Protein AF-A0AAW0LAC6-F1 (afdb_monomer_lite)

Organism: Quercus suber (NCBI:txid58331)

Sequence (519 aa):
MWDSETNERITSELACQIPAIVVSVHYRLAPENRLPAQYHDGVDAILWVREQALNPNGEQWIKDYGDISRCYLYGHGSGGNISFFAALEATRMELEPLKIVGNIMNQPLFGGIVRTHSELQNFTDPLHPLCVQDLVWELSLPIGENRDHWYCNPIVEGPHTSAISKLGKCLVIGFGGDFLIDRQQEFIALLMRHEVQIEALFHDYGFHAIDLADPKWANAIVEPKKANPIACNGDLVVSKDHTLNDEKKTRVRIYMPTIKSPPNRATRFPIIISYPFSNWYCSLWESEINYILTSKLVCQVPAIVVSVDYRVAPENRLPAQYHDGVDAILWVREQTLNPNGEQWIKDYGDISRCYLYGHGSGGNIAFFAALEATGMELEPLKIVGNIMNQPLFGGIVRTTSELQNSTDPLLPLCAQDLVWEFCLPKGENRDHWYCNPIMEGPHTSAISKLGRCLVIGFCGDFMFDRQQEFIKLLMRHGVQIEALFHDFGFHSIDLVDMGWANAIMESIEDFIAGDEKKP

Radius of gyration: 26.53 Å; chains: 1; bounding box: 70×53×84 Å

Secondary structure (DSSP, 8-state):
---HHHHHHHHHHHHHHSSS-------PPTTTS-TTHHHHHHHHHHHHHHHHHH-TTS-HHHHHH--TTSEEEEEETHHHHHHHHHHHHHTTS--TT--EEEEEEES-----SS--HHHHHTTT-SSS-HHHHHHHHHHHSPTT--TTSTTT-TTS-STTHHHHTT--EEEEEEETT-TTHHHHHHHHHHHHHTT--EEEEEESS--TTTTTS-HHHHHHHHS------SPPTT-SEEEEEEEEETTTTEEEEEEEESTT--SSTT-PEEEEEEE----SSS--TTSHHHHHHHHHHHHHTT-EEEEEEPPPTTTS-TTHHHHHHHHHHHHHHHHHHSTTS-HHHHHHEEEEEEEEEEETHHHHHHHHHHHHHTTS--TT--EEEEEEES-----SSPPHHHHHTTT-SSS-HHHHHHHHHHHSPTT--TTSTTT-TTS-STTHHHHTT--EEEEEEETTSTTHHHHHHHHHHHHHTT--EEEEEESS--TTHHHH-HHHHHHHHHHHHHHHHGGGG--

Foldseek 3Di:
DDDPVLVVVVQVVCVVVPVADRDDFDFDDWLVDAPPRLLVSLLVVLVLLLCLCPDPPHDDCCPPPNDQCEDEQEAAACSLLSQVSSQLVVLVDDSPPGDHQEYERENYNADAPDADPLLVVCQQPQPAHNLNSQVSCCGHHDPPDHSLPCSRQVLDDDPSLVSLLSGHEYEYEEEQNESCPVVSVSVVVSSVVSVYNYDYHYYNHFYRCLVSDDVVVRQQQPDFADFAQDDDPPDQKGKDKDDLDVVQRKIKIKIAGPPCPDPDLPAAFEEEEEAEDDLLAHFCQRGNLRVVLVSLLCNLRVHTYIYIRFDGWLVAAPPRRLVSSLSSLVLLLCLCVDPPRDDSCNRRYDQQRYEYEYAACRLLSQLSNQLVCLVDDSPPGDHAEYEHELYAAFDPDADPLLVVCQVPPPAHPVNSQVSCCTHHDPPDHRLPCSRQVVRDDPSLVSLLSGHEYEYEEESNESCRVSSVVVVVSSVVSVYHYDYHYYPHDYRPRLSPDVVVSSVSSVVVNCVSVVVVPDD

Structure (mmCIF, N/CA/C/O backbone):
data_AF-A0AAW0LAC6-F1
#
_entry.id   AF-A0AAW0LAC6-F1
#
loop_
_atom_site.group_PDB
_atom_site.id
_atom_site.type_symbol
_atom_site.label_atom_id
_atom_site.label_alt_id
_atom_site.label_comp_id
_atom_site.label_asym_id
_atom_site.label_entity_id
_atom_site.label_seq_id
_atom_site.pdbx_PDB_ins_code
_atom_site.Cartn_x
_atom_site.Cartn_y
_atom_site.Cartn_z
_atom_site.occupancy
_atom_site.B_iso_or_equiv
_atom_site.auth_seq_id
_atom_site.auth_comp_id
_atom_site.auth_asym_id
_atom_site.auth_atom_id
_atom_site.pdbx_PDB_model_num
ATOM 1 N N . MET A 1 1 ? 0.690 -1.491 -10.557 1.00 37.75 1 MET A N 1
ATOM 2 C CA . MET A 1 1 ? 0.379 -0.146 -10.036 1.00 37.75 1 MET A CA 1
ATOM 3 C C . MET A 1 1 ? -0.075 0.810 -11.131 1.00 37.75 1 MET A C 1
ATOM 5 O O . MET A 1 1 ? -1.011 1.545 -10.878 1.00 37.75 1 MET A O 1
ATOM 9 N N . TRP A 1 2 ? 0.512 0.789 -12.334 1.00 52.53 2 TRP A N 1
ATOM 10 C CA . TRP A 1 2 ? 0.059 1.637 -13.446 1.00 52.53 2 TRP A CA 1
ATOM 11 C C . TRP A 1 2 ? -0.674 0.795 -14.490 1.00 52.53 2 TRP A C 1
ATOM 13 O O . TRP A 1 2 ? -0.138 -0.211 -14.959 1.00 52.53 2 TRP A O 1
ATOM 23 N N . ASP A 1 3 ? -1.916 1.163 -14.780 1.00 48.69 3 ASP A N 1
ATOM 24 C CA . ASP A 1 3 ? -2.765 0.505 -15.769 1.00 48.69 3 ASP A CA 1
ATOM 25 C C . ASP A 1 3 ? -2.368 0.881 -17.209 1.00 48.69 3 ASP A C 1
ATOM 27 O O . ASP A 1 3 ? -1.488 1.712 -17.461 1.00 48.69 3 ASP A O 1
ATOM 31 N N . SER A 1 4 ? -3.005 0.235 -18.189 1.00 57.53 4 SER A N 1
ATOM 32 C CA . SER A 1 4 ? -2.806 0.557 -19.606 1.00 57.53 4 SER A CA 1
ATOM 33 C C . SER A 1 4 ? -3.167 2.008 -19.936 1.00 57.53 4 SER A C 1
ATOM 35 O O . SER A 1 4 ? -2.573 2.579 -20.843 1.00 57.53 4 SER A O 1
ATOM 37 N N . GLU A 1 5 ? -4.103 2.612 -19.200 1.00 59.75 5 GLU A N 1
ATOM 38 C CA . GLU A 1 5 ? -4.587 3.975 -19.440 1.00 59.75 5 GLU A CA 1
ATOM 39 C C . GLU A 1 5 ? -3.537 5.034 -19.072 1.00 59.75 5 GLU A C 1
ATOM 41 O O . GLU A 1 5 ? -3.317 5.984 -19.824 1.00 59.75 5 GLU A O 1
ATOM 46 N N . THR A 1 6 ? -2.803 4.831 -17.977 1.00 64.69 6 THR A N 1
ATOM 47 C CA . THR A 1 6 ? -1.702 5.716 -17.566 1.00 64.69 6 THR A CA 1
ATOM 48 C C . THR A 1 6 ? -0.577 5.724 -18.604 1.00 64.69 6 THR A C 1
ATOM 50 O O . THR A 1 6 ? -0.103 6.789 -19.006 1.00 64.69 6 THR A O 1
ATOM 53 N N . ASN A 1 7 ? -0.176 4.543 -19.087 1.00 69.00 7 ASN A N 1
ATOM 54 C CA . ASN A 1 7 ? 0.859 4.425 -20.118 1.00 69.00 7 ASN A CA 1
ATOM 55 C C . ASN A 1 7 ? 0.399 5.010 -21.465 1.00 69.00 7 ASN A C 1
ATOM 57 O O . ASN A 1 7 ? 1.179 5.686 -22.141 1.00 69.00 7 ASN A O 1
ATOM 61 N N . GLU A 1 8 ? -0.866 4.803 -21.838 1.00 75.31 8 GLU A N 1
ATOM 62 C CA . GLU A 1 8 ? -1.466 5.392 -23.042 1.00 75.31 8 GLU A CA 1
ATOM 63 C C . GLU A 1 8 ? -1.470 6.924 -22.975 1.00 75.31 8 GLU A C 1
ATOM 65 O O . GLU A 1 8 ? -1.097 7.589 -23.943 1.00 75.31 8 GLU A O 1
ATOM 70 N N . ARG A 1 9 ? -1.814 7.507 -21.818 1.00 76.44 9 ARG A N 1
ATOM 71 C CA . ARG A 1 9 ? -1.784 8.962 -21.616 1.00 76.44 9 ARG A CA 1
ATOM 72 C C . ARG A 1 9 ? -0.389 9.531 -21.861 1.00 76.44 9 ARG A C 1
ATOM 74 O O . ARG A 1 9 ? -0.248 10.474 -22.631 1.00 76.44 9 ARG A O 1
ATOM 81 N N . ILE A 1 10 ? 0.642 8.951 -21.250 1.00 74.56 10 ILE A N 1
ATOM 82 C CA . ILE A 1 10 ? 2.019 9.466 -21.343 1.00 74.56 10 ILE A CA 1
ATOM 83 C C . ILE A 1 10 ? 2.565 9.333 -22.758 1.00 74.56 10 ILE A C 1
ATOM 85 O O . ILE A 1 10 ? 3.168 10.264 -23.285 1.00 74.56 10 ILE A O 1
ATOM 89 N N . THR A 1 11 ? 2.349 8.181 -23.391 1.00 80.69 11 THR A N 1
ATOM 90 C CA . THR A 1 11 ? 2.792 7.960 -24.772 1.00 80.69 11 THR A CA 1
ATOM 91 C C . THR A 1 11 ? 2.062 8.884 -25.747 1.00 80.69 11 THR A C 1
ATOM 93 O O . THR A 1 11 ? 2.701 9.447 -26.638 1.00 80.69 11 THR A O 1
ATOM 96 N N . SER A 1 12 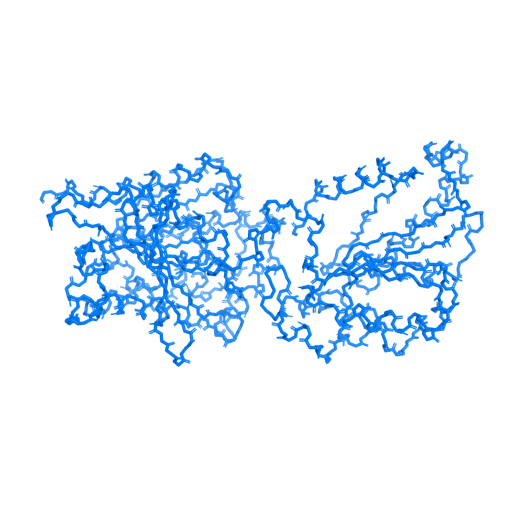? 0.770 9.139 -25.520 1.00 81.06 12 SER A N 1
ATOM 97 C CA . SER A 1 12 ? -0.015 10.123 -26.273 1.00 81.06 12 SER A CA 1
ATOM 98 C C . SER A 1 12 ? 0.491 11.551 -26.064 1.00 81.06 12 SER A C 1
ATOM 100 O O . SER A 1 12 ? 0.667 12.290 -27.033 1.00 81.06 12 SER A O 1
ATOM 102 N N . GLU A 1 13 ? 0.769 11.951 -24.823 1.00 78.88 13 GLU A N 1
ATOM 103 C CA . GLU A 1 13 ? 1.319 13.270 -24.500 1.00 78.88 13 GLU A CA 1
ATOM 104 C C . GLU A 1 13 ? 2.702 13.468 -25.124 1.00 78.88 13 GLU A C 1
ATOM 106 O O . GLU A 1 13 ? 2.958 14.517 -25.718 1.00 78.88 13 GLU A O 1
ATOM 111 N N . LEU A 1 14 ? 3.560 12.447 -25.069 1.00 82.12 14 LEU A N 1
ATOM 112 C CA . LEU A 1 14 ? 4.877 12.456 -25.698 1.00 82.12 14 LEU A CA 1
ATOM 113 C C . LEU A 1 14 ? 4.761 12.644 -27.215 1.00 82.12 14 LEU A C 1
ATOM 115 O O . LEU A 1 14 ? 5.443 13.504 -27.768 1.00 82.12 14 LEU A O 1
ATOM 119 N N . ALA A 1 15 ? 3.863 11.903 -27.871 1.00 84.06 15 ALA A N 1
ATOM 120 C CA . ALA A 1 15 ? 3.605 12.026 -29.307 1.00 84.06 15 ALA A CA 1
ATOM 121 C C . ALA A 1 15 ? 2.989 13.385 -29.695 1.00 84.06 15 ALA A C 1
ATOM 123 O O . ALA A 1 15 ? 3.211 13.877 -30.800 1.00 84.06 15 ALA A O 1
ATOM 124 N N . CYS A 1 16 ? 2.221 14.014 -28.799 1.00 81.94 16 CYS A N 1
ATOM 125 C CA . CYS A 1 16 ? 1.642 15.340 -29.033 1.00 81.94 16 CYS A CA 1
ATOM 126 C C . CYS A 1 16 ? 2.663 16.470 -28.860 1.00 81.94 16 CYS A C 1
ATOM 128 O O . CYS A 1 16 ? 2.632 17.453 -29.603 1.00 81.94 16 CYS A O 1
ATOM 130 N N . GLN A 1 17 ? 3.528 16.369 -27.851 1.00 83.00 17 GLN A N 1
ATOM 131 C CA . GLN A 1 17 ? 4.462 17.435 -27.479 1.00 83.00 17 GLN A CA 1
ATOM 132 C C . GLN A 1 17 ? 5.777 17.361 -28.253 1.00 83.00 17 GLN A C 1
ATOM 134 O O . GLN A 1 17 ? 6.409 18.390 -28.504 1.00 83.00 17 GLN A O 1
ATOM 139 N N . ILE A 1 18 ? 6.189 16.156 -28.641 1.00 84.06 18 ILE A N 1
ATOM 140 C CA . ILE A 1 18 ? 7.402 15.912 -29.409 1.00 84.06 18 ILE A CA 1
ATOM 141 C C . ILE A 1 18 ? 6.981 15.416 -30.793 1.00 84.06 18 ILE A C 1
ATOM 143 O O . ILE A 1 18 ? 6.229 14.451 -30.876 1.00 84.06 18 ILE A O 1
ATOM 147 N N . PRO A 1 19 ? 7.469 16.023 -31.892 1.00 84.38 19 PRO A N 1
ATOM 148 C CA . PRO A 1 19 ? 7.178 15.562 -33.247 1.00 84.38 19 PRO A CA 1
ATOM 149 C C . PRO A 1 19 ? 7.924 14.249 -33.539 1.00 84.38 19 PRO A C 1
ATOM 151 O O . PRO A 1 19 ? 8.917 14.230 -34.268 1.00 84.38 19 PRO A O 1
ATOM 154 N N . ALA A 1 20 ? 7.475 13.160 -32.921 1.00 88.12 20 ALA A N 1
ATOM 155 C CA . ALA A 1 20 ? 8.065 11.834 -32.987 1.00 88.12 20 ALA A CA 1
ATOM 156 C C . ALA A 1 20 ? 6.973 10.763 -33.073 1.00 88.12 20 ALA A C 1
ATOM 158 O O . ALA A 1 20 ? 5.899 10.893 -32.488 1.00 88.12 20 ALA A O 1
ATOM 159 N N . ILE A 1 21 ? 7.281 9.672 -33.775 1.00 91.62 21 ILE A N 1
ATOM 160 C CA . ILE A 1 21 ? 6.495 8.441 -33.686 1.00 91.62 21 ILE A CA 1
ATOM 161 C C . ILE A 1 21 ? 6.885 7.747 -32.385 1.00 91.62 21 ILE A C 1
ATOM 163 O O . ILE A 1 21 ? 8.063 7.455 -32.170 1.00 91.62 21 ILE A O 1
ATOM 167 N N . VAL A 1 22 ? 5.900 7.470 -31.536 1.00 92.06 22 VAL A N 1
ATOM 168 C CA . VAL A 1 22 ? 6.103 6.751 -30.277 1.00 92.06 22 VAL A CA 1
ATOM 169 C C . VAL A 1 22 ? 5.712 5.291 -30.474 1.00 92.06 22 VAL A C 1
ATOM 171 O O . VAL A 1 22 ? 4.568 4.984 -30.795 1.00 92.06 22 VAL A O 1
ATOM 174 N N . VAL A 1 23 ? 6.673 4.388 -30.277 1.00 92.38 23 VAL A N 1
ATOM 175 C CA . VAL A 1 23 ? 6.440 2.939 -30.261 1.00 92.38 23 VAL A CA 1
ATOM 176 C C . VAL A 1 23 ? 6.397 2.497 -28.803 1.00 92.38 23 VAL A C 1
ATOM 178 O O . VAL A 1 23 ? 7.434 2.411 -28.148 1.00 92.38 23 VAL A O 1
ATOM 181 N N . SER A 1 24 ? 5.192 2.261 -28.283 1.00 91.00 24 SER A N 1
ATOM 182 C CA . SER A 1 24 ? 5.003 1.738 -26.927 1.00 91.00 24 SER A CA 1
ATOM 183 C C . SER A 1 24 ? 5.280 0.235 -26.906 1.00 91.00 24 SER A C 1
ATOM 185 O O . SER A 1 24 ? 4.709 -0.517 -27.697 1.00 91.00 24 SER A O 1
ATOM 187 N N . VAL A 1 25 ? 6.179 -0.205 -26.025 1.00 91.00 25 VAL A N 1
ATOM 188 C CA . VAL A 1 25 ? 6.669 -1.588 -25.990 1.00 91.00 25 VAL A CA 1
ATOM 189 C C . VAL A 1 25 ? 6.059 -2.324 -24.806 1.00 91.00 25 VAL A C 1
ATOM 191 O O . VAL A 1 25 ? 6.312 -1.985 -23.651 1.00 91.00 25 VAL A O 1
ATOM 194 N N . HIS A 1 26 ? 5.299 -3.377 -25.095 1.00 89.94 26 HIS A N 1
ATOM 195 C CA . HIS A 1 26 ? 4.930 -4.368 -24.092 1.00 89.94 26 HIS A CA 1
ATOM 196 C C . HIS A 1 26 ? 6.082 -5.363 -23.902 1.00 89.94 26 HIS A C 1
ATOM 198 O O . HIS A 1 26 ? 6.647 -5.852 -24.879 1.00 89.94 26 HIS A O 1
ATOM 204 N N . TYR A 1 27 ? 6.404 -5.692 -22.654 1.00 91.75 27 TYR A N 1
ATOM 205 C CA . TYR A 1 27 ? 7.487 -6.608 -22.296 1.00 91.75 27 TYR A CA 1
ATOM 206 C C . TYR A 1 27 ? 7.024 -7.618 -21.244 1.00 91.75 27 TYR A C 1
ATOM 208 O O . TYR A 1 27 ? 6.035 -7.417 -20.537 1.00 91.75 27 TYR A O 1
ATOM 216 N N . ARG A 1 28 ? 7.734 -8.740 -21.148 1.00 93.31 28 ARG A N 1
ATOM 217 C CA . ARG A 1 28 ? 7.440 -9.817 -20.203 1.00 93.31 28 ARG A CA 1
ATOM 218 C C . ARG A 1 28 ? 7.679 -9.359 -18.767 1.00 93.31 28 ARG A C 1
ATOM 220 O O . ARG A 1 28 ? 8.677 -8.714 -18.471 1.00 93.31 28 ARG A O 1
ATOM 227 N N . LEU A 1 29 ? 6.800 -9.736 -17.845 1.00 89.06 29 LEU A N 1
ATOM 228 C CA . LEU A 1 29 ? 6.916 -9.348 -16.438 1.00 89.06 29 LEU A CA 1
ATOM 229 C C . LEU A 1 29 ? 7.608 -10.431 -15.599 1.00 89.06 29 LEU A C 1
ATOM 231 O O . LEU A 1 29 ? 7.559 -11.624 -15.915 1.00 89.06 29 LEU A O 1
ATOM 235 N N . ALA A 1 30 ? 8.292 -9.976 -14.551 1.00 87.44 30 ALA A N 1
ATOM 236 C CA . ALA A 1 30 ? 8.775 -10.814 -13.464 1.00 87.44 30 ALA A CA 1
ATOM 237 C C . ALA A 1 30 ? 7.635 -11.041 -12.448 1.00 87.44 30 ALA A C 1
ATOM 239 O O . ALA A 1 30 ? 6.809 -10.141 -12.275 1.00 87.44 30 ALA A O 1
ATOM 240 N N . PRO A 1 31 ? 7.612 -12.183 -11.733 1.00 88.75 31 PRO A N 1
ATOM 241 C CA . PRO A 1 31 ? 8.649 -13.220 -11.678 1.00 88.75 31 PRO A CA 1
ATOM 242 C C . PRO A 1 31 ? 8.577 -14.293 -12.772 1.00 88.75 31 PRO A C 1
ATOM 244 O O . PRO A 1 31 ? 9.499 -15.106 -12.865 1.00 88.75 31 PRO A O 1
ATOM 247 N N . GLU A 1 32 ? 7.522 -14.328 -13.588 1.00 88.31 32 GLU A N 1
ATOM 248 C CA . GLU A 1 32 ? 7.313 -15.363 -14.612 1.00 88.31 32 GLU A CA 1
ATOM 249 C C . GLU A 1 32 ? 8.457 -15.387 -15.630 1.00 88.31 32 GLU A C 1
ATOM 251 O O . GLU A 1 32 ? 8.846 -16.448 -16.118 1.00 88.31 32 GLU A O 1
ATOM 256 N N . ASN A 1 33 ? 9.021 -14.213 -15.920 1.00 94.38 33 ASN A N 1
ATOM 257 C CA . ASN A 1 33 ? 10.167 -14.037 -16.797 1.00 94.38 33 ASN A CA 1
ATOM 258 C C . ASN A 1 33 ? 11.194 -13.150 -16.089 1.00 94.38 33 ASN A C 1
ATOM 260 O O . ASN A 1 33 ? 11.058 -11.933 -16.063 1.00 94.38 33 ASN A O 1
ATOM 264 N N . ARG A 1 34 ? 12.219 -13.753 -15.485 1.00 96.06 34 ARG A N 1
ATOM 265 C CA . ARG A 1 34 ? 13.320 -13.021 -14.837 1.00 96.06 34 ARG A CA 1
ATOM 266 C C . ARG A 1 34 ? 14.243 -12.367 -15.870 1.00 96.06 34 ARG A C 1
ATOM 268 O O . ARG A 1 34 ? 14.316 -12.795 -17.025 1.00 96.06 34 ARG A O 1
ATOM 275 N N . LEU A 1 35 ? 14.997 -11.363 -15.432 1.00 97.25 35 LEU A N 1
ATOM 276 C CA . LEU A 1 35 ? 16.055 -10.732 -16.214 1.00 97.25 35 LEU A CA 1
ATOM 277 C C . LEU A 1 35 ? 17.038 -11.798 -16.730 1.00 97.25 35 LEU A C 1
ATOM 279 O O . LEU A 1 35 ? 17.386 -12.718 -15.984 1.00 97.25 35 LEU A O 1
ATOM 283 N N . PRO A 1 36 ? 17.495 -11.703 -17.993 1.00 96.44 36 PRO A N 1
ATOM 284 C CA . PRO A 1 36 ? 17.394 -10.546 -18.893 1.00 96.44 36 PRO A CA 1
ATOM 285 C C . PRO A 1 36 ? 16.166 -10.507 -19.825 1.00 96.44 36 PRO A C 1
ATOM 287 O O . PRO A 1 36 ? 16.207 -9.775 -20.810 1.00 96.44 36 PRO A O 1
ATOM 290 N N . ALA A 1 37 ? 15.085 -11.258 -19.577 1.00 97.62 37 ALA A N 1
ATOM 291 C CA . ALA A 1 37 ? 13.949 -11.344 -20.510 1.00 97.62 37 ALA A CA 1
ATOM 292 C C . ALA A 1 37 ? 13.409 -9.972 -20.963 1.00 97.62 37 ALA A C 1
ATOM 294 O O . ALA A 1 37 ? 13.254 -9.737 -22.157 1.00 97.62 37 ALA A O 1
ATOM 295 N N . GLN A 1 38 ? 13.226 -9.044 -20.025 1.00 96.44 38 GLN A N 1
ATOM 296 C CA . GLN A 1 38 ? 12.778 -7.672 -20.278 1.00 96.44 38 GLN A CA 1
ATOM 297 C C . GLN A 1 38 ? 13.757 -6.879 -21.148 1.00 96.44 38 GLN A C 1
ATOM 299 O O . GLN A 1 38 ? 13.351 -6.076 -21.983 1.00 96.44 38 GLN A O 1
ATOM 304 N N . TYR A 1 39 ? 15.060 -7.085 -20.944 1.00 96.62 39 TYR A N 1
ATOM 305 C CA . TYR A 1 39 ? 16.100 -6.406 -21.715 1.00 96.62 39 TYR A CA 1
ATOM 306 C C . TYR A 1 39 ? 16.144 -6.940 -23.143 1.00 96.62 39 TYR A C 1
ATOM 308 O O . TYR A 1 39 ? 16.301 -6.159 -24.077 1.00 96.62 39 TYR A O 1
ATOM 316 N N . HIS A 1 40 ? 15.926 -8.245 -23.319 1.00 97.19 40 HIS A N 1
ATOM 317 C CA . HIS A 1 40 ? 15.743 -8.837 -24.640 1.00 97.19 40 HIS A CA 1
ATOM 318 C C . HIS A 1 40 ? 14.485 -8.304 -25.329 1.00 97.19 40 HIS A C 1
ATOM 320 O O . HIS A 1 40 ? 14.567 -7.959 -26.497 1.00 97.19 40 HIS A O 1
ATOM 326 N N . ASP A 1 41 ? 13.368 -8.134 -24.616 1.00 97.88 41 ASP A N 1
ATOM 327 C CA . ASP A 1 41 ? 12.147 -7.565 -25.207 1.00 97.88 41 ASP A CA 1
ATOM 328 C C . ASP A 1 41 ? 12.369 -6.119 -25.698 1.00 97.88 41 ASP A C 1
ATOM 330 O O . ASP A 1 41 ? 11.881 -5.732 -26.760 1.00 97.88 41 ASP A O 1
ATOM 334 N N . GLY A 1 42 ? 13.170 -5.329 -24.971 1.00 97.38 42 GLY A N 1
ATOM 335 C CA . GLY A 1 42 ? 13.603 -4.002 -25.422 1.00 97.38 42 GLY A CA 1
ATOM 336 C C . GLY A 1 42 ? 14.466 -4.045 -26.692 1.00 97.38 42 GLY A C 1
ATOM 337 O O . GLY A 1 42 ? 14.310 -3.206 -27.577 1.00 97.38 42 GLY A O 1
ATOM 338 N N . VAL A 1 43 ? 15.346 -5.041 -26.816 1.00 97.88 43 VAL A N 1
ATOM 339 C CA . VAL A 1 43 ? 16.150 -5.277 -28.029 1.00 97.88 43 VAL A CA 1
ATOM 340 C C . VAL A 1 43 ? 15.280 -5.746 -29.197 1.00 97.88 43 VAL A C 1
ATOM 342 O O . VAL A 1 43 ? 15.431 -5.242 -30.311 1.00 97.88 43 VAL A O 1
ATOM 345 N N . ASP A 1 44 ? 14.345 -6.661 -28.955 1.00 98.06 44 ASP A N 1
ATOM 346 C CA . ASP A 1 44 ? 13.418 -7.170 -29.964 1.00 98.06 44 ASP A CA 1
ATOM 347 C C . ASP A 1 44 ? 12.570 -6.030 -30.544 1.00 98.06 44 ASP A C 1
ATOM 349 O O . ASP A 1 44 ? 12.359 -5.977 -31.755 1.00 98.06 44 ASP A O 1
ATOM 353 N N . ALA A 1 45 ? 12.169 -5.053 -29.723 1.00 97.50 45 ALA A N 1
ATOM 354 C CA . ALA A 1 45 ? 11.483 -3.853 -30.196 1.00 97.50 45 ALA A CA 1
ATOM 355 C C . ALA A 1 45 ? 12.355 -2.992 -31.132 1.00 97.50 45 ALA A C 1
ATOM 357 O O . ALA A 1 45 ? 11.871 -2.519 -32.162 1.00 97.50 45 ALA A O 1
ATOM 358 N N . ILE A 1 46 ? 13.647 -2.823 -30.826 1.00 97.81 46 ILE A N 1
ATOM 359 C CA . ILE A 1 46 ? 14.598 -2.101 -31.694 1.00 97.81 46 ILE A CA 1
ATOM 360 C C . ILE A 1 46 ? 14.713 -2.800 -33.054 1.00 97.81 46 ILE A C 1
ATOM 362 O O . ILE A 1 46 ? 14.635 -2.155 -34.105 1.00 97.81 46 ILE A O 1
ATOM 366 N N . LEU A 1 47 ? 14.880 -4.125 -33.041 1.00 97.25 47 LEU A N 1
ATOM 367 C CA . LEU A 1 47 ? 14.975 -4.932 -34.258 1.00 97.25 47 LEU A CA 1
ATOM 368 C C . LEU A 1 47 ? 13.670 -4.890 -35.054 1.00 97.25 47 LEU A C 1
ATOM 370 O O . LEU A 1 47 ? 13.708 -4.710 -36.271 1.00 97.25 47 LEU A O 1
ATOM 374 N N . TRP A 1 48 ? 12.526 -4.956 -34.377 1.00 97.12 48 TRP A N 1
ATOM 375 C CA . TRP A 1 48 ? 11.219 -4.850 -35.008 1.00 97.12 48 TRP A CA 1
ATOM 376 C C . TRP A 1 48 ? 11.042 -3.509 -35.727 1.00 97.12 48 TRP A C 1
ATOM 378 O O . TRP A 1 48 ? 10.654 -3.507 -36.893 1.00 97.12 48 TRP A O 1
ATOM 388 N N . VAL A 1 49 ? 11.395 -2.375 -35.104 1.00 96.75 49 VAL A N 1
ATOM 389 C CA . VAL A 1 49 ? 11.322 -1.049 -35.757 1.00 96.75 49 VAL A CA 1
ATOM 390 C C . VAL A 1 49 ? 12.182 -1.013 -37.019 1.00 96.75 49 VAL A C 1
ATOM 392 O O . VAL A 1 49 ? 11.733 -0.543 -38.069 1.00 96.75 49 VAL A O 1
ATOM 395 N N . ARG A 1 50 ? 13.404 -1.553 -36.947 1.00 96.06 50 ARG A N 1
ATOM 396 C CA . ARG A 1 50 ? 14.291 -1.667 -38.111 1.00 96.06 50 ARG A CA 1
ATOM 397 C C . ARG A 1 50 ? 13.652 -2.503 -39.220 1.00 96.06 50 ARG A C 1
ATOM 399 O O . ARG A 1 50 ? 13.686 -2.106 -40.383 1.00 96.06 50 ARG A O 1
ATOM 406 N N . GLU A 1 51 ? 13.081 -3.652 -38.877 1.00 96.00 51 GLU A N 1
ATOM 407 C CA . GLU A 1 51 ? 12.414 -4.536 -39.833 1.00 96.00 51 GLU A CA 1
ATOM 408 C C . GLU A 1 51 ? 11.196 -3.872 -40.476 1.00 96.00 51 GLU A C 1
ATOM 410 O O . GLU A 1 51 ? 11.048 -3.953 -41.696 1.00 96.00 51 GLU A O 1
ATOM 415 N N . GLN A 1 52 ? 10.364 -3.168 -39.703 1.00 96.12 52 GLN A N 1
ATOM 416 C CA . GLN A 1 52 ? 9.209 -2.444 -40.240 1.00 96.12 52 GLN A CA 1
ATOM 417 C C . GLN A 1 52 ? 9.629 -1.356 -41.226 1.00 96.12 52 GLN A C 1
ATOM 419 O O . GLN A 1 52 ? 9.030 -1.231 -42.292 1.00 96.12 52 GLN A O 1
ATOM 424 N N . ALA A 1 53 ? 10.693 -0.617 -40.919 1.00 93.56 53 ALA A N 1
ATOM 425 C CA . ALA A 1 53 ? 11.196 0.422 -41.809 1.00 93.56 53 ALA A CA 1
ATOM 426 C C . ALA A 1 53 ? 11.781 -0.132 -43.120 1.00 93.56 53 ALA A C 1
ATOM 428 O O . ALA A 1 53 ? 11.689 0.511 -44.165 1.00 93.56 53 ALA A O 1
ATOM 429 N N . LEU A 1 54 ? 12.390 -1.321 -43.079 1.00 92.00 54 LEU A N 1
ATOM 430 C CA . LEU A 1 54 ? 13.017 -1.956 -44.243 1.00 92.00 54 LEU A CA 1
ATOM 431 C C . LEU A 1 54 ? 12.046 -2.791 -45.085 1.00 92.00 54 LEU A C 1
ATOM 433 O O . LEU A 1 54 ? 12.291 -3.015 -46.273 1.00 92.00 54 LEU A O 1
ATOM 437 N N . ASN A 1 55 ? 10.963 -3.282 -44.489 1.00 93.88 55 ASN A N 1
ATOM 438 C CA . ASN A 1 55 ? 10.002 -4.140 -45.162 1.00 93.88 55 ASN A CA 1
ATOM 439 C C . ASN A 1 55 ? 9.082 -3.312 -46.084 1.00 93.88 55 ASN A C 1
ATOM 441 O O . ASN A 1 55 ? 8.392 -2.405 -45.615 1.00 93.88 55 ASN A O 1
ATOM 445 N N . PRO A 1 56 ? 8.966 -3.646 -47.388 1.00 91.25 56 PRO A N 1
ATOM 446 C CA . PRO A 1 56 ? 8.012 -2.991 -48.285 1.00 91.25 56 PRO A CA 1
ATOM 447 C C . PRO A 1 56 ? 6.562 -3.027 -47.782 1.00 91.25 56 PRO A C 1
ATOM 449 O O . PRO A 1 56 ? 5.803 -2.102 -48.061 1.00 91.25 56 PRO A O 1
ATOM 452 N N . ASN A 1 57 ? 6.202 -4.046 -46.999 1.00 93.56 57 ASN A N 1
ATOM 453 C CA . ASN A 1 57 ? 4.891 -4.215 -46.368 1.00 93.56 57 ASN A CA 1
ATOM 454 C C . ASN A 1 57 ? 4.927 -3.980 -44.845 1.00 93.56 57 ASN A C 1
ATOM 456 O O . ASN A 1 57 ? 4.062 -4.492 -44.138 1.00 93.56 57 ASN A O 1
ATOM 460 N N . GLY A 1 58 ? 5.953 -3.293 -44.332 1.00 91.56 58 GLY A N 1
ATOM 461 C CA . GLY A 1 58 ? 6.059 -2.951 -42.915 1.00 91.56 58 GLY A CA 1
ATOM 462 C C . GLY A 1 58 ? 5.056 -1.884 -42.478 1.00 91.56 58 GLY A C 1
ATOM 463 O O . GLY A 1 58 ? 4.331 -1.327 -43.305 1.00 91.56 58 GLY A O 1
ATOM 464 N N . GLU A 1 59 ? 5.028 -1.613 -41.174 1.00 95.56 59 GLU A N 1
ATOM 465 C CA . GLU A 1 59 ? 4.144 -0.621 -40.555 1.00 95.56 59 GLU A CA 1
ATOM 466 C C . GLU A 1 59 ? 4.238 0.746 -41.268 1.00 95.56 59 GLU A C 1
ATOM 468 O O . GLU A 1 59 ? 5.321 1.269 -41.545 1.00 95.56 59 GLU A O 1
ATOM 473 N N . GLN A 1 60 ? 3.076 1.293 -41.626 1.00 94.31 60 GLN A N 1
ATOM 474 C CA . GLN A 1 60 ? 2.960 2.406 -42.557 1.00 94.31 60 GLN A CA 1
ATOM 475 C C . GLN A 1 60 ? 3.413 3.729 -41.934 1.00 94.31 60 GLN A C 1
ATOM 477 O O . GLN A 1 60 ? 4.054 4.518 -42.626 1.00 94.31 60 GLN A O 1
ATOM 482 N N . TRP A 1 61 ? 3.136 3.983 -40.651 1.00 93.56 61 TRP A N 1
ATOM 483 C CA . TRP A 1 61 ? 3.571 5.220 -39.999 1.00 93.56 61 TRP A CA 1
ATOM 484 C C . TRP A 1 61 ? 5.091 5.296 -39.894 1.00 93.56 61 TRP A C 1
ATOM 486 O O . TRP A 1 61 ? 5.668 6.330 -40.234 1.00 93.56 61 TRP A O 1
ATOM 496 N N . ILE A 1 62 ? 5.751 4.203 -39.505 1.00 93.94 62 ILE A N 1
ATOM 497 C CA . ILE A 1 62 ? 7.219 4.122 -39.452 1.00 93.94 62 ILE A CA 1
ATOM 498 C C . ILE A 1 62 ? 7.828 4.396 -40.832 1.00 93.94 62 ILE A C 1
ATOM 500 O O . ILE A 1 62 ? 8.836 5.092 -40.926 1.00 93.94 62 ILE A O 1
ATOM 504 N N . LYS A 1 63 ? 7.221 3.891 -41.909 1.00 92.81 63 LYS A N 1
ATOM 505 C CA . LYS A 1 63 ? 7.736 4.080 -43.274 1.00 92.81 63 LYS A CA 1
ATOM 506 C C . LYS A 1 63 ? 7.481 5.474 -43.840 1.00 92.81 63 LYS A C 1
ATOM 508 O O . LYS A 1 63 ? 8.357 6.027 -44.501 1.00 92.81 63 LYS A O 1
ATOM 513 N N . ASP A 1 64 ? 6.287 6.012 -43.621 1.00 92.06 64 ASP A N 1
ATOM 514 C CA . ASP A 1 64 ? 5.862 7.270 -44.241 1.00 92.06 64 ASP A CA 1
ATOM 515 C C . ASP A 1 64 ? 6.341 8.496 -43.465 1.00 92.06 64 ASP A C 1
ATOM 517 O O . ASP A 1 64 ? 6.591 9.546 -44.061 1.00 92.06 64 ASP A O 1
ATOM 521 N N . TYR A 1 65 ? 6.459 8.371 -42.141 1.00 91.25 65 TYR A N 1
ATOM 522 C CA . TYR A 1 65 ? 6.725 9.493 -41.242 1.00 91.25 65 TYR A CA 1
ATOM 523 C C . TYR A 1 65 ? 7.935 9.270 -40.324 1.00 91.25 65 TYR A C 1
ATOM 525 O O . TYR A 1 65 ? 8.389 10.219 -39.685 1.00 91.25 65 TYR A O 1
ATOM 533 N N . GLY A 1 66 ? 8.460 8.045 -40.232 1.00 91.19 66 GLY A N 1
ATOM 534 C CA . GLY A 1 66 ? 9.563 7.714 -39.335 1.00 91.19 66 GLY A CA 1
ATOM 535 C C . GLY A 1 66 ? 10.926 8.116 -39.893 1.00 91.19 66 GLY A C 1
ATOM 536 O O . GLY A 1 66 ? 11.290 7.770 -41.015 1.00 91.19 66 GLY A O 1
ATOM 537 N N . ASP A 1 67 ? 11.726 8.798 -39.074 1.00 93.31 67 ASP A N 1
ATOM 538 C CA . ASP A 1 67 ? 13.140 9.050 -39.358 1.00 93.31 67 ASP A CA 1
ATOM 539 C C . ASP A 1 67 ? 14.017 8.027 -38.625 1.00 93.31 67 ASP A C 1
ATOM 541 O O . ASP A 1 67 ? 14.446 8.230 -37.487 1.00 93.31 67 ASP A O 1
ATOM 545 N N . ILE A 1 68 ? 14.317 6.914 -39.295 1.00 93.75 68 ILE A N 1
ATOM 546 C CA . ILE A 1 68 ? 15.164 5.853 -38.732 1.00 93.75 68 ILE A CA 1
ATOM 547 C C . ILE A 1 68 ? 16.622 6.275 -38.523 1.00 93.75 68 ILE A C 1
ATOM 549 O O . ILE A 1 68 ? 17.363 5.571 -37.843 1.00 93.75 68 ILE A O 1
ATOM 553 N N . SER A 1 69 ? 17.048 7.431 -39.040 1.00 94.44 69 SER A N 1
ATOM 554 C CA . SER A 1 69 ? 18.366 7.984 -38.717 1.00 94.44 69 SER A CA 1
ATOM 555 C C . SER A 1 69 ? 18.406 8.682 -37.349 1.00 94.44 69 SER A C 1
ATOM 557 O O . SER A 1 69 ? 19.485 9.073 -36.895 1.00 94.44 69 SER A O 1
ATOM 559 N N . ARG A 1 70 ? 17.246 8.832 -36.688 1.00 92.94 70 ARG A N 1
ATOM 560 C CA . ARG A 1 70 ? 17.059 9.544 -35.417 1.00 92.94 70 ARG A CA 1
ATOM 561 C C . ARG A 1 70 ? 16.109 8.803 -34.469 1.00 92.94 70 ARG A C 1
ATOM 563 O O . ARG A 1 70 ? 15.076 9.331 -34.064 1.00 92.94 70 ARG A O 1
ATOM 570 N N . CYS A 1 71 ? 16.484 7.591 -34.072 1.00 95.19 71 CYS A N 1
ATOM 571 C CA . CYS A 1 71 ? 15.753 6.816 -33.072 1.00 95.19 71 CYS A CA 1
ATOM 572 C C . CYS A 1 71 ? 16.244 7.134 -31.648 1.00 95.19 71 CYS A C 1
ATOM 574 O O . CYS A 1 71 ? 17.449 7.207 -31.400 1.00 95.19 71 CYS A O 1
ATOM 576 N N . TYR A 1 72 ? 15.315 7.307 -30.709 1.00 95.38 72 TYR A N 1
ATOM 577 C CA . TYR A 1 72 ? 15.602 7.506 -29.289 1.00 95.38 72 TYR A CA 1
ATOM 578 C C . TYR A 1 72 ? 14.942 6.392 -28.485 1.00 95.38 72 TYR A C 1
ATOM 580 O O . TYR A 1 72 ? 13.807 6.018 -28.776 1.00 95.38 72 TYR A O 1
ATOM 588 N N . LEU A 1 73 ? 15.638 5.893 -27.467 1.00 97.00 73 LEU A N 1
ATOM 589 C CA . LEU A 1 73 ? 15.038 5.014 -26.466 1.00 97.00 73 LEU A CA 1
ATOM 590 C C . LEU A 1 73 ? 14.591 5.851 -25.267 1.00 97.00 73 LEU A C 1
ATOM 592 O O . LEU A 1 73 ? 15.285 6.792 -24.879 1.00 97.00 73 LEU A O 1
ATOM 596 N N . TYR A 1 74 ? 13.433 5.526 -24.704 1.00 94.50 74 TYR A N 1
ATOM 597 C CA . TYR A 1 74 ? 12.871 6.193 -23.534 1.00 94.50 74 TYR A CA 1
ATOM 598 C C . TYR A 1 74 ? 12.331 5.150 -22.562 1.00 94.50 74 TYR A C 1
ATOM 600 O O . TYR A 1 74 ? 11.654 4.208 -22.975 1.00 94.50 74 TYR A O 1
ATOM 608 N N . GLY A 1 75 ? 12.573 5.356 -21.271 1.00 93.19 75 GLY A N 1
ATOM 609 C CA . GLY A 1 75 ? 11.932 4.567 -20.234 1.00 93.19 75 GLY A CA 1
ATOM 610 C C . GLY A 1 75 ? 11.836 5.291 -18.899 1.00 93.19 75 GLY A C 1
ATOM 611 O O . GLY A 1 75 ? 12.719 6.070 -18.539 1.00 93.19 75 GLY A O 1
ATOM 612 N N . HIS A 1 76 ? 10.762 4.995 -18.167 1.00 90.38 76 HIS A N 1
ATOM 613 C CA . HIS A 1 76 ? 10.491 5.471 -16.809 1.00 90.38 76 HIS A CA 1
ATOM 614 C C . HIS A 1 76 ? 10.708 4.343 -15.795 1.00 90.38 76 HIS A C 1
ATOM 616 O O . HIS A 1 76 ? 10.308 3.208 -16.065 1.00 90.38 76 HIS A O 1
ATOM 622 N N . GLY A 1 77 ? 11.357 4.610 -14.659 1.00 92.12 77 GLY A N 1
ATOM 623 C CA . GLY A 1 77 ? 11.491 3.635 -13.578 1.00 92.12 77 GLY A CA 1
ATOM 624 C C . GLY A 1 77 ? 12.260 2.393 -14.030 1.00 92.12 77 GLY A C 1
ATOM 625 O O . GLY A 1 77 ? 13.395 2.469 -14.512 1.00 92.12 77 GLY A O 1
ATOM 626 N N . SER A 1 78 ? 11.619 1.225 -13.931 1.00 92.19 78 SER A N 1
ATOM 627 C CA . SER A 1 78 ? 12.150 -0.037 -14.468 1.00 92.19 78 SER A CA 1
ATOM 628 C C . SER A 1 78 ? 12.326 -0.006 -15.992 1.00 92.19 78 SER A C 1
ATOM 630 O O . SER A 1 78 ? 13.274 -0.599 -16.511 1.00 92.19 78 SER A O 1
ATOM 632 N N . GLY A 1 79 ? 11.487 0.744 -16.712 1.00 93.75 79 GLY A N 1
ATOM 633 C CA . GLY A 1 79 ? 11.652 1.024 -18.136 1.00 93.75 79 GLY A CA 1
ATOM 634 C C . GLY A 1 79 ? 12.944 1.784 -18.434 1.00 93.75 79 GLY A C 1
ATOM 635 O O . GLY A 1 79 ? 13.567 1.535 -19.463 1.00 93.75 79 GLY A O 1
ATOM 636 N N . GLY A 1 80 ? 13.403 2.652 -17.524 1.00 95.69 80 GLY A N 1
ATOM 637 C CA . GLY A 1 80 ? 14.706 3.317 -17.632 1.00 95.69 80 GLY A CA 1
ATOM 638 C C . GLY A 1 80 ? 15.860 2.309 -17.627 1.00 95.69 80 GLY A C 1
ATOM 639 O O . GLY A 1 80 ? 16.764 2.392 -18.460 1.00 95.69 80 GLY A O 1
ATOM 640 N N . ASN A 1 81 ? 15.781 1.287 -16.767 1.00 97.25 81 ASN A N 1
ATOM 641 C CA . ASN A 1 81 ? 16.758 0.195 -16.735 1.00 97.25 81 ASN A CA 1
ATOM 642 C C . ASN A 1 81 ? 16.718 -0.612 -18.045 1.00 97.25 81 ASN A C 1
ATOM 644 O O . ASN A 1 81 ? 17.766 -0.891 -18.626 1.00 97.25 81 ASN A O 1
ATOM 648 N N . ILE A 1 82 ? 15.519 -0.954 -18.537 1.00 97.62 82 ILE A N 1
ATOM 649 C CA . ILE A 1 82 ? 15.348 -1.678 -19.810 1.00 97.62 82 ILE A CA 1
ATOM 650 C C . ILE A 1 82 ? 15.946 -0.877 -20.969 1.00 97.62 82 ILE A C 1
ATOM 652 O O . ILE A 1 82 ? 16.730 -1.420 -21.745 1.00 97.62 82 ILE A O 1
ATOM 656 N N . SER A 1 83 ? 15.641 0.420 -21.045 1.00 97.31 83 SER A N 1
ATOM 657 C CA . SER A 1 83 ? 16.170 1.336 -22.058 1.00 97.31 83 SER A CA 1
ATOM 658 C C . SER A 1 83 ? 17.702 1.395 -22.027 1.00 97.31 83 SER A C 1
ATOM 660 O O . SER A 1 83 ? 18.353 1.351 -23.071 1.00 97.31 83 SER A O 1
ATOM 662 N N . PHE A 1 84 ? 18.309 1.434 -20.835 1.00 98.06 84 PHE A N 1
ATOM 663 C CA . PHE A 1 84 ? 19.764 1.378 -20.663 1.00 98.06 84 PHE A CA 1
ATOM 664 C C . PHE A 1 84 ? 20.383 0.092 -21.223 1.00 98.06 84 PHE A C 1
ATOM 666 O O . PHE A 1 84 ? 21.305 0.162 -22.041 1.00 98.06 84 PHE A O 1
ATOM 673 N N . PHE A 1 85 ? 19.875 -1.078 -20.831 1.00 97.94 85 PHE A N 1
ATOM 674 C CA . PHE A 1 85 ? 20.439 -2.351 -21.287 1.00 97.94 85 PHE A CA 1
ATOM 675 C C . PHE A 1 85 ? 20.155 -2.639 -22.763 1.00 97.94 85 PHE A C 1
ATOM 677 O O . PHE A 1 85 ? 21.040 -3.139 -23.457 1.00 97.94 85 PHE A O 1
ATOM 684 N N . ALA A 1 86 ? 18.989 -2.249 -23.280 1.00 97.56 86 ALA A N 1
ATOM 685 C CA . ALA A 1 86 ? 18.690 -2.342 -24.707 1.00 97.56 86 ALA A CA 1
ATOM 686 C C . ALA A 1 86 ? 19.626 -1.447 -25.541 1.00 97.56 86 ALA A C 1
ATOM 688 O O . ALA A 1 86 ? 20.145 -1.891 -26.566 1.00 97.56 86 ALA A O 1
ATOM 689 N N . ALA A 1 87 ? 19.922 -0.225 -25.074 1.00 97.31 87 ALA A N 1
ATOM 690 C CA . ALA A 1 87 ? 20.902 0.650 -25.721 1.00 97.31 87 ALA A CA 1
ATOM 691 C C . ALA A 1 87 ? 22.305 0.031 -25.733 1.00 97.31 87 ALA A C 1
ATOM 693 O O . ALA A 1 87 ? 22.989 0.086 -26.754 1.00 97.31 87 ALA A O 1
ATOM 694 N N . LEU A 1 88 ? 22.734 -0.568 -24.617 1.00 96.56 88 LEU A N 1
ATOM 695 C CA . LEU A 1 88 ? 24.032 -1.235 -24.521 1.00 96.56 88 LEU A CA 1
ATOM 696 C C . LEU A 1 88 ? 24.149 -2.386 -25.520 1.00 96.56 88 LEU A C 1
ATOM 698 O O . LEU A 1 88 ? 25.158 -2.469 -26.224 1.00 96.56 88 LEU A O 1
ATOM 702 N N . GLU A 1 89 ? 23.132 -3.244 -25.618 1.00 96.00 89 GLU A N 1
ATOM 703 C CA . GLU A 1 89 ? 23.140 -4.342 -26.586 1.00 96.00 89 GLU A CA 1
ATOM 704 C C . GLU A 1 89 ? 23.103 -3.847 -28.030 1.00 96.00 89 GLU A C 1
ATOM 706 O O . GLU A 1 89 ? 23.857 -4.345 -28.867 1.00 96.00 89 GLU A O 1
ATOM 711 N N . ALA A 1 90 ? 22.337 -2.795 -28.314 1.00 95.19 90 ALA A N 1
ATOM 712 C CA . ALA A 1 90 ? 22.314 -2.168 -29.630 1.00 95.19 90 ALA A CA 1
ATOM 713 C C . ALA A 1 90 ? 23.702 -1.685 -30.095 1.00 95.19 90 ALA A C 1
ATOM 715 O O . ALA A 1 90 ? 24.001 -1.765 -31.286 1.00 95.19 90 ALA A O 1
ATOM 716 N N . THR A 1 91 ? 24.598 -1.268 -29.185 1.00 93.94 91 THR A N 1
ATOM 717 C CA . THR A 1 91 ? 25.986 -0.891 -29.549 1.00 93.94 91 THR A CA 1
ATOM 718 C C . THR A 1 91 ? 26.821 -2.050 -30.106 1.00 93.94 91 THR A C 1
ATOM 720 O O . THR A 1 91 ? 27.901 -1.832 -30.664 1.00 93.94 91 THR A O 1
ATOM 723 N N . ARG A 1 92 ? 26.356 -3.291 -29.930 1.00 92.75 92 ARG A N 1
ATOM 724 C CA . ARG A 1 92 ? 27.014 -4.518 -30.393 1.00 92.75 92 ARG A CA 1
ATOM 725 C C . ARG A 1 92 ? 26.372 -5.087 -31.663 1.00 92.75 92 ARG A C 1
ATOM 727 O O . ARG A 1 92 ? 26.836 -6.116 -32.149 1.00 92.75 92 ARG A O 1
ATOM 734 N N . MET A 1 93 ? 25.330 -4.442 -32.190 1.00 94.06 93 MET A N 1
ATOM 735 C CA . MET A 1 93 ? 24.520 -4.932 -33.307 1.00 94.06 93 MET A CA 1
ATOM 736 C C . MET A 1 93 ? 24.743 -4.130 -34.591 1.00 94.06 93 MET A C 1
ATOM 738 O O . MET A 1 93 ? 25.052 -2.940 -34.568 1.00 94.06 93 MET A O 1
ATOM 742 N N . GLU A 1 94 ? 24.512 -4.774 -35.735 1.00 93.06 94 GLU A N 1
ATOM 743 C CA . GLU A 1 94 ? 24.444 -4.100 -37.034 1.00 93.06 94 GLU A CA 1
ATOM 744 C C . GLU A 1 94 ? 23.019 -3.588 -37.288 1.00 93.06 94 GLU A C 1
ATOM 746 O O . GLU A 1 94 ? 22.164 -4.300 -37.817 1.00 93.06 94 GLU A O 1
ATOM 751 N N . LEU A 1 95 ? 22.754 -2.340 -36.891 1.00 94.81 95 LEU A N 1
ATOM 752 C CA . LEU A 1 95 ? 21.417 -1.742 -36.989 1.00 94.81 95 LEU A CA 1
ATOM 753 C C . LEU A 1 95 ? 21.164 -0.941 -38.269 1.00 94.81 95 LEU A C 1
ATOM 755 O O . LEU A 1 95 ? 20.006 -0.645 -38.559 1.00 94.81 95 LEU A O 1
ATOM 759 N N . GLU A 1 96 ? 22.189 -0.640 -39.072 1.00 93.12 96 GLU A N 1
ATOM 760 C CA . GLU A 1 96 ? 22.026 0.176 -40.282 1.00 93.12 96 GLU A CA 1
ATOM 761 C C . GLU A 1 96 ? 20.866 -0.344 -41.167 1.00 93.12 96 GLU A C 1
ATOM 763 O O . GLU A 1 96 ? 20.730 -1.564 -41.377 1.00 93.12 96 GLU A O 1
ATOM 768 N N . PRO A 1 97 ? 19.989 0.558 -41.657 1.00 93.50 97 PRO A N 1
ATOM 769 C CA . PRO A 1 97 ? 20.060 2.027 -41.572 1.00 93.50 97 PRO A CA 1
ATOM 770 C C . PRO A 1 97 ? 19.482 2.671 -40.290 1.00 93.50 97 PRO A C 1
ATOM 772 O O . PRO A 1 97 ? 19.471 3.898 -40.189 1.00 93.50 97 PRO A O 1
ATOM 775 N N . LEU A 1 98 ? 18.984 1.888 -39.322 1.00 96.56 98 LEU A N 1
ATOM 776 C CA . LEU A 1 98 ? 18.458 2.407 -38.053 1.00 96.56 98 LEU A CA 1
ATOM 777 C C . LEU A 1 98 ? 19.604 2.909 -37.160 1.00 96.56 98 LEU A C 1
ATOM 779 O O . LEU A 1 98 ? 20.560 2.180 -36.896 1.00 96.56 98 LEU A O 1
ATOM 783 N N . LYS A 1 99 ? 19.483 4.138 -36.648 1.00 95.25 99 LYS A N 1
ATOM 784 C CA . LYS A 1 99 ? 20.456 4.763 -35.741 1.00 95.25 99 LYS A CA 1
ATOM 785 C C . LYS A 1 99 ? 19.806 5.171 -34.432 1.00 95.25 99 LYS A C 1
ATOM 787 O O . LYS A 1 99 ? 18.923 6.028 -34.412 1.00 95.25 99 LYS A O 1
ATOM 792 N N . ILE A 1 100 ? 20.304 4.605 -33.335 1.00 95.56 100 ILE A N 1
ATOM 793 C CA . ILE A 1 100 ? 19.953 5.034 -31.981 1.00 95.56 100 ILE A CA 1
ATOM 794 C C . ILE A 1 100 ? 20.847 6.217 -31.620 1.00 95.56 100 ILE A C 1
ATOM 796 O O . ILE A 1 100 ? 22.047 6.062 -31.397 1.00 95.56 100 ILE A O 1
ATOM 800 N N . VAL A 1 101 ? 20.268 7.414 -31.609 1.00 92.81 101 VAL A N 1
ATOM 801 C CA . VAL A 1 101 ? 20.996 8.672 -31.391 1.00 92.81 101 VAL A CA 1
ATOM 802 C C . VAL A 1 101 ? 21.006 9.103 -29.928 1.00 92.81 101 VAL A C 1
ATOM 804 O O . VAL A 1 101 ? 21.881 9.871 -29.523 1.00 92.81 101 VAL A O 1
ATOM 807 N N . GLY A 1 102 ? 20.070 8.599 -29.122 1.00 94.50 102 GLY A N 1
ATOM 808 C CA . GLY A 1 102 ? 20.083 8.854 -27.692 1.00 94.50 102 GLY A CA 1
ATOM 809 C C . GLY A 1 102 ? 19.188 7.946 -26.860 1.00 94.50 102 GLY A C 1
ATOM 810 O O . GLY A 1 102 ? 18.358 7.204 -27.382 1.00 94.50 102 GLY A O 1
ATOM 811 N N . ASN A 1 103 ? 19.392 8.020 -25.549 1.00 97.62 103 ASN A N 1
ATOM 812 C CA . ASN A 1 103 ? 18.701 7.225 -24.543 1.00 97.62 103 ASN A CA 1
ATOM 813 C C . ASN A 1 103 ? 18.246 8.117 -23.380 1.00 97.62 103 ASN A C 1
ATOM 815 O O . ASN A 1 103 ? 19.059 8.818 -22.776 1.00 97.62 103 ASN A O 1
ATOM 819 N N . ILE A 1 104 ? 16.954 8.101 -23.077 1.00 96.44 104 ILE A N 1
ATOM 820 C CA . ILE A 1 104 ? 16.321 8.913 -22.044 1.00 96.44 104 ILE A CA 1
ATOM 821 C C . ILE A 1 104 ? 15.863 7.984 -20.921 1.00 96.44 104 ILE A C 1
ATOM 823 O O . ILE A 1 104 ? 14.995 7.134 -21.109 1.00 96.44 104 ILE A O 1
ATOM 827 N N . MET A 1 105 ? 16.447 8.161 -19.743 1.00 97.19 105 MET A N 1
ATOM 828 C CA . MET A 1 105 ? 16.167 7.369 -18.550 1.00 97.19 105 MET A CA 1
ATOM 829 C C . MET A 1 105 ? 15.534 8.285 -17.508 1.00 97.19 105 MET A C 1
ATOM 831 O O . MET A 1 105 ? 16.214 9.088 -16.867 1.00 97.19 105 MET A O 1
ATOM 835 N N . ASN A 1 106 ? 14.218 8.191 -17.370 1.00 93.25 106 ASN A N 1
ATOM 836 C CA . ASN A 1 106 ? 13.458 8.945 -16.387 1.00 93.25 106 ASN A CA 1
ATOM 837 C C . ASN A 1 106 ? 13.368 8.134 -15.090 1.00 93.25 106 ASN A C 1
ATOM 839 O O . ASN A 1 106 ? 12.814 7.038 -15.092 1.00 93.25 106 ASN A O 1
ATOM 843 N N . GLN A 1 107 ? 13.969 8.640 -14.013 1.00 93.25 107 GLN A N 1
ATOM 844 C CA . GLN A 1 107 ? 14.015 8.004 -12.693 1.00 93.25 107 GLN A CA 1
ATOM 845 C C . GLN A 1 107 ? 14.410 6.513 -12.741 1.00 93.25 107 GLN A C 1
ATOM 847 O O . GLN A 1 107 ? 13.654 5.671 -12.256 1.00 93.25 107 GLN A O 1
ATOM 852 N N . PRO A 1 108 ? 15.557 6.135 -13.349 1.00 96.12 108 PRO A N 1
ATOM 853 C CA . PRO A 1 108 ? 15.930 4.729 -13.480 1.00 96.12 108 PRO A CA 1
ATOM 854 C C . PRO A 1 108 ? 15.998 4.042 -12.112 1.00 96.12 108 PRO A C 1
ATOM 856 O O . PRO A 1 108 ? 16.554 4.577 -11.150 1.00 96.12 108 PRO A O 1
ATOM 859 N N . LEU A 1 109 ? 15.440 2.836 -12.041 1.00 94.19 109 LEU A N 1
ATOM 860 C CA . LEU A 1 109 ? 15.204 2.108 -10.798 1.00 94.19 109 LEU A CA 1
ATOM 861 C C . LEU A 1 109 ? 16.412 1.248 -10.399 1.00 94.19 109 LEU A C 1
ATOM 863 O O . LEU A 1 109 ? 16.234 0.098 -10.032 1.00 94.19 109 LEU A O 1
ATOM 867 N N . PHE A 1 110 ? 17.649 1.724 -10.562 1.00 96.44 110 PHE A N 1
ATOM 868 C CA . PHE A 1 110 ? 18.845 0.951 -10.192 1.00 96.44 110 PHE A CA 1
ATOM 869 C C . PHE A 1 110 ? 18.950 0.749 -8.673 1.00 96.44 110 PHE A C 1
ATOM 871 O O . PHE A 1 110 ? 18.457 1.562 -7.893 1.00 96.44 110 PHE A O 1
ATOM 878 N N . GLY A 1 111 ? 19.607 -0.329 -8.248 1.00 94.69 111 GLY A N 1
ATOM 879 C CA . GLY A 1 111 ? 19.753 -0.692 -6.838 1.00 94.69 111 GLY A CA 1
ATOM 880 C C . GLY A 1 111 ? 21.157 -1.171 -6.476 1.00 94.69 111 GLY A C 1
ATOM 881 O O . GLY A 1 111 ? 22.098 -1.050 -7.253 1.00 94.69 111 GLY A O 1
ATOM 882 N N . GLY A 1 112 ? 21.293 -1.718 -5.271 1.00 94.94 112 GLY A N 1
ATOM 883 C CA . GLY A 1 112 ? 22.536 -2.290 -4.752 1.00 94.94 112 GLY A CA 1
ATOM 884 C C . GLY A 1 112 ? 22.335 -2.853 -3.348 1.00 94.94 112 GLY A C 1
ATOM 885 O O . GLY A 1 112 ? 21.386 -2.471 -2.658 1.00 94.94 112 GLY A O 1
ATOM 886 N N . ILE A 1 113 ? 23.208 -3.762 -2.900 1.00 94.62 113 ILE A N 1
ATOM 887 C CA . ILE A 1 113 ? 23.093 -4.338 -1.545 1.00 94.62 113 ILE A CA 1
ATOM 888 C C . ILE A 1 113 ? 23.249 -3.246 -0.482 1.00 94.62 113 ILE A C 1
ATOM 890 O O . ILE A 1 113 ? 22.438 -3.147 0.444 1.00 94.62 113 ILE A O 1
ATOM 894 N N . VAL A 1 114 ? 24.296 -2.428 -0.610 1.00 94.81 114 VAL A N 1
ATOM 895 C CA . VAL A 1 114 ? 24.586 -1.333 0.324 1.00 94.81 114 VAL A CA 1
ATOM 896 C C . VAL A 1 114 ? 23.644 -0.175 0.030 1.00 94.81 114 VAL A C 1
ATOM 898 O O . VAL A 1 114 ? 23.774 0.446 -1.019 1.00 94.81 114 VAL A O 1
ATOM 901 N N . ARG A 1 115 ? 22.711 0.109 0.943 1.00 93.94 115 ARG A N 1
ATOM 902 C CA . ARG A 1 115 ? 21.721 1.187 0.797 1.00 93.94 115 ARG A CA 1
ATOM 903 C C . ARG A 1 115 ? 22.378 2.570 0.805 1.00 93.94 115 ARG A C 1
ATOM 905 O O . ARG A 1 115 ? 23.294 2.812 1.593 1.00 93.94 115 ARG A O 1
ATOM 912 N N . THR A 1 116 ? 21.886 3.466 -0.043 1.00 94.94 116 THR A N 1
ATOM 913 C CA . THR A 1 116 ? 22.268 4.884 -0.051 1.00 94.94 116 THR A CA 1
ATOM 914 C C . THR A 1 116 ? 21.590 5.659 1.086 1.00 94.94 116 THR A C 1
ATOM 916 O O . THR A 1 116 ? 20.790 5.113 1.851 1.00 94.94 116 THR A O 1
ATOM 919 N N . HIS A 1 117 ? 21.915 6.949 1.224 1.00 92.75 117 HIS A N 1
ATOM 920 C CA . HIS A 1 117 ? 21.297 7.805 2.236 1.00 92.75 117 HIS A CA 1
ATOM 921 C C . HIS A 1 117 ? 19.798 7.996 1.970 1.00 92.75 117 HIS A C 1
ATOM 923 O O . HIS A 1 117 ? 18.992 7.794 2.874 1.00 92.75 117 HIS A O 1
ATOM 929 N N . SER A 1 118 ? 19.436 8.317 0.730 1.00 89.50 118 SER A N 1
ATOM 930 C CA . SER A 1 118 ? 18.056 8.485 0.258 1.00 89.50 118 SER A CA 1
ATOM 931 C C . SER A 1 118 ? 17.202 7.230 0.430 1.00 89.50 118 SER A C 1
ATOM 933 O O . SER A 1 118 ? 16.078 7.334 0.920 1.00 89.50 118 SER A O 1
ATOM 935 N N . GLU A 1 119 ? 17.749 6.046 0.136 1.00 88.88 119 GLU A N 1
ATOM 936 C CA . GLU A 1 119 ? 17.069 4.765 0.364 1.00 88.88 119 GLU A CA 1
ATOM 937 C C . GLU A 1 119 ? 16.711 4.580 1.852 1.00 88.88 119 GLU A C 1
ATOM 939 O O . GLU A 1 119 ? 15.606 4.158 2.190 1.00 88.88 119 GLU A O 1
ATOM 944 N N . LEU A 1 120 ? 17.631 4.919 2.763 1.00 85.06 120 LEU A N 1
ATOM 945 C CA . LEU A 1 120 ? 17.413 4.799 4.210 1.00 85.06 120 LEU A CA 1
ATOM 946 C C . LEU A 1 120 ? 16.531 5.913 4.780 1.00 85.06 120 LEU A C 1
ATOM 948 O O . LEU A 1 120 ? 15.808 5.682 5.746 1.00 85.06 120 LEU A O 1
ATOM 952 N N . GLN A 1 121 ? 16.604 7.118 4.221 1.00 79.00 121 GLN A N 1
ATOM 953 C CA . GLN A 1 121 ? 15.807 8.258 4.662 1.00 79.00 121 GLN A CA 1
ATOM 954 C C . GLN A 1 121 ? 14.332 8.072 4.298 1.00 79.00 121 GLN A C 1
ATOM 956 O O . GLN A 1 121 ? 13.464 8.304 5.138 1.00 79.00 121 GLN A O 1
ATOM 961 N N . ASN A 1 122 ? 14.058 7.601 3.082 1.00 70.38 122 ASN A N 1
ATOM 962 C CA . ASN A 1 122 ? 12.709 7.414 2.549 1.00 70.38 122 ASN A CA 1
ATOM 963 C C . ASN A 1 122 ? 12.294 5.940 2.594 1.00 70.38 122 ASN A C 1
ATOM 965 O O . ASN A 1 122 ? 11.654 5.424 1.682 1.00 70.38 122 ASN A O 1
ATOM 969 N N . PHE A 1 123 ? 12.669 5.232 3.665 1.00 67.75 123 PHE A N 1
ATOM 970 C CA . PHE A 1 123 ? 12.502 3.781 3.706 1.00 67.75 123 PHE A CA 1
ATOM 971 C C . PHE A 1 123 ? 11.042 3.301 3.718 1.00 67.75 123 PHE A C 1
ATOM 973 O O . PHE A 1 123 ? 10.759 2.150 3.380 1.00 67.75 123 PHE A O 1
ATOM 980 N N . THR A 1 124 ? 10.131 4.201 4.090 1.00 58.56 124 THR A N 1
ATOM 981 C CA . THR A 1 124 ? 8.674 4.024 4.123 1.00 58.56 124 THR A CA 1
ATOM 982 C C . THR A 1 124 ? 7.974 4.663 2.921 1.00 58.56 124 THR A C 1
ATOM 984 O O . THR A 1 124 ? 6.780 4.940 3.017 1.00 58.56 124 THR A O 1
ATOM 987 N N . ASP A 1 125 ? 8.693 4.902 1.811 1.00 68.44 125 ASP A N 1
ATOM 988 C CA . ASP A 1 125 ? 8.131 5.483 0.583 1.00 68.44 125 ASP A CA 1
ATOM 989 C C . ASP A 1 125 ? 6.765 4.851 0.237 1.00 68.44 125 ASP A C 1
ATOM 991 O O . ASP A 1 125 ? 6.632 3.622 0.267 1.00 68.44 125 ASP A O 1
ATOM 995 N N . PRO A 1 126 ? 5.733 5.663 -0.046 1.00 57.34 126 PRO A N 1
ATOM 996 C CA . PRO A 1 126 ? 4.366 5.173 -0.194 1.00 57.34 126 PRO A CA 1
ATOM 997 C C . PRO A 1 126 ? 4.147 4.331 -1.456 1.00 57.34 126 PRO A C 1
ATOM 999 O O . PRO A 1 126 ? 3.194 3.552 -1.494 1.00 57.34 126 PRO A O 1
ATOM 1002 N N . LEU A 1 127 ? 5.008 4.459 -2.473 1.00 66.12 127 LEU A N 1
ATOM 1003 C CA . LEU A 1 127 ? 4.930 3.673 -3.705 1.00 66.12 127 LEU A CA 1
ATOM 1004 C C . LEU A 1 127 ? 5.860 2.457 -3.654 1.00 66.12 127 LEU A C 1
ATOM 1006 O O . LEU A 1 127 ? 5.444 1.351 -3.996 1.00 66.12 127 LEU A O 1
ATOM 1010 N N . HIS A 1 128 ? 7.106 2.631 -3.218 1.00 72.19 128 HIS A N 1
ATOM 1011 C CA . HIS A 1 128 ? 8.108 1.563 -3.177 1.00 72.19 128 HIS A CA 1
ATOM 1012 C C . HIS A 1 128 ? 8.924 1.607 -1.877 1.00 72.19 128 HIS A C 1
ATOM 1014 O O . HIS A 1 128 ? 10.091 2.003 -1.897 1.00 72.19 128 HIS A O 1
ATOM 1020 N N . PRO A 1 129 ? 8.376 1.150 -0.739 1.00 71.50 129 PRO A N 1
ATOM 1021 C CA . PRO A 1 129 ? 9.150 1.061 0.496 1.00 71.50 129 PRO A CA 1
ATOM 1022 C C . PRO A 1 129 ? 10.292 0.045 0.362 1.00 71.50 129 PRO A C 1
ATOM 1024 O O . PRO A 1 129 ? 10.247 -0.847 -0.493 1.00 71.50 129 PRO A O 1
ATOM 1027 N N . LEU A 1 130 ? 11.323 0.142 1.213 1.00 78.69 130 LEU A N 1
ATOM 1028 C CA . LEU A 1 130 ? 12.569 -0.633 1.049 1.00 78.69 130 LEU A CA 1
ATOM 1029 C C . LEU A 1 130 ? 12.349 -2.138 0.898 1.00 78.69 130 LEU A C 1
ATOM 1031 O O . LEU A 1 130 ? 13.024 -2.780 0.092 1.00 78.69 130 LEU A O 1
ATOM 1035 N N . CYS A 1 131 ? 11.416 -2.688 1.670 1.00 74.44 131 CYS A N 1
ATOM 1036 C CA . CYS A 1 131 ? 11.088 -4.108 1.663 1.00 74.44 131 CYS A CA 1
ATOM 1037 C C . CYS A 1 131 ? 10.448 -4.553 0.335 1.00 74.44 131 CYS A C 1
ATOM 1039 O O . CYS A 1 131 ? 10.727 -5.647 -0.151 1.00 74.44 131 CYS A O 1
ATOM 1041 N N . VAL A 1 132 ? 9.654 -3.685 -0.296 1.00 79.00 132 VAL A N 1
ATOM 1042 C CA . VAL A 1 132 ? 9.082 -3.921 -1.627 1.00 79.00 132 VAL A CA 1
ATOM 1043 C C . VAL A 1 132 ? 10.167 -3.811 -2.692 1.00 79.00 132 VAL A C 1
ATOM 1045 O O . VAL A 1 132 ? 10.200 -4.633 -3.601 1.00 79.00 132 VAL A O 1
ATOM 1048 N N . GLN A 1 133 ? 11.101 -2.864 -2.568 1.00 84.06 133 GLN A N 1
ATOM 1049 C CA . GLN A 1 133 ? 12.240 -2.769 -3.490 1.00 84.06 133 GLN A CA 1
ATOM 1050 C C . GLN A 1 133 ? 13.120 -4.025 -3.450 1.00 84.06 133 GLN A C 1
ATOM 1052 O O . GLN A 1 133 ? 13.551 -4.506 -4.499 1.00 84.06 133 GLN A O 1
ATOM 1057 N N . ASP A 1 134 ? 13.390 -4.553 -2.249 1.00 85.94 134 ASP A N 1
ATOM 1058 C CA . ASP A 1 134 ? 14.129 -5.807 -2.071 1.00 85.94 134 ASP A CA 1
ATOM 1059 C C . ASP A 1 134 ? 13.431 -6.950 -2.805 1.00 85.94 134 ASP A C 1
ATOM 1061 O O . ASP A 1 134 ? 14.071 -7.641 -3.601 1.00 85.94 134 ASP A O 1
ATOM 1065 N N . LEU A 1 135 ? 12.115 -7.088 -2.613 1.00 84.56 135 LEU A N 1
ATOM 1066 C CA . LEU A 1 135 ? 11.337 -8.116 -3.293 1.00 84.56 135 LEU A CA 1
ATOM 1067 C C . LEU A 1 135 ? 11.340 -7.927 -4.812 1.00 84.56 135 LEU A C 1
ATOM 1069 O O . LEU A 1 135 ? 11.562 -8.891 -5.539 1.00 84.56 135 LEU A O 1
ATOM 1073 N N . VAL A 1 136 ? 11.070 -6.719 -5.315 1.00 87.69 136 VAL A N 1
ATOM 1074 C CA . VAL A 1 136 ? 11.016 -6.460 -6.764 1.00 87.69 136 VAL A CA 1
ATOM 1075 C C . VAL A 1 136 ? 12.317 -6.913 -7.418 1.00 87.69 136 VAL A C 1
ATOM 1077 O O . VAL A 1 136 ? 12.286 -7.577 -8.456 1.00 87.69 136 VAL A O 1
ATOM 1080 N N . TRP A 1 137 ? 13.456 -6.641 -6.784 1.00 93.88 137 TRP A N 1
ATOM 1081 C CA . TRP A 1 137 ? 14.740 -7.117 -7.274 1.00 93.88 137 TRP A CA 1
ATOM 1082 C C . TRP A 1 137 ? 14.946 -8.620 -7.102 1.00 93.88 137 TRP A C 1
ATOM 1084 O O . TRP A 1 137 ? 15.423 -9.261 -8.038 1.00 93.88 137 TRP A O 1
ATOM 1094 N N . GLU A 1 138 ? 14.549 -9.202 -5.972 1.00 91.44 138 GLU A N 1
ATOM 1095 C CA . GLU A 1 138 ? 14.591 -10.652 -5.756 1.00 91.44 138 GLU A CA 1
ATOM 1096 C C . GLU A 1 138 ? 13.771 -11.412 -6.805 1.00 91.44 138 GLU A C 1
ATOM 1098 O O . GLU A 1 138 ? 14.202 -12.457 -7.290 1.00 91.44 138 GLU A O 1
ATOM 1103 N N . LEU A 1 139 ? 12.606 -10.893 -7.191 1.00 90.94 139 LEU A N 1
ATOM 1104 C CA . LEU A 1 139 ? 11.731 -11.486 -8.199 1.00 90.94 139 LEU A CA 1
ATOM 1105 C C . LEU A 1 139 ? 12.219 -11.236 -9.626 1.00 90.94 139 LEU A C 1
ATOM 1107 O O . LEU A 1 139 ? 11.945 -12.060 -10.496 1.00 90.94 139 LEU A O 1
ATOM 1111 N N . SER A 1 140 ? 12.940 -10.139 -9.868 1.00 95.06 140 SER A N 1
ATOM 1112 C CA . SER A 1 140 ? 13.406 -9.751 -11.204 1.00 95.06 140 SER A CA 1
ATOM 1113 C C . SER A 1 140 ? 14.754 -10.359 -11.576 1.00 95.06 140 SER A C 1
ATOM 1115 O O . SER A 1 140 ? 14.966 -10.696 -12.737 1.00 95.06 140 SER A O 1
ATOM 1117 N N . LEU A 1 141 ? 15.684 -10.501 -10.632 1.00 97.38 141 LEU A N 1
ATOM 1118 C CA . LEU A 1 141 ? 17.037 -10.979 -10.918 1.00 97.38 141 LEU A CA 1
ATOM 1119 C C . LEU A 1 141 ? 17.075 -12.473 -11.286 1.00 97.38 141 LEU A C 1
ATOM 1121 O O . LEU A 1 141 ? 16.159 -13.226 -10.934 1.00 97.38 141 LEU A O 1
ATOM 1125 N N . PRO A 1 142 ? 18.137 -12.938 -11.975 1.00 96.62 142 PRO A N 1
ATOM 1126 C CA . PRO A 1 142 ? 18.377 -14.366 -12.142 1.00 96.62 142 PRO A CA 1
ATOM 1127 C C . PRO A 1 142 ? 18.394 -15.091 -10.789 1.00 96.62 142 PRO A C 1
ATOM 1129 O O . PRO A 1 142 ? 18.806 -14.541 -9.769 1.00 96.62 142 PRO A O 1
ATOM 1132 N N . ILE A 1 143 ? 17.928 -16.340 -10.769 1.00 94.50 143 ILE A N 1
ATOM 1133 C CA . ILE A 1 143 ? 17.833 -17.120 -9.528 1.00 94.50 143 ILE A CA 1
ATOM 1134 C C . ILE A 1 143 ? 19.227 -17.283 -8.907 1.00 94.50 143 ILE A C 1
ATOM 1136 O O . ILE A 1 143 ? 20.146 -17.761 -9.566 1.00 94.50 143 ILE A O 1
ATOM 1140 N N . GLY A 1 144 ? 19.350 -16.942 -7.622 1.00 93.88 144 GLY A N 1
ATOM 1141 C CA . GLY A 1 144 ? 20.599 -17.042 -6.859 1.00 93.88 144 GLY A CA 1
ATOM 1142 C C . GLY A 1 144 ? 21.474 -15.787 -6.905 1.00 93.88 144 GLY A C 1
ATOM 1143 O O . GLY A 1 144 ? 22.447 -15.713 -6.157 1.00 93.88 144 GLY A O 1
ATOM 1144 N N . GLU A 1 145 ? 21.115 -14.800 -7.725 1.00 96.38 145 GLU A N 1
ATOM 1145 C CA . GLU A 1 145 ? 21.794 -13.508 -7.771 1.00 96.38 145 GLU A CA 1
ATOM 1146 C C . GLU A 1 145 ? 21.266 -12.549 -6.700 1.00 96.38 145 GLU A C 1
ATOM 1148 O O . GLU A 1 145 ? 20.169 -12.707 -6.162 1.00 96.38 145 GLU A O 1
ATOM 1153 N N . ASN A 1 146 ? 22.062 -11.528 -6.390 1.00 95.50 146 ASN A N 1
ATOM 1154 C CA . ASN A 1 146 ? 21.713 -10.485 -5.430 1.00 95.50 146 ASN A CA 1
ATOM 1155 C C . ASN A 1 146 ? 21.726 -9.097 -6.088 1.00 95.50 146 ASN A C 1
ATOM 1157 O O . ASN A 1 146 ? 22.040 -8.950 -7.267 1.00 95.50 146 ASN A O 1
ATOM 1161 N N . ARG A 1 147 ? 21.398 -8.057 -5.317 1.00 95.50 147 ARG A N 1
ATOM 1162 C CA . ARG A 1 147 ? 21.254 -6.687 -5.832 1.00 95.50 147 ARG A CA 1
ATOM 1163 C C . ARG A 1 147 ? 22.551 -6.033 -6.317 1.00 95.50 147 ARG A C 1
ATOM 1165 O O . ARG A 1 147 ? 22.459 -4.991 -6.947 1.00 95.50 147 ARG A O 1
ATOM 1172 N N . ASP A 1 148 ? 23.719 -6.637 -6.107 1.00 96.62 148 ASP A N 1
ATOM 1173 C CA . ASP A 1 148 ? 24.973 -6.208 -6.745 1.00 96.62 148 ASP A CA 1
ATOM 1174 C C . ASP A 1 148 ? 25.237 -6.922 -8.081 1.00 96.62 148 ASP A C 1
ATOM 1176 O O . ASP A 1 148 ? 26.266 -6.701 -8.715 1.00 96.62 148 ASP A O 1
ATOM 1180 N N . HIS A 1 149 ? 24.298 -7.740 -8.564 1.00 97.25 149 HIS A N 1
ATOM 1181 C CA . HIS A 1 149 ? 24.310 -8.189 -9.949 1.00 97.25 149 HIS A CA 1
ATOM 1182 C C . HIS A 1 149 ? 24.180 -6.978 -10.883 1.00 97.25 149 HIS A C 1
ATOM 1184 O O . HIS A 1 149 ? 23.341 -6.100 -10.677 1.00 97.25 149 HIS A O 1
ATOM 1190 N N . TRP A 1 150 ? 24.969 -6.954 -11.954 1.00 96.06 150 TRP A N 1
ATOM 1191 C CA . TRP A 1 150 ? 25.114 -5.799 -12.845 1.00 96.06 150 TRP A CA 1
ATOM 1192 C C . TRP A 1 150 ? 23.819 -5.346 -13.542 1.00 96.06 150 TRP A C 1
ATOM 1194 O O . TRP A 1 150 ? 23.715 -4.183 -13.907 1.00 96.06 150 TRP A O 1
ATOM 1204 N N . TYR A 1 151 ? 22.814 -6.221 -13.679 1.00 96.44 151 TYR A N 1
ATOM 1205 C CA . TYR A 1 151 ? 21.455 -5.841 -14.110 1.00 96.44 151 TYR A CA 1
ATOM 1206 C C . TYR A 1 151 ? 20.738 -4.889 -13.136 1.00 96.44 151 TYR A C 1
ATOM 1208 O O . TYR A 1 151 ? 19.928 -4.067 -13.553 1.00 96.44 151 TYR A O 1
ATOM 1216 N N . CYS A 1 152 ? 21.015 -5.014 -11.839 1.00 96.69 152 CYS A N 1
ATOM 1217 C CA . CYS A 1 152 ? 20.448 -4.172 -10.788 1.00 96.69 152 CYS A CA 1
ATOM 1218 C C . CYS A 1 152 ? 21.354 -2.988 -10.468 1.00 96.69 152 CYS A C 1
ATOM 1220 O O . CYS A 1 152 ? 20.879 -1.855 -10.367 1.00 96.69 152 CYS A O 1
ATOM 1222 N N . ASN A 1 153 ? 22.652 -3.252 -10.344 1.00 97.44 153 ASN A N 1
ATOM 1223 C CA . ASN A 1 153 ? 23.639 -2.278 -9.920 1.00 97.44 153 ASN A CA 1
ATOM 1224 C C . ASN A 1 153 ? 24.640 -1.992 -11.052 1.00 97.44 153 ASN A C 1
ATOM 1226 O O . ASN A 1 153 ? 25.655 -2.677 -11.167 1.00 97.44 153 ASN A O 1
ATOM 1230 N N . PRO A 1 154 ? 24.403 -0.988 -11.912 1.00 95.38 154 PRO A N 1
ATOM 1231 C CA . PRO A 1 154 ? 25.261 -0.739 -13.066 1.00 95.38 154 PRO A CA 1
ATOM 1232 C C . PRO A 1 154 ? 26.642 -0.194 -12.679 1.00 95.38 154 PRO A C 1
ATOM 1234 O O . PRO A 1 154 ? 27.526 -0.159 -13.534 1.00 95.38 154 PRO A O 1
ATOM 1237 N N . ILE A 1 155 ? 26.848 0.236 -11.426 1.00 95.62 155 ILE A N 1
ATOM 1238 C CA . ILE A 1 155 ? 28.132 0.789 -10.970 1.00 95.62 155 ILE A CA 1
ATOM 1239 C C . ILE A 1 155 ? 29.147 -0.305 -10.617 1.00 95.62 155 ILE A C 1
ATOM 1241 O O . ILE A 1 155 ? 30.336 -0.003 -10.512 1.00 95.62 155 ILE A O 1
ATOM 1245 N N . VAL A 1 156 ? 28.699 -1.554 -10.430 1.00 95.06 156 VAL A N 1
ATOM 1246 C CA . VAL A 1 156 ? 29.615 -2.689 -10.281 1.00 95.06 156 VAL A CA 1
ATOM 1247 C C . VAL A 1 156 ? 30.229 -3.039 -11.633 1.00 95.06 156 VAL A C 1
ATOM 1249 O O . VAL A 1 156 ? 29.605 -2.866 -12.682 1.00 95.06 156 VAL A O 1
ATOM 1252 N N . GLU A 1 157 ? 31.466 -3.531 -11.633 1.00 92.69 157 GLU A N 1
ATOM 1253 C CA . GLU A 1 157 ? 32.081 -4.013 -12.868 1.00 92.69 157 GLU A CA 1
ATOM 1254 C C . GLU A 1 157 ? 31.354 -5.261 -13.383 1.00 92.69 157 GLU A C 1
ATOM 1256 O O . GLU A 1 157 ? 31.032 -6.177 -12.624 1.00 92.69 157 GLU A O 1
ATOM 1261 N N . GLY A 1 158 ? 31.109 -5.310 -14.691 1.00 92.12 158 GLY A N 1
ATOM 1262 C CA . GLY A 1 158 ? 30.409 -6.420 -15.321 1.00 92.12 158 GLY A CA 1
ATOM 1263 C C . GLY A 1 158 ? 30.539 -6.434 -16.846 1.00 92.12 158 GLY A C 1
ATOM 1264 O O . GLY A 1 158 ? 31.250 -5.613 -17.434 1.00 92.12 158 GLY A O 1
ATOM 1265 N N . PRO A 1 159 ? 29.843 -7.365 -17.525 1.00 92.12 159 PRO A N 1
ATOM 1266 C CA . PRO A 1 159 ? 29.863 -7.475 -18.988 1.00 92.12 159 PRO A CA 1
ATOM 1267 C C . PRO A 1 159 ? 29.432 -6.193 -19.721 1.00 92.12 159 PRO A C 1
ATOM 1269 O O . PRO A 1 159 ? 29.871 -5.930 -20.847 1.00 92.12 159 PRO A O 1
ATOM 1272 N N . HIS A 1 160 ? 28.590 -5.372 -19.089 1.00 94.00 160 HIS A N 1
ATOM 1273 C CA . HIS A 1 160 ? 28.124 -4.091 -19.622 1.00 94.00 160 HIS A CA 1
ATOM 1274 C C . HIS A 1 160 ? 29.211 -3.015 -19.653 1.00 94.00 160 HIS A C 1
ATOM 1276 O O . HIS A 1 160 ? 29.209 -2.205 -20.578 1.00 94.00 160 HIS A O 1
ATOM 1282 N N . THR A 1 161 ? 30.155 -3.018 -18.704 1.00 93.81 161 THR A N 1
ATOM 1283 C CA . THR A 1 161 ? 31.105 -1.915 -18.464 1.00 93.81 161 THR A CA 1
ATOM 1284 C C . THR A 1 161 ? 31.881 -1.509 -19.720 1.00 93.81 161 THR A C 1
ATOM 1286 O O . THR A 1 161 ? 32.023 -0.326 -20.018 1.00 93.81 161 THR A O 1
ATOM 1289 N N . SER A 1 162 ? 32.329 -2.485 -20.515 1.00 91.94 162 SER A N 1
ATOM 1290 C CA . SER A 1 162 ? 33.094 -2.235 -21.750 1.00 91.94 162 SER A CA 1
ATOM 1291 C C . SER A 1 162 ? 32.288 -1.586 -22.885 1.00 91.94 162 SER A C 1
ATOM 1293 O O . SER A 1 162 ? 32.876 -1.052 -23.826 1.00 91.94 162 SER A O 1
ATOM 1295 N N . ALA A 1 163 ? 30.956 -1.647 -22.827 1.00 94.06 163 ALA A N 1
ATOM 1296 C CA . ALA A 1 163 ? 30.065 -1.085 -23.839 1.00 94.06 163 ALA A CA 1
ATOM 1297 C C . ALA A 1 163 ? 29.526 0.303 -23.464 1.00 94.06 163 ALA A C 1
ATOM 1299 O O . ALA A 1 163 ? 29.023 0.996 -24.343 1.00 94.06 163 ALA A O 1
ATOM 1300 N N . ILE A 1 164 ? 29.672 0.742 -22.206 1.00 96.12 164 ILE A N 1
ATOM 1301 C CA . ILE A 1 164 ? 29.145 2.037 -21.742 1.00 96.12 164 ILE A CA 1
ATOM 1302 C C . ILE A 1 164 ? 29.707 3.194 -22.574 1.00 96.12 164 ILE A C 1
ATOM 1304 O O . ILE A 1 164 ? 28.944 4.036 -23.031 1.00 96.12 164 ILE A O 1
ATOM 1308 N N . SER A 1 165 ? 31.014 3.199 -22.857 1.00 94.88 165 SER A N 1
ATOM 1309 C CA . SER A 1 165 ? 31.659 4.257 -23.653 1.00 94.88 165 SER A CA 1
ATOM 1310 C C . SER A 1 165 ? 31.220 4.301 -25.122 1.00 94.88 165 SER A C 1
ATOM 1312 O O . SER A 1 165 ? 31.576 5.230 -25.841 1.00 94.88 165 SER A O 1
ATOM 1314 N N . LYS A 1 166 ? 30.461 3.300 -25.591 1.00 94.56 166 LYS A N 1
ATOM 1315 C CA . LYS A 1 166 ? 29.899 3.252 -26.949 1.00 94.56 166 LYS A CA 1
ATOM 1316 C C . LYS A 1 166 ? 28.475 3.802 -27.026 1.00 94.56 166 LYS A C 1
ATOM 1318 O O . LYS A 1 166 ? 27.916 3.853 -28.120 1.00 94.56 166 LYS A O 1
ATOM 1323 N N . LEU A 1 167 ? 27.868 4.153 -25.893 1.00 95.06 167 LEU A N 1
ATOM 1324 C CA . LEU A 1 167 ? 26.523 4.716 -25.864 1.00 95.06 167 LEU A CA 1
ATOM 1325 C C . LEU A 1 167 ? 26.485 6.088 -26.551 1.00 95.06 167 LEU A C 1
ATOM 1327 O O . LEU A 1 167 ? 27.444 6.858 -26.506 1.00 95.06 167 LEU A O 1
ATOM 1331 N N . GLY A 1 168 ? 25.346 6.383 -27.180 1.00 91.75 168 GLY A N 1
ATOM 1332 C CA . GLY A 1 168 ? 25.042 7.710 -27.715 1.00 91.75 168 GLY A CA 1
ATOM 1333 C C . GLY A 1 168 ? 24.749 8.736 -26.615 1.00 91.75 168 GLY A C 1
ATOM 1334 O O . GLY A 1 168 ? 25.087 8.542 -25.447 1.00 91.75 168 GLY A O 1
ATOM 1335 N N . LYS A 1 169 ? 24.080 9.839 -26.975 1.00 96.44 169 LYS A N 1
ATOM 1336 C CA . LYS A 1 169 ? 23.708 10.869 -25.996 1.00 96.44 169 LYS A CA 1
ATOM 1337 C C . LYS A 1 169 ? 22.699 10.308 -24.988 1.00 96.44 169 LYS A C 1
ATOM 1339 O O . LYS A 1 169 ? 21.649 9.807 -25.379 1.00 96.44 169 LYS A O 1
ATOM 1344 N N . CYS A 1 170 ? 22.965 10.472 -23.701 1.00 97.94 170 CYS A N 1
ATOM 1345 C CA . CYS A 1 170 ? 22.046 10.109 -22.632 1.00 97.94 170 CYS A CA 1
ATOM 1346 C C . CYS A 1 170 ? 21.374 11.348 -22.022 1.00 97.94 170 CYS A C 1
ATOM 1348 O O . CYS A 1 170 ? 21.968 12.427 -21.960 1.00 97.94 170 CYS A O 1
ATOM 1350 N N . LEU A 1 171 ? 20.148 11.171 -21.534 1.00 97.62 171 LEU A N 1
ATOM 1351 C CA . LEU A 1 171 ? 19.454 12.091 -20.634 1.00 97.62 171 LEU A CA 1
ATOM 1352 C C . LEU A 1 171 ? 18.986 11.297 -19.411 1.00 97.62 171 LEU A C 1
ATOM 1354 O O . LEU A 1 171 ? 18.319 10.278 -19.576 1.00 97.62 171 LEU A O 1
ATOM 1358 N N . VAL A 1 172 ? 19.327 11.754 -18.207 1.00 97.44 172 VAL A N 1
ATOM 1359 C CA . VAL A 1 172 ? 18.796 11.203 -16.950 1.00 97.44 172 VAL A CA 1
ATOM 1360 C C . VAL A 1 172 ? 17.964 12.274 -16.255 1.00 97.44 172 VAL A C 1
ATOM 1362 O O . VAL A 1 172 ? 18.439 13.397 -16.071 1.00 97.44 172 VAL A O 1
ATOM 1365 N N . ILE A 1 173 ? 16.729 11.928 -15.892 1.00 94.44 173 ILE A N 1
ATOM 1366 C CA . ILE A 1 173 ? 15.785 12.817 -15.202 1.00 94.44 173 ILE A CA 1
ATOM 1367 C C . ILE A 1 173 ? 15.553 12.280 -13.787 1.00 94.44 173 ILE A C 1
ATOM 1369 O O . ILE A 1 173 ? 15.364 11.074 -13.626 1.00 94.44 173 ILE A O 1
ATOM 1373 N N . GLY A 1 174 ? 15.571 13.152 -12.778 1.00 90.88 174 GLY A N 1
ATOM 1374 C CA . GLY A 1 174 ? 15.352 12.774 -11.381 1.00 90.88 174 GLY A CA 1
ATOM 1375 C C . GLY A 1 174 ? 14.740 13.886 -10.527 1.00 90.88 174 GLY A C 1
ATOM 1376 O O . GLY A 1 174 ? 14.713 15.057 -10.914 1.00 90.88 174 GLY A O 1
ATOM 1377 N N . PHE A 1 175 ? 14.242 13.510 -9.351 1.00 86.88 175 PHE A N 1
ATOM 1378 C CA . PHE A 1 175 ? 13.470 14.377 -8.454 1.00 86.88 175 PHE A CA 1
ATOM 1379 C C . PHE A 1 175 ? 13.971 14.249 -7.011 1.00 86.88 175 PHE A C 1
ATOM 1381 O O . PHE A 1 175 ? 14.338 13.162 -6.572 1.00 86.88 175 PHE A O 1
ATOM 1388 N N . GLY A 1 176 ? 13.994 15.351 -6.263 1.00 81.44 176 GLY A N 1
ATOM 1389 C CA . GLY A 1 176 ? 14.693 15.444 -4.977 1.00 81.44 176 GLY A CA 1
ATOM 1390 C C . GLY A 1 176 ? 14.144 14.544 -3.866 1.00 81.44 176 GLY A C 1
ATOM 1391 O O . GLY A 1 176 ? 14.909 14.118 -3.006 1.00 81.44 176 GLY A O 1
ATOM 1392 N N . GLY A 1 177 ? 12.846 14.231 -3.881 1.00 77.75 177 GLY A N 1
ATOM 1393 C CA . GLY A 1 177 ? 12.220 13.293 -2.940 1.00 77.75 177 GLY A CA 1
ATOM 1394 C C . GLY A 1 177 ? 12.137 11.855 -3.454 1.00 77.75 177 GLY A C 1
ATOM 1395 O O . GLY A 1 177 ? 11.456 11.037 -2.845 1.00 77.75 177 GLY A O 1
ATOM 1396 N N . ASP A 1 178 ? 12.788 11.527 -4.571 1.00 86.00 178 ASP A N 1
ATOM 1397 C CA . ASP A 1 178 ? 12.907 10.148 -5.044 1.00 86.00 178 ASP A CA 1
ATOM 1398 C C . ASP A 1 178 ? 13.812 9.338 -4.099 1.00 86.00 178 ASP A C 1
ATOM 1400 O O . ASP A 1 178 ? 14.937 9.739 -3.795 1.00 86.00 178 ASP A O 1
ATOM 1404 N N . PHE A 1 179 ? 13.349 8.173 -3.642 1.00 87.12 179 PHE A N 1
ATOM 1405 C CA . PHE A 1 179 ? 14.125 7.282 -2.774 1.00 87.12 179 PHE A CA 1
ATOM 1406 C C . PHE A 1 179 ? 15.387 6.711 -3.452 1.00 87.12 179 PHE A C 1
ATOM 1408 O O . PHE A 1 179 ? 16.263 6.197 -2.759 1.00 87.12 179 PHE A O 1
ATOM 1415 N N . LEU A 1 180 ? 15.507 6.816 -4.782 1.00 92.94 180 LEU A N 1
ATOM 1416 C CA . LEU A 1 180 ? 16.680 6.412 -5.569 1.00 92.94 180 LEU A CA 1
ATOM 1417 C C . LEU A 1 180 ? 17.516 7.595 -6.059 1.00 92.94 180 LEU A C 1
ATOM 1419 O O . LEU A 1 180 ? 18.388 7.399 -6.907 1.00 92.94 180 LEU A O 1
ATOM 1423 N N . ILE A 1 181 ? 17.297 8.810 -5.548 1.00 92.50 181 ILE A N 1
ATOM 1424 C CA . ILE A 1 181 ? 18.016 9.999 -6.022 1.00 92.50 181 ILE A CA 1
ATOM 1425 C C . ILE A 1 181 ? 19.544 9.817 -5.977 1.00 92.50 181 ILE A C 1
ATOM 1427 O O . ILE A 1 181 ? 20.229 10.130 -6.952 1.00 92.50 181 ILE A O 1
ATOM 1431 N N . ASP A 1 182 ? 20.083 9.207 -4.916 1.00 95.81 182 ASP A N 1
ATOM 1432 C CA . ASP A 1 182 ? 21.524 8.941 -4.825 1.00 95.81 182 ASP A CA 1
ATOM 1433 C C . ASP A 1 182 ? 21.979 7.911 -5.873 1.00 95.81 182 ASP A C 1
ATOM 1435 O O . ASP A 1 182 ? 23.041 8.070 -6.471 1.00 95.81 182 ASP A O 1
ATOM 1439 N N . ARG A 1 183 ? 21.166 6.883 -6.166 1.00 96.56 183 ARG A N 1
ATOM 1440 C CA . ARG A 1 183 ? 21.464 5.881 -7.211 1.00 96.56 183 ARG A CA 1
ATOM 1441 C C . ARG A 1 183 ? 21.505 6.509 -8.594 1.00 96.56 183 ARG A C 1
ATOM 1443 O O . ARG A 1 183 ? 22.374 6.185 -9.401 1.00 96.56 183 ARG A O 1
ATOM 1450 N N . GLN A 1 184 ? 20.583 7.426 -8.865 1.00 96.81 184 GLN A N 1
ATOM 1451 C CA . GLN A 1 184 ? 20.528 8.166 -10.123 1.00 96.81 184 GLN A CA 1
ATOM 1452 C C . GLN A 1 184 ? 21.780 9.043 -10.284 1.00 96.81 184 GLN A C 1
ATOM 1454 O O . GLN A 1 184 ? 22.381 9.072 -11.360 1.00 96.81 184 GLN A O 1
ATOM 1459 N N . GLN A 1 185 ? 22.236 9.687 -9.206 1.00 96.44 185 GLN A N 1
ATOM 1460 C CA . GLN A 1 185 ? 23.481 10.462 -9.192 1.00 96.44 185 GLN A CA 1
ATOM 1461 C C . GLN A 1 185 ? 24.731 9.582 -9.367 1.00 96.44 185 GLN A C 1
ATOM 1463 O O . GLN A 1 185 ? 25.616 9.920 -10.159 1.00 96.44 185 GLN A O 1
ATOM 1468 N N . GLU A 1 186 ? 24.802 8.433 -8.688 1.00 97.25 186 GLU A N 1
ATOM 1469 C CA . GLU A 1 186 ? 25.874 7.439 -8.856 1.00 97.25 186 GLU A CA 1
ATOM 1470 C C . GLU A 1 186 ? 25.952 6.937 -10.306 1.00 97.25 186 GLU A C 1
ATOM 1472 O O . GLU A 1 186 ? 27.038 6.851 -10.889 1.00 97.25 186 GLU A O 1
ATOM 1477 N N . PHE A 1 187 ? 24.800 6.663 -10.918 1.00 97.50 187 PHE A N 1
ATOM 1478 C CA . PHE A 1 187 ? 24.700 6.233 -12.308 1.00 97.50 187 PHE A CA 1
ATOM 1479 C C . PHE A 1 187 ? 25.152 7.316 -13.300 1.00 97.50 187 PHE A C 1
ATOM 1481 O O . PHE A 1 187 ? 25.859 7.025 -14.265 1.00 97.50 187 PHE A O 1
ATOM 1488 N N . ILE A 1 188 ? 24.838 8.587 -13.050 1.00 96.94 188 ILE A N 1
ATOM 1489 C CA . ILE A 1 188 ? 25.354 9.696 -13.869 1.00 96.94 188 ILE A CA 1
ATOM 1490 C C . ILE A 1 188 ? 26.872 9.793 -13.757 1.00 96.94 188 ILE A C 1
ATOM 1492 O O . ILE A 1 188 ? 27.557 9.950 -14.770 1.00 96.94 188 ILE A O 1
ATOM 1496 N N . ALA A 1 189 ? 27.412 9.656 -12.545 1.00 97.25 189 ALA A N 1
ATOM 1497 C CA . ALA A 1 189 ? 28.853 9.652 -12.339 1.00 97.25 189 ALA A CA 1
ATOM 1498 C C . ALA A 1 189 ? 29.530 8.500 -13.101 1.00 97.25 189 ALA A C 1
ATOM 1500 O O . ALA A 1 189 ? 30.612 8.695 -13.657 1.00 97.25 189 ALA A O 1
ATOM 1501 N N . LEU A 1 190 ? 28.895 7.325 -13.183 1.00 97.00 190 LEU A N 1
ATOM 1502 C CA . LEU A 1 190 ? 29.353 6.215 -14.023 1.00 97.00 190 LEU A CA 1
ATOM 1503 C C . LEU A 1 190 ? 29.407 6.614 -15.507 1.00 97.00 190 LEU A C 1
ATOM 1505 O O . LEU A 1 190 ? 30.450 6.444 -16.137 1.00 97.00 190 LEU A O 1
ATOM 1509 N N . LEU A 1 191 ? 28.330 7.180 -16.061 1.00 97.25 191 LEU A N 1
ATOM 1510 C CA . LEU A 1 191 ? 28.294 7.608 -17.467 1.00 97.25 191 LEU A CA 1
ATOM 1511 C C . LEU A 1 191 ? 29.370 8.662 -17.777 1.00 97.25 191 LEU A C 1
ATOM 1513 O O . LEU A 1 191 ? 30.071 8.547 -18.783 1.00 97.25 191 LEU A O 1
ATOM 1517 N N . MET A 1 192 ? 29.566 9.636 -16.881 1.00 96.81 192 MET A N 1
ATOM 1518 C CA . MET A 1 192 ? 30.610 10.659 -17.018 1.00 96.81 192 MET A CA 1
ATOM 1519 C C . MET A 1 192 ? 32.023 10.061 -17.018 1.00 96.81 192 MET A C 1
ATOM 1521 O O . MET A 1 192 ? 32.862 10.481 -17.812 1.00 96.81 192 MET A O 1
ATOM 1525 N N . ARG A 1 193 ? 32.298 9.063 -16.164 1.00 96.81 193 ARG A N 1
ATOM 1526 C CA . ARG A 1 193 ? 33.605 8.374 -16.119 1.00 96.81 193 ARG A CA 1
ATOM 1527 C C . ARG A 1 193 ? 33.931 7.624 -17.410 1.00 96.81 193 ARG A C 1
ATOM 1529 O O . ARG A 1 193 ? 35.104 7.448 -17.716 1.00 96.81 193 ARG A O 1
ATOM 1536 N N . HIS A 1 194 ? 32.912 7.188 -18.145 1.00 96.81 194 HIS A N 1
ATOM 1537 C CA . HIS A 1 194 ? 33.048 6.512 -19.435 1.00 96.81 194 HIS A CA 1
ATOM 1538 C C . HIS A 1 194 ? 32.948 7.464 -20.637 1.00 96.81 194 HIS A C 1
ATOM 1540 O O . HIS A 1 194 ? 32.811 6.992 -21.764 1.00 96.81 194 HIS A O 1
ATOM 1546 N N . GLU A 1 195 ? 33.028 8.779 -20.406 1.00 96.75 195 GLU A N 1
ATOM 1547 C CA . GLU A 1 195 ? 33.008 9.822 -21.443 1.00 96.75 195 GLU A CA 1
ATOM 1548 C C . GLU A 1 195 ? 31.724 9.833 -22.298 1.00 96.75 195 GLU A C 1
ATOM 1550 O O . GLU A 1 195 ? 31.711 10.338 -23.421 1.00 96.75 195 GLU A O 1
ATOM 1555 N N . VAL A 1 196 ? 30.612 9.316 -21.760 1.00 96.69 196 VAL A N 1
ATOM 1556 C CA . VAL A 1 196 ? 29.303 9.370 -22.423 1.00 96.69 196 VAL A CA 1
ATOM 1557 C C . VAL A 1 196 ? 28.778 10.804 -22.393 1.00 96.69 196 VAL A C 1
ATOM 1559 O O . VAL A 1 196 ? 28.794 11.465 -21.352 1.00 96.69 196 VAL A O 1
ATOM 1562 N N . GLN A 1 197 ? 28.258 11.290 -23.523 1.00 96.56 197 GLN A N 1
ATOM 1563 C CA . GLN A 1 197 ? 27.582 12.585 -23.565 1.00 96.56 197 GLN A CA 1
ATOM 1564 C C . GLN A 1 197 ? 26.278 12.505 -22.760 1.00 96.56 197 GLN A C 1
ATOM 1566 O O . GLN A 1 197 ? 25.292 11.950 -23.236 1.00 96.56 197 GLN A O 1
ATOM 1571 N N . ILE A 1 198 ? 26.260 13.078 -21.559 1.00 96.56 198 ILE A N 1
ATOM 1572 C CA . ILE A 1 198 ? 25.122 13.025 -20.636 1.00 96.56 198 ILE A CA 1
ATOM 1573 C C . ILE A 1 198 ? 24.557 14.421 -20.364 1.00 96.56 198 ILE A C 1
ATOM 1575 O O . ILE A 1 198 ? 25.294 15.380 -20.133 1.00 96.56 198 ILE A O 1
ATOM 1579 N N . GLU A 1 199 ? 23.234 14.517 -20.366 1.00 96.81 199 GLU A N 1
ATOM 1580 C CA . GLU A 1 199 ? 22.471 15.629 -19.809 1.00 96.81 199 GLU A CA 1
ATOM 1581 C C . GLU A 1 199 ? 21.717 15.128 -18.569 1.00 96.81 199 GLU A C 1
ATOM 1583 O O . GLU A 1 199 ? 21.158 14.033 -18.576 1.00 96.81 199 GLU A O 1
ATOM 1588 N N . ALA A 1 200 ? 21.752 15.892 -17.481 1.00 94.81 200 ALA A N 1
ATOM 1589 C CA . ALA A 1 200 ? 21.149 15.524 -16.204 1.00 94.81 200 ALA A CA 1
ATOM 1590 C C . ALA A 1 200 ? 20.142 16.607 -15.809 1.00 94.81 200 ALA A C 1
ATOM 1592 O O . ALA A 1 200 ? 20.535 17.754 -15.589 1.00 94.81 200 ALA A O 1
ATOM 1593 N N . LEU A 1 201 ? 18.860 16.251 -15.736 1.00 93.19 201 LEU A N 1
ATOM 1594 C CA . LEU A 1 201 ? 17.779 17.155 -15.350 1.00 93.19 201 LEU A CA 1
ATOM 1595 C C . LEU A 1 201 ? 17.248 16.741 -13.979 1.00 93.19 201 LEU A C 1
ATOM 1597 O O . LEU A 1 201 ? 16.519 15.760 -13.864 1.00 93.19 201 LEU A O 1
ATOM 1601 N N . PHE A 1 202 ? 17.628 17.490 -12.947 1.00 90.56 202 PHE A N 1
ATOM 1602 C CA . PHE A 1 202 ? 17.189 17.234 -11.580 1.00 90.56 202 PHE A CA 1
ATOM 1603 C C . PHE A 1 202 ? 16.338 18.378 -11.063 1.00 90.56 202 PHE A C 1
ATOM 1605 O O . PHE A 1 202 ? 16.686 19.551 -11.212 1.00 90.56 202 PHE A O 1
ATOM 1612 N N . HIS A 1 203 ? 15.223 18.008 -10.449 1.00 81.75 203 HIS A N 1
ATOM 1613 C CA . HIS A 1 203 ? 14.338 18.924 -9.753 1.00 81.75 203 HIS A CA 1
ATOM 1614 C C . HIS A 1 203 ? 14.516 18.760 -8.243 1.00 81.75 203 HIS A C 1
ATOM 1616 O O . HIS A 1 203 ? 14.549 17.640 -7.746 1.00 81.75 203 HIS A O 1
ATOM 1622 N N . ASP A 1 204 ? 14.569 19.866 -7.498 1.00 78.88 204 ASP A N 1
ATOM 1623 C CA . ASP A 1 204 ? 14.730 19.846 -6.030 1.00 78.88 204 ASP A CA 1
ATOM 1624 C C . ASP A 1 204 ? 13.457 19.398 -5.280 1.00 78.88 204 ASP A C 1
ATOM 1626 O O . ASP A 1 204 ? 13.447 19.285 -4.057 1.00 78.88 204 ASP A O 1
ATOM 1630 N N . TYR A 1 205 ? 12.367 19.164 -6.011 1.00 72.56 205 TYR A N 1
ATOM 1631 C CA . TYR A 1 205 ? 11.064 18.737 -5.506 1.00 72.56 205 TYR A CA 1
ATOM 1632 C C . TYR A 1 205 ? 10.643 17.414 -6.156 1.00 72.56 205 TYR A C 1
ATOM 1634 O O . TYR A 1 205 ? 11.307 16.923 -7.065 1.00 72.56 205 TYR A O 1
ATOM 1642 N N . GLY A 1 206 ? 9.503 16.876 -5.721 1.00 71.44 206 GLY A N 1
ATOM 1643 C CA . GLY A 1 206 ? 8.871 15.692 -6.302 1.00 71.44 206 GLY A CA 1
ATOM 1644 C C . GLY A 1 206 ? 9.315 14.379 -5.668 1.00 71.44 206 GLY A C 1
ATOM 1645 O O . GLY A 1 206 ? 10.074 14.386 -4.709 1.00 71.44 206 GLY A O 1
ATOM 1646 N N . PHE A 1 207 ? 8.806 13.262 -6.182 1.00 76.31 207 PHE A N 1
ATOM 1647 C CA . PHE A 1 207 ? 9.053 11.904 -5.686 1.00 76.31 207 PHE A CA 1
ATOM 1648 C C . PHE A 1 207 ? 9.127 10.923 -6.864 1.00 76.31 207 PHE A C 1
ATOM 1650 O O . PHE A 1 207 ? 8.975 11.318 -8.026 1.00 76.31 207 PHE A O 1
ATOM 1657 N N . HIS A 1 208 ? 9.384 9.646 -6.585 1.00 83.25 208 HIS A N 1
ATOM 1658 C CA . HIS A 1 208 ? 9.422 8.622 -7.626 1.00 83.25 208 HIS A CA 1
ATOM 1659 C C . HIS A 1 208 ? 8.082 8.541 -8.373 1.00 83.25 208 HIS A C 1
ATOM 1661 O O . HIS A 1 208 ? 7.044 8.414 -7.734 1.00 83.25 208 HIS A O 1
ATOM 1667 N N . ALA A 1 209 ? 8.080 8.597 -9.707 1.00 78.38 209 ALA A N 1
ATOM 1668 C CA . ALA A 1 209 ? 6.866 8.566 -10.529 1.00 78.38 209 ALA A CA 1
ATOM 1669 C C . ALA A 1 209 ? 5.883 9.741 -10.331 1.00 78.38 209 ALA A C 1
ATOM 1671 O O . ALA A 1 209 ? 4.697 9.614 -10.647 1.00 78.38 209 ALA A O 1
ATOM 1672 N N . ILE A 1 210 ? 6.345 10.900 -9.843 1.00 74.19 210 ILE A N 1
ATOM 1673 C CA . ILE A 1 210 ? 5.489 12.090 -9.685 1.00 74.19 210 ILE A CA 1
ATOM 1674 C C . ILE A 1 210 ? 4.833 12.542 -10.998 1.00 74.19 210 ILE A C 1
ATOM 1676 O O . ILE A 1 210 ? 3.707 13.029 -10.992 1.00 74.19 210 ILE A O 1
ATOM 1680 N N . ASP A 1 211 ? 5.518 12.359 -12.119 1.00 70.00 211 ASP A N 1
ATOM 1681 C CA . ASP A 1 211 ? 5.042 12.657 -13.469 1.00 70.00 211 ASP A CA 1
ATOM 1682 C C . ASP A 1 211 ? 3.946 11.693 -13.957 1.00 70.00 211 ASP A C 1
ATOM 1684 O O . ASP A 1 211 ? 3.198 12.026 -14.876 1.00 70.00 211 ASP A O 1
ATOM 1688 N N . LEU A 1 212 ? 3.808 10.523 -13.323 1.00 68.56 212 LEU A N 1
ATOM 1689 C CA . LEU A 1 212 ? 2.726 9.569 -13.592 1.00 68.56 212 LEU A CA 1
ATOM 1690 C C . LEU A 1 212 ? 1.465 9.885 -12.771 1.00 68.56 212 LEU A C 1
ATOM 1692 O O . LEU A 1 212 ? 0.350 9.548 -13.180 1.00 68.56 212 LEU A O 1
ATOM 1696 N N . ALA A 1 213 ? 1.616 10.545 -11.624 1.00 61.38 213 ALA A N 1
ATOM 1697 C CA . ALA A 1 213 ? 0.496 10.903 -10.769 1.00 61.38 213 ALA A CA 1
ATOM 1698 C C . ALA A 1 213 ? -0.296 12.086 -11.360 1.00 61.38 213 ALA A C 1
ATOM 1700 O O . ALA A 1 213 ? 0.273 13.080 -11.807 1.00 61.38 213 ALA A O 1
ATOM 1701 N N . ASP A 1 214 ? -1.634 12.016 -11.327 1.00 56.16 214 ASP A N 1
ATOM 1702 C CA . ASP A 1 214 ? -2.451 13.222 -11.521 1.00 56.16 214 ASP A CA 1
ATOM 1703 C C . ASP A 1 214 ? -1.996 14.261 -10.473 1.00 56.16 214 ASP A C 1
ATOM 1705 O O . ASP A 1 214 ? -1.876 13.908 -9.294 1.00 56.16 214 ASP A O 1
ATOM 1709 N N . PRO A 1 215 ? -1.734 15.526 -10.857 1.00 54.50 215 PRO A N 1
ATOM 1710 C CA . PRO A 1 215 ? -1.268 16.568 -9.941 1.00 54.50 215 PRO A CA 1
ATOM 1711 C C . PRO A 1 215 ? -2.087 16.690 -8.646 1.00 54.50 215 PRO A C 1
ATOM 1713 O O . PRO A 1 215 ? -1.554 17.086 -7.608 1.00 54.50 215 PRO A O 1
ATOM 1716 N N . LYS A 1 216 ? -3.379 16.341 -8.676 1.00 53.88 216 LYS A N 1
ATOM 1717 C CA . LYS A 1 216 ? -4.243 16.298 -7.485 1.00 53.88 216 LYS A CA 1
ATOM 1718 C C . LYS A 1 216 ? -3.849 15.186 -6.510 1.00 53.88 216 LYS A C 1
ATOM 1720 O O . LYS A 1 216 ? -3.877 15.406 -5.304 1.00 53.88 216 LYS A O 1
ATOM 1725 N N . TRP A 1 217 ? -3.466 14.023 -7.026 1.00 50.12 217 TRP A N 1
ATOM 1726 C CA . TRP A 1 217 ? -3.063 12.846 -6.254 1.00 50.12 217 TRP A CA 1
ATOM 1727 C C . TRP A 1 217 ? -1.600 12.912 -5.813 1.00 50.12 217 TRP A C 1
ATOM 1729 O O . TRP A 1 217 ? -1.288 12.536 -4.684 1.00 50.12 217 TRP A O 1
ATOM 1739 N N . ALA A 1 218 ? -0.724 13.476 -6.649 1.00 52.66 218 ALA A N 1
ATOM 1740 C CA . ALA A 1 218 ? 0.677 13.724 -6.316 1.00 52.66 218 ALA A CA 1
ATOM 1741 C C . ALA A 1 218 ? 0.815 14.558 -5.031 1.00 52.66 218 ALA A C 1
ATOM 1743 O O . ALA A 1 218 ? 1.540 14.185 -4.116 1.00 52.66 218 ALA A O 1
ATOM 1744 N N . ASN A 1 219 ? 0.053 15.649 -4.919 1.00 49.56 219 ASN A N 1
ATOM 1745 C CA . ASN A 1 219 ? 0.070 16.495 -3.724 1.00 49.56 219 ASN A CA 1
ATOM 1746 C C . ASN A 1 219 ? -0.561 15.807 -2.501 1.00 49.56 219 ASN A C 1
ATOM 1748 O O . ASN A 1 219 ? -0.143 16.057 -1.372 1.00 49.56 219 ASN A O 1
ATOM 1752 N N . ALA A 1 220 ? -1.544 14.925 -2.715 1.00 53.00 220 ALA A N 1
ATOM 1753 C CA . ALA A 1 220 ? -2.257 14.238 -1.641 1.00 53.00 220 ALA A CA 1
ATOM 1754 C C . ALA A 1 220 ? -1.421 13.138 -0.949 1.00 53.00 220 ALA A C 1
ATOM 1756 O O . ALA A 1 220 ? -1.588 12.862 0.242 1.00 53.00 220 ALA A O 1
ATOM 1757 N N . ILE A 1 221 ? -0.508 12.504 -1.682 1.00 51.84 221 ILE A N 1
ATOM 1758 C CA . ILE A 1 221 ? 0.363 11.451 -1.141 1.00 51.84 221 ILE A CA 1
ATOM 1759 C C . ILE A 1 221 ? 1.588 12.052 -0.425 1.00 51.84 221 ILE A C 1
ATOM 1761 O O . ILE A 1 221 ? 2.101 11.451 0.515 1.00 51.84 221 ILE A O 1
ATOM 1765 N N . VAL A 1 222 ? 2.039 13.241 -0.841 1.00 50.34 222 VAL A N 1
ATOM 1766 C CA . VAL A 1 222 ? 3.361 13.783 -0.477 1.00 50.34 222 VAL A CA 1
ATOM 1767 C C . VAL A 1 222 ? 3.337 14.750 0.697 1.00 50.34 222 VAL A C 1
ATOM 1769 O O . VAL A 1 222 ? 4.277 14.751 1.490 1.00 50.34 222 VAL A O 1
ATOM 1772 N N . GLU A 1 223 ? 2.319 15.605 0.816 1.00 59.62 223 GLU A N 1
ATOM 1773 C CA . GLU A 1 223 ? 2.329 16.617 1.871 1.00 59.62 223 GLU A CA 1
ATOM 1774 C C . GLU A 1 223 ? 1.692 16.087 3.160 1.00 59.62 223 GLU A C 1
ATOM 1776 O O . GLU A 1 223 ? 0.473 15.888 3.201 1.00 59.62 223 GLU A O 1
ATOM 1781 N N . PRO A 1 224 ? 2.471 15.909 4.247 1.00 69.00 224 PRO A N 1
ATOM 1782 C CA . PRO A 1 224 ? 1.903 15.514 5.521 1.00 69.00 224 PRO A CA 1
ATOM 1783 C C . PRO A 1 224 ? 0.951 16.608 6.005 1.00 69.00 224 PRO A C 1
ATOM 1785 O O . PRO A 1 224 ? 1.346 17.760 6.238 1.00 69.00 224 PRO A O 1
ATOM 1788 N N . LYS A 1 225 ? -0.319 16.255 6.204 1.00 79.12 225 LYS A N 1
ATOM 1789 C CA . LYS A 1 225 ? -1.273 17.147 6.849 1.00 79.12 225 LYS A CA 1
ATOM 1790 C C . LYS A 1 225 ? -0.929 17.268 8.313 1.00 79.12 225 LYS A C 1
ATOM 1792 O O . LYS A 1 225 ? -1.017 16.315 9.086 1.00 79.12 225 LYS A O 1
ATOM 1797 N N . LYS A 1 226 ? -0.555 18.483 8.699 1.00 84.19 226 LYS A N 1
ATOM 1798 C CA . LYS A 1 226 ? -0.361 18.858 10.096 1.00 84.19 226 LYS A CA 1
ATOM 1799 C C . LYS A 1 226 ? -1.713 19.027 10.776 1.00 84.19 226 LYS A C 1
ATOM 1801 O O . LYS A 1 226 ? -2.672 19.488 10.158 1.00 84.19 226 LYS A O 1
ATOM 1806 N N . ALA A 1 227 ? -1.767 18.678 12.056 1.00 86.81 227 ALA A N 1
ATOM 1807 C CA . ALA A 1 227 ? -2.939 18.936 12.873 1.00 86.81 227 ALA A CA 1
ATOM 1808 C C . ALA A 1 227 ? -3.272 20.437 12.907 1.00 86.81 227 ALA A C 1
ATOM 1810 O O . ALA A 1 227 ? -2.373 21.279 13.002 1.00 86.81 227 ALA A O 1
ATOM 1811 N N . ASN A 1 228 ? -4.564 20.760 12.853 1.00 87.31 228 ASN A N 1
ATOM 1812 C CA . ASN A 1 228 ? -5.056 22.129 12.932 1.00 87.31 228 ASN A CA 1
ATOM 1813 C C . ASN A 1 228 ? -6.006 22.296 14.132 1.00 87.31 228 ASN A C 1
ATOM 1815 O O . ASN A 1 228 ? -7.211 22.064 13.999 1.00 87.31 228 ASN A O 1
ATOM 1819 N N . PRO A 1 229 ? -5.492 22.685 15.314 1.00 83.75 229 PRO A N 1
ATOM 1820 C CA . PRO A 1 229 ? -6.290 22.725 16.536 1.00 83.75 229 PRO A CA 1
ATOM 1821 C C . PRO A 1 229 ? -7.228 23.935 16.625 1.00 83.75 229 PRO A C 1
ATOM 1823 O O . PRO A 1 229 ? -8.088 23.965 17.508 1.00 83.75 229 PRO A O 1
ATOM 1826 N N . ILE A 1 230 ? -7.045 24.945 15.767 1.00 80.81 230 ILE A N 1
ATOM 1827 C CA . ILE A 1 230 ? -7.790 26.206 15.784 1.00 80.81 230 ILE A CA 1
ATOM 1828 C C . ILE A 1 230 ? -8.500 26.348 14.441 1.00 80.81 230 ILE A C 1
ATOM 1830 O O . ILE A 1 230 ? -7.852 26.454 13.408 1.00 80.81 230 ILE A O 1
ATOM 1834 N N . ALA A 1 231 ? -9.832 26.384 14.460 1.00 75.56 231 ALA A N 1
ATOM 1835 C CA . ALA A 1 231 ? -10.613 26.542 13.238 1.00 75.56 231 ALA A CA 1
ATOM 1836 C C . ALA A 1 231 ? -10.297 27.885 12.557 1.00 75.56 231 ALA A C 1
ATOM 1838 O O . ALA A 1 231 ? -10.470 28.950 13.160 1.00 75.56 231 ALA A O 1
ATOM 1839 N N . CYS A 1 232 ? -9.882 27.834 11.296 1.00 75.94 232 CYS A N 1
ATOM 1840 C CA . CYS A 1 232 ? -9.859 28.977 10.395 1.00 75.94 232 CYS A CA 1
ATOM 1841 C C . CYS A 1 232 ? -11.198 29.078 9.645 1.00 75.94 232 CYS A C 1
ATOM 1843 O O . CYS A 1 232 ? -11.972 28.122 9.564 1.00 75.94 232 CYS A O 1
ATOM 1845 N N . ASN A 1 233 ? -11.498 30.255 9.084 1.00 68.25 233 ASN A N 1
ATOM 1846 C CA . ASN A 1 233 ? -12.717 30.448 8.294 1.00 68.25 233 ASN A CA 1
ATOM 1847 C C . ASN A 1 233 ? -12.762 29.463 7.115 1.00 68.25 233 ASN A C 1
ATOM 1849 O O . ASN A 1 233 ? -11.945 29.563 6.203 1.00 68.25 233 ASN A O 1
ATOM 1853 N N . GLY A 1 234 ? -13.755 28.570 7.119 1.00 69.81 234 GLY A N 1
ATOM 1854 C CA . GLY A 1 234 ? -13.966 27.561 6.076 1.00 69.81 234 GLY A CA 1
ATOM 1855 C C . GLY A 1 234 ? -13.566 26.136 6.469 1.00 69.81 234 GLY A C 1
ATOM 1856 O O . GLY A 1 234 ? -13.954 25.208 5.763 1.00 69.81 234 GLY A O 1
ATOM 1857 N N . ASP A 1 235 ? -12.872 25.939 7.595 1.00 77.38 235 ASP A N 1
ATOM 1858 C CA . ASP A 1 235 ? -12.514 24.598 8.068 1.00 77.38 235 ASP A CA 1
ATOM 1859 C C . ASP A 1 235 ? -13.763 23.855 8.549 1.00 77.38 235 ASP A C 1
ATOM 1861 O O . ASP A 1 235 ? -14.457 24.315 9.457 1.00 77.38 235 ASP A O 1
ATOM 1865 N N . LEU A 1 236 ? -14.044 22.687 7.965 1.00 82.38 236 LEU A N 1
ATOM 1866 C CA . LEU A 1 236 ? -15.156 21.818 8.380 1.00 82.38 236 LEU A CA 1
ATOM 1867 C C . LEU A 1 236 ? -14.795 20.943 9.596 1.00 82.38 236 LEU A C 1
ATOM 1869 O O . LEU A 1 236 ? -15.678 20.472 10.319 1.00 82.38 236 LEU A O 1
ATOM 1873 N N . VAL A 1 237 ? -13.495 20.728 9.814 1.00 88.38 237 VAL A N 1
ATOM 1874 C CA . VAL A 1 237 ? -12.931 19.843 10.839 1.00 88.38 237 VAL A CA 1
ATOM 1875 C C . VAL A 1 237 ? -11.664 20.469 11.416 1.00 88.38 237 VAL A C 1
ATOM 1877 O O . VAL A 1 237 ? -10.842 21.010 10.680 1.00 88.38 237 VAL A O 1
ATOM 1880 N N . VAL A 1 238 ? -11.496 20.358 12.732 1.00 91.50 238 VAL A N 1
ATOM 1881 C CA . VAL A 1 238 ? -10.250 20.675 13.450 1.00 91.50 238 VAL A CA 1
ATOM 1882 C C . VAL A 1 238 ? -9.606 19.400 13.971 1.00 91.50 238 VAL A C 1
ATOM 1884 O O . VAL A 1 238 ? -10.301 18.414 14.230 1.00 91.50 238 VAL A O 1
ATOM 1887 N N . SER A 1 239 ? -8.285 19.415 14.145 1.00 94.06 239 SER A N 1
ATOM 1888 C CA . SER A 1 239 ? -7.533 18.247 14.598 1.00 94.06 239 SER A CA 1
ATOM 1889 C C . SER A 1 239 ? -6.383 18.555 15.560 1.00 94.06 239 SER A C 1
ATOM 1891 O O . SER A 1 239 ? -5.819 19.648 15.548 1.00 94.06 239 SER A O 1
ATOM 1893 N N . LYS A 1 240 ? -6.035 17.585 16.413 1.00 94.62 240 LYS A N 1
ATOM 1894 C CA . LYS A 1 240 ? -4.942 17.657 17.402 1.00 94.62 240 LYS A CA 1
ATOM 1895 C C . LYS A 1 240 ? -4.183 16.343 17.483 1.00 94.62 240 LYS A C 1
ATOM 1897 O O . LYS A 1 240 ? -4.817 15.295 17.566 1.00 94.62 240 LYS A O 1
ATOM 1902 N N . ASP A 1 241 ? -2.860 16.429 17.572 1.00 95.62 241 ASP A N 1
ATOM 1903 C CA . ASP A 1 241 ? -1.985 15.270 17.749 1.00 95.62 241 ASP A CA 1
ATOM 1904 C C . ASP A 1 241 ? -1.606 15.082 19.215 1.00 95.62 241 ASP A C 1
ATOM 1906 O O . ASP A 1 241 ? -1.274 16.042 19.914 1.00 95.62 241 ASP A O 1
ATOM 1910 N N . HIS A 1 242 ? -1.622 13.831 19.662 1.00 96.69 242 HIS A N 1
ATOM 1911 C CA . HIS A 1 242 ? -1.173 13.416 20.983 1.00 96.69 242 HIS A CA 1
ATOM 1912 C C . HIS A 1 242 ? -0.294 12.171 20.873 1.00 96.69 242 HIS A C 1
ATOM 1914 O O . HIS A 1 242 ? -0.533 11.291 20.045 1.00 96.69 242 HIS A O 1
ATOM 1920 N N . THR A 1 243 ? 0.707 12.073 21.745 1.00 97.00 243 THR A N 1
ATOM 1921 C CA . THR A 1 243 ? 1.418 10.814 21.967 1.00 97.00 243 THR A CA 1
ATOM 1922 C C . THR A 1 243 ? 0.443 9.783 22.531 1.00 97.00 243 THR A C 1
ATOM 1924 O O . THR A 1 243 ? -0.239 10.053 23.523 1.00 97.00 243 THR A O 1
ATOM 1927 N N . LEU A 1 244 ? 0.413 8.599 21.918 1.00 97.50 244 LEU A N 1
ATOM 1928 C CA . LEU A 1 244 ? -0.278 7.432 22.459 1.00 97.50 244 LEU A CA 1
ATOM 1929 C C . LEU A 1 244 ? 0.664 6.637 23.366 1.00 97.50 244 LEU A C 1
ATOM 1931 O O . LEU A 1 244 ? 0.339 6.372 24.520 1.00 97.50 244 LEU A O 1
ATOM 1935 N N . ASN A 1 245 ? 1.847 6.296 22.850 1.00 97.19 245 ASN A N 1
ATOM 1936 C CA . ASN A 1 245 ? 2.882 5.586 23.589 1.00 97.19 245 ASN A CA 1
ATOM 1937 C C . ASN A 1 245 ? 4.273 6.010 23.089 1.00 97.19 245 ASN A C 1
ATOM 1939 O O . ASN A 1 245 ? 4.633 5.749 21.939 1.00 97.19 245 ASN A O 1
ATOM 1943 N N . ASP A 1 246 ? 5.064 6.639 23.963 1.00 94.25 246 ASP A N 1
ATOM 1944 C CA . ASP A 1 246 ? 6.406 7.135 23.628 1.00 94.25 246 ASP A CA 1
ATOM 1945 C C . ASP A 1 246 ? 7.386 6.005 23.274 1.00 94.25 246 ASP A C 1
ATOM 1947 O O . ASP A 1 246 ? 8.179 6.143 22.342 1.00 94.25 246 ASP A O 1
ATOM 1951 N N . GLU A 1 247 ? 7.327 4.866 23.974 1.00 95.31 247 GLU A N 1
ATOM 1952 C CA . GLU A 1 247 ? 8.240 3.736 23.743 1.00 95.31 247 GLU A CA 1
ATOM 1953 C C . GLU A 1 247 ? 7.987 3.080 22.384 1.00 95.31 247 GLU A C 1
ATOM 1955 O O . GLU A 1 247 ? 8.923 2.754 21.650 1.00 95.31 247 GLU A O 1
ATOM 1960 N N . LYS A 1 248 ? 6.709 2.922 22.029 1.00 94.62 248 LYS A N 1
ATOM 1961 C CA . LYS A 1 248 ? 6.273 2.359 20.745 1.00 94.62 248 LYS A CA 1
ATOM 1962 C C . LYS A 1 248 ? 6.301 3.387 19.611 1.00 94.62 248 LYS A C 1
ATOM 1964 O O . LYS A 1 248 ? 6.139 2.999 18.456 1.00 94.62 248 LYS A O 1
ATOM 1969 N N . LYS A 1 249 ? 6.521 4.669 19.934 1.00 93.56 249 LYS A N 1
ATOM 1970 C CA . LYS A 1 249 ? 6.443 5.821 19.022 1.00 93.56 249 LYS A CA 1
ATOM 1971 C C . LYS A 1 249 ? 5.099 5.916 18.293 1.00 93.56 249 LYS A C 1
ATOM 1973 O O . LYS A 1 249 ? 5.055 6.324 17.137 1.00 93.56 249 LYS A O 1
ATOM 1978 N N . THR A 1 250 ? 4.014 5.535 18.962 1.00 96.06 250 THR A N 1
ATOM 1979 C CA . THR A 1 250 ? 2.658 5.625 18.409 1.00 96.06 250 THR A CA 1
ATOM 1980 C C . THR A 1 250 ? 1.982 6.916 18.843 1.00 96.06 250 THR A C 1
ATOM 1982 O O . THR A 1 250 ? 2.245 7.471 19.919 1.00 96.06 250 THR A O 1
ATOM 1985 N N . ARG A 1 251 ? 1.092 7.412 17.987 1.00 96.75 251 ARG A N 1
ATOM 1986 C CA . ARG A 1 251 ? 0.391 8.691 18.152 1.00 96.75 251 ARG A CA 1
ATOM 1987 C C . ARG A 1 251 ? -1.099 8.517 17.874 1.00 96.75 251 ARG A C 1
ATOM 1989 O O . ARG A 1 251 ? -1.523 7.530 17.277 1.00 96.75 251 ARG A O 1
ATOM 1996 N N . VAL A 1 252 ? -1.900 9.486 18.296 1.00 97.50 252 VAL A N 1
ATOM 1997 C CA . VAL A 1 252 ? -3.306 9.609 17.899 1.00 97.50 252 VAL A CA 1
ATOM 1998 C C . VAL A 1 252 ? -3.603 11.026 17.448 1.00 97.50 252 VAL A C 1
ATOM 2000 O O . VAL A 1 252 ? -3.044 11.988 17.979 1.00 97.50 252 VAL A O 1
ATOM 2003 N N . ARG A 1 253 ? -4.495 11.151 16.465 1.00 97.12 253 ARG A N 1
ATOM 2004 C CA . ARG A 1 253 ? -5.004 12.432 15.984 1.00 97.12 253 ARG A CA 1
ATOM 2005 C C . ARG A 1 253 ? -6.487 12.466 16.242 1.00 97.12 253 ARG A C 1
ATOM 2007 O O . ARG A 1 253 ? -7.235 11.650 15.708 1.00 97.12 253 ARG A O 1
ATOM 2014 N N . ILE A 1 254 ? -6.900 13.413 17.065 1.00 96.50 254 ILE A N 1
ATOM 2015 C CA . ILE A 1 254 ? -8.302 13.652 17.372 1.00 96.50 254 ILE A CA 1
ATOM 2016 C C . ILE A 1 254 ? -8.834 14.615 16.328 1.00 96.50 254 ILE A C 1
ATOM 2018 O O . ILE A 1 254 ? -8.236 15.669 16.129 1.00 96.50 254 ILE A O 1
ATOM 2022 N N . TYR A 1 255 ? -9.948 14.275 15.701 1.00 94.62 255 TYR A N 1
ATOM 2023 C CA . TYR A 1 255 ? -10.686 15.123 14.782 1.00 94.62 255 TYR A CA 1
ATOM 2024 C C . TYR A 1 255 ? -12.050 15.464 15.378 1.00 94.62 255 TYR A C 1
ATOM 2026 O O . TYR A 1 255 ? -12.721 14.606 15.955 1.00 94.62 255 TYR A O 1
ATOM 2034 N N . MET A 1 256 ? -12.463 16.719 15.222 1.00 90.44 256 MET A N 1
ATOM 2035 C CA . MET A 1 256 ? -13.735 17.226 15.732 1.00 90.44 256 MET A CA 1
ATOM 2036 C C . MET A 1 256 ? -14.405 18.132 14.685 1.00 90.44 256 MET A C 1
ATOM 2038 O O . MET A 1 256 ? -13.720 18.964 14.080 1.00 90.44 256 MET A O 1
ATOM 2042 N N . PRO A 1 257 ? -15.729 18.016 14.466 1.00 88.69 257 PRO A N 1
ATOM 2043 C CA . PRO A 1 257 ? -16.428 18.839 13.486 1.00 88.69 257 PRO A CA 1
ATOM 2044 C C . PRO A 1 257 ? -16.567 20.280 13.993 1.00 88.69 257 PRO A C 1
ATOM 2046 O O . PRO A 1 257 ? -16.932 20.511 15.148 1.00 88.69 257 PRO A O 1
ATOM 2049 N N . THR A 1 258 ? -16.344 21.266 13.123 1.00 81.19 258 THR A N 1
ATOM 2050 C CA . THR A 1 258 ? -16.490 22.695 13.472 1.00 81.19 258 THR A CA 1
ATOM 2051 C C . THR A 1 258 ? -17.946 23.169 13.431 1.00 81.19 258 THR A C 1
ATOM 2053 O O . THR A 1 258 ? -18.325 24.081 14.161 1.00 81.19 258 THR A O 1
ATOM 2056 N N . ILE A 1 259 ? -18.781 22.538 12.596 1.00 60.62 259 ILE A N 1
ATOM 2057 C CA . ILE A 1 259 ? -20.128 23.022 12.233 1.00 60.62 259 ILE A CA 1
ATOM 2058 C C . ILE A 1 259 ? -21.226 22.572 13.213 1.00 60.62 259 ILE A C 1
ATOM 2060 O O . ILE A 1 259 ? -22.320 23.132 13.218 1.00 60.62 259 ILE A O 1
ATOM 2064 N N . LYS A 1 260 ? -20.961 21.586 14.076 1.00 55.06 260 LYS A N 1
ATOM 2065 C CA . LYS A 1 260 ? -21.994 20.955 14.916 1.00 55.06 260 LYS A CA 1
ATOM 2066 C C . LYS A 1 260 ? -21.701 21.041 16.415 1.00 55.06 260 LYS A C 1
ATOM 2068 O O . LYS A 1 260 ? -22.054 20.113 17.127 1.00 55.06 260 LYS A O 1
ATOM 2073 N N . SER A 1 261 ? -21.083 22.115 16.927 1.00 50.53 261 SER A N 1
ATOM 2074 C CA . SER A 1 261 ? -20.954 22.293 18.387 1.00 50.53 261 SER A CA 1
ATOM 2075 C C . SER A 1 261 ? -22.325 22.080 19.049 1.00 50.53 261 SER A C 1
ATOM 2077 O O . SER A 1 261 ? -23.262 22.818 18.725 1.00 50.53 261 SER A O 1
ATOM 2079 N N . PRO A 1 262 ? -22.491 21.061 19.912 1.00 50.72 262 PRO A N 1
ATOM 2080 C CA . PRO A 1 262 ? -23.802 20.719 20.428 1.00 50.72 262 PRO A CA 1
ATOM 2081 C C . PRO A 1 262 ? -24.381 21.912 21.191 1.00 50.72 262 PRO A C 1
ATOM 2083 O O . PRO A 1 262 ? -23.676 22.497 22.018 1.00 50.72 262 PRO A O 1
ATOM 2086 N N . PRO A 1 263 ? -25.645 22.301 20.948 1.00 46.97 263 PRO A N 1
ATOM 2087 C CA . PRO A 1 263 ? -26.201 23.527 21.511 1.00 46.97 263 PRO A CA 1
ATOM 2088 C C . PRO A 1 263 ? -26.257 23.505 23.044 1.00 46.97 263 PRO A C 1
ATOM 2090 O O . PRO A 1 263 ? -26.301 24.568 23.649 1.00 46.97 263 PRO A O 1
ATOM 2093 N N . ASN A 1 264 ? -26.221 22.321 23.674 1.00 51.88 264 ASN A N 1
ATOM 2094 C CA . ASN A 1 264 ? -26.219 22.129 25.125 1.00 51.88 264 ASN A CA 1
ATOM 2095 C C . ASN A 1 264 ? -25.401 20.883 25.528 1.00 51.88 264 ASN A C 1
ATOM 2097 O O . ASN A 1 264 ? -25.331 19.918 24.768 1.00 51.88 264 ASN A O 1
ATOM 2101 N N . ARG A 1 265 ? -24.918 20.835 26.786 1.00 48.81 265 ARG A N 1
ATOM 2102 C CA . ARG A 1 265 ? -24.190 19.697 27.420 1.00 48.81 265 ARG A CA 1
ATOM 2103 C C . ARG A 1 265 ? -24.884 18.319 27.344 1.00 48.81 265 ARG A C 1
ATOM 2105 O O . ARG A 1 265 ? -24.291 17.330 27.758 1.00 48.81 265 ARG A O 1
ATOM 2112 N N . ALA A 1 266 ? -26.130 18.258 26.872 1.00 53.50 266 ALA A N 1
ATOM 2113 C CA . ALA A 1 266 ? -26.935 17.043 26.753 1.00 53.50 266 ALA A CA 1
ATOM 2114 C C . ALA A 1 266 ? -26.747 16.284 25.423 1.00 53.50 266 ALA A C 1
ATOM 2116 O O . ALA A 1 266 ? -27.182 15.145 25.329 1.00 53.50 266 ALA A O 1
ATOM 2117 N N . THR A 1 267 ? -26.118 16.884 24.405 1.00 68.19 267 THR A N 1
ATOM 2118 C CA . THR A 1 267 ? -25.826 16.208 23.124 1.00 68.19 267 THR A CA 1
ATOM 2119 C C . THR A 1 267 ? -24.319 16.019 23.023 1.00 68.19 267 THR A C 1
ATOM 2121 O O . THR A 1 267 ? -23.596 16.961 22.738 1.00 68.19 267 THR A O 1
ATOM 2124 N N . ARG A 1 268 ? -23.826 14.829 23.362 1.00 85.25 268 ARG A N 1
ATOM 2125 C CA . ARG A 1 268 ? -22.415 14.455 23.210 1.00 85.25 268 ARG A CA 1
ATOM 2126 C C . ARG A 1 268 ? -22.254 13.651 21.924 1.00 85.25 268 ARG A C 1
ATOM 2128 O O . ARG A 1 268 ? -23.169 12.937 21.524 1.00 85.25 268 ARG A O 1
ATOM 2135 N N . PHE A 1 269 ? -21.116 13.800 21.268 1.00 89.94 269 PHE A N 1
ATOM 2136 C CA . PHE A 1 269 ? -20.787 13.073 20.055 1.00 89.94 269 PHE A CA 1
ATOM 2137 C C . PHE A 1 269 ? -20.371 11.637 20.378 1.00 89.94 269 PHE A C 1
ATOM 2139 O O . PHE A 1 269 ? -19.598 11.448 21.320 1.00 89.94 269 PHE A O 1
ATOM 2146 N N . PRO A 1 270 ? -20.791 10.633 19.589 1.00 93.81 270 PRO A N 1
ATOM 2147 C CA . PRO A 1 270 ? -20.142 9.331 19.629 1.00 93.81 270 PRO A CA 1
ATOM 2148 C C . PRO A 1 270 ? -18.635 9.478 19.384 1.00 93.81 270 PRO A C 1
ATOM 2150 O O . PRO A 1 270 ? -18.182 10.380 18.669 1.00 93.81 270 PRO A O 1
ATOM 2153 N N . ILE A 1 271 ? -17.861 8.586 19.993 1.00 96.81 271 ILE A N 1
ATOM 2154 C CA . ILE A 1 271 ? -16.413 8.512 19.796 1.00 96.81 271 ILE A CA 1
ATOM 2155 C C . ILE A 1 271 ? -16.141 7.367 18.827 1.00 96.81 271 ILE A C 1
ATOM 2157 O O . ILE A 1 271 ? -16.597 6.251 19.051 1.00 96.81 271 ILE A O 1
ATOM 2161 N N . ILE A 1 272 ? -15.395 7.626 17.760 1.00 98.12 272 ILE A N 1
ATOM 2162 C CA . ILE A 1 272 ? -14.950 6.603 16.814 1.00 98.12 272 ILE A CA 1
ATOM 2163 C C . ILE A 1 272 ? -13.434 6.493 16.930 1.00 98.12 272 ILE A C 1
ATOM 2165 O O . ILE A 1 272 ? -12.716 7.436 16.606 1.00 98.12 272 ILE A O 1
ATOM 2169 N N . ILE A 1 273 ? -12.930 5.348 17.375 1.00 98.50 273 ILE A N 1
ATOM 2170 C CA . ILE A 1 273 ? -11.501 5.037 17.306 1.00 98.50 273 ILE A CA 1
ATOM 2171 C C . ILE A 1 273 ? -11.253 4.448 15.920 1.00 98.50 273 ILE A C 1
ATOM 2173 O O . ILE A 1 273 ? -11.765 3.380 15.589 1.00 98.50 273 ILE A O 1
ATOM 2177 N N . SER A 1 274 ? -10.529 5.197 15.093 1.00 97.31 274 SER A N 1
ATOM 2178 C CA . SER A 1 274 ? -10.305 4.894 13.684 1.00 97.31 274 SER A CA 1
ATOM 2179 C C . SER A 1 274 ? -8.910 4.318 13.470 1.00 97.31 274 SER A C 1
ATOM 2181 O O . SER A 1 274 ? -7.907 4.912 13.873 1.00 97.31 274 SER A O 1
ATOM 2183 N N . TYR A 1 275 ? -8.855 3.182 12.787 1.00 95.88 275 TYR A N 1
ATOM 2184 C CA . TYR A 1 275 ? -7.642 2.571 12.268 1.00 95.88 275 TYR A CA 1
ATOM 2185 C C . TYR A 1 275 ? -7.563 2.909 10.773 1.00 95.88 275 TYR A C 1
ATOM 2187 O O . TYR A 1 275 ? -8.264 2.286 9.967 1.00 95.88 275 TYR A O 1
ATOM 2195 N N . PRO A 1 276 ? -6.782 3.939 10.395 1.00 88.38 276 PRO A N 1
ATOM 2196 C CA . PRO A 1 276 ? -6.763 4.464 9.035 1.00 88.38 276 PRO A CA 1
ATOM 2197 C C . PRO A 1 276 ? -6.297 3.434 8.010 1.00 88.38 276 PRO A C 1
ATOM 2199 O O . PRO A 1 276 ? -5.626 2.451 8.347 1.00 88.38 276 PRO A O 1
ATOM 2202 N N . PHE A 1 277 ? -6.621 3.716 6.747 1.00 81.12 277 PHE A N 1
ATOM 2203 C CA . PHE A 1 277 ? -6.130 2.944 5.615 1.00 81.12 277 PHE A CA 1
ATOM 2204 C C . PHE A 1 277 ? -4.600 2.916 5.624 1.00 81.12 277 PHE A C 1
ATOM 2206 O O . PHE A 1 277 ? -3.941 3.959 5.676 1.00 81.12 277 PHE A O 1
ATOM 2213 N N . SER A 1 278 ? -4.057 1.706 5.563 1.00 77.81 278 SER A N 1
ATOM 2214 C CA . SER A 1 278 ? -2.648 1.434 5.310 1.00 77.81 278 SER A CA 1
ATOM 2215 C C . SER A 1 278 ? -2.510 0.086 4.609 1.00 77.81 278 SER A C 1
ATOM 2217 O O . SER A 1 278 ? -3.434 -0.731 4.616 1.00 77.81 278 SER A O 1
ATOM 2219 N N . ASN A 1 279 ? -1.318 -0.202 4.101 1.00 75.69 279 ASN A N 1
ATOM 2220 C CA . ASN A 1 279 ? -0.990 -1.518 3.558 1.00 75.69 279 ASN A CA 1
ATOM 2221 C C . ASN A 1 279 ? -0.236 -2.399 4.570 1.00 75.69 279 ASN A C 1
ATOM 2223 O O . ASN A 1 279 ? 0.544 -3.249 4.165 1.00 75.69 279 ASN A O 1
ATOM 2227 N N . TRP A 1 280 ? -0.416 -2.193 5.882 1.00 82.50 280 TRP A N 1
ATOM 2228 C CA . TRP A 1 280 ? 0.387 -2.769 6.981 1.00 82.50 280 TRP A CA 1
ATOM 2229 C C . TRP A 1 280 ? 1.842 -2.302 7.049 1.00 82.50 280 TRP A C 1
ATOM 2231 O O . TRP A 1 280 ? 2.364 -2.157 8.153 1.00 82.50 280 TRP A O 1
ATOM 2241 N N . TYR A 1 281 ? 2.499 -2.093 5.905 1.00 75.44 281 TYR A N 1
ATOM 2242 C CA . TYR A 1 281 ? 3.936 -1.815 5.813 1.00 75.44 281 TYR A CA 1
ATOM 2243 C C . TYR A 1 281 ? 4.309 -0.347 5.570 1.00 75.44 281 TYR A C 1
ATOM 2245 O O . TYR A 1 281 ? 5.484 0.005 5.569 1.00 75.44 281 TYR A O 1
ATOM 2253 N N . CYS A 1 282 ? 3.326 0.524 5.357 1.00 73.25 282 CYS A N 1
ATOM 2254 C CA . CYS A 1 282 ? 3.538 1.954 5.138 1.00 73.25 282 CYS A CA 1
ATOM 2255 C C . CYS A 1 282 ? 2.529 2.740 5.979 1.00 73.25 282 CYS A C 1
ATOM 2257 O O . CYS A 1 282 ? 1.332 2.452 5.913 1.00 73.25 282 CYS A O 1
ATOM 2259 N N . SER A 1 283 ? 2.997 3.705 6.782 1.00 76.19 283 SER A N 1
ATOM 2260 C CA . SER A 1 283 ? 2.094 4.582 7.533 1.00 76.19 283 SER A CA 1
ATOM 2261 C C . SER A 1 283 ? 1.612 5.688 6.609 1.00 76.19 283 SER A C 1
ATOM 2263 O O . SER A 1 283 ? 2.398 6.481 6.101 1.00 76.19 283 SER A O 1
ATOM 2265 N N . LEU A 1 284 ? 0.298 5.752 6.424 1.00 76.81 284 LEU A N 1
ATOM 2266 C CA . LEU A 1 284 ? -0.370 6.818 5.684 1.00 76.81 284 LEU A CA 1
ATOM 2267 C C . LEU A 1 284 ? -1.099 7.781 6.633 1.00 76.81 284 LEU A C 1
ATOM 2269 O O . LEU A 1 284 ? -1.957 8.542 6.186 1.00 76.81 284 LEU A O 1
ATOM 2273 N N . TRP A 1 285 ? -0.805 7.753 7.938 1.00 85.81 285 TRP A N 1
ATOM 2274 C CA . TRP A 1 285 ? -1.560 8.497 8.956 1.00 85.81 285 TRP A CA 1
ATOM 2275 C C . TRP A 1 285 ? -1.510 10.023 8.758 1.00 85.81 285 TRP A C 1
ATOM 2277 O O . TRP A 1 285 ? -2.510 10.703 8.988 1.00 85.81 285 TRP A O 1
ATOM 2287 N N . GLU A 1 286 ? -0.388 10.559 8.264 1.00 84.81 286 GLU A N 1
ATOM 2288 C CA . GLU A 1 286 ? -0.247 11.988 7.935 1.00 84.81 286 GLU A CA 1
ATOM 2289 C C . GLU A 1 286 ? -0.674 12.328 6.495 1.00 84.81 286 GLU A C 1
ATOM 2291 O O . GLU A 1 286 ? -0.667 13.502 6.136 1.00 84.81 286 GLU A O 1
ATOM 2296 N N . SER A 1 287 ? -1.062 11.348 5.669 1.00 78.88 287 SER A N 1
ATOM 2297 C CA . SER A 1 287 ? -1.420 11.592 4.262 1.00 78.88 287 SER A CA 1
ATOM 2298 C C . SER A 1 287 ? -2.708 12.407 4.110 1.00 78.88 287 SER A C 1
ATOM 2300 O O . SER A 1 287 ? -3.630 12.318 4.931 1.00 78.88 287 SER A O 1
ATOM 2302 N N . GLU A 1 288 ? -2.819 13.144 3.003 1.00 77.62 288 GLU A N 1
ATOM 2303 C CA . GLU A 1 288 ? -4.054 13.855 2.653 1.00 77.62 288 GLU A CA 1
ATOM 2304 C C . GLU A 1 288 ? -5.213 12.881 2.422 1.00 77.62 288 GLU A C 1
ATOM 2306 O O . GLU A 1 288 ? -6.354 13.191 2.747 1.00 77.62 288 GLU A O 1
ATOM 2311 N N . ILE A 1 289 ? -4.931 11.676 1.919 1.00 78.12 289 ILE A N 1
ATOM 2312 C CA . ILE A 1 289 ? -5.945 10.634 1.718 1.00 78.12 289 ILE A CA 1
ATOM 2313 C C . ILE A 1 289 ? -6.646 10.320 3.045 1.00 78.12 289 ILE A C 1
ATOM 2315 O O . ILE A 1 289 ? -7.870 10.437 3.149 1.00 78.12 289 ILE A O 1
ATOM 2319 N N . ASN A 1 290 ? -5.881 9.993 4.090 1.00 84.25 290 ASN A N 1
ATOM 2320 C CA . ASN A 1 290 ? -6.464 9.709 5.400 1.00 84.25 290 ASN A CA 1
ATOM 2321 C C . ASN A 1 290 ? -7.095 10.952 6.039 1.00 84.25 290 ASN A C 1
ATOM 2323 O O . ASN A 1 290 ? -8.126 10.824 6.707 1.00 84.25 290 ASN A O 1
ATOM 2327 N N . TYR A 1 291 ? -6.546 12.149 5.808 1.00 85.12 291 TYR A N 1
ATOM 2328 C CA . TYR A 1 291 ? -7.174 13.396 6.247 1.00 85.12 291 TYR A CA 1
ATOM 2329 C C . TYR A 1 291 ? -8.552 13.605 5.599 1.00 85.12 291 TYR A C 1
ATOM 2331 O O . TYR A 1 291 ? -9.513 13.896 6.313 1.00 85.12 291 TYR A O 1
ATOM 2339 N N . ILE A 1 292 ? -8.684 13.419 4.283 1.00 81.69 292 ILE A N 1
ATOM 2340 C CA . ILE A 1 292 ? -9.941 13.584 3.538 1.00 81.69 292 ILE A CA 1
ATOM 2341 C C . ILE A 1 292 ? -10.983 12.564 3.997 1.00 81.69 292 ILE A C 1
ATOM 2343 O O . ILE A 1 292 ? -12.111 12.953 4.314 1.00 81.69 292 ILE A O 1
ATOM 2347 N N . LEU A 1 293 ? -10.619 11.280 4.069 1.00 84.31 293 LEU A N 1
ATOM 2348 C CA . LEU A 1 293 ? -11.531 10.219 4.512 1.00 84.31 293 LEU A CA 1
ATOM 2349 C C . LEU A 1 293 ? -12.003 10.450 5.945 1.00 84.31 293 LEU A C 1
ATOM 2351 O O . LEU A 1 293 ? -13.201 10.386 6.227 1.00 84.31 293 LEU A O 1
ATOM 2355 N N . THR A 1 294 ? -11.075 10.784 6.844 1.00 90.75 294 THR A N 1
ATOM 2356 C CA . THR A 1 294 ? -11.410 11.041 8.247 1.00 90.75 294 THR A CA 1
ATOM 2357 C C . THR A 1 294 ? -12.254 12.302 8.388 1.00 90.75 294 THR A C 1
ATOM 2359 O O . THR A 1 294 ? -13.226 12.308 9.137 1.00 90.75 294 THR A O 1
ATOM 2362 N N . SER A 1 295 ? -11.950 13.362 7.637 1.00 87.94 295 SER A N 1
ATOM 2363 C CA . SER A 1 295 ? -12.729 14.603 7.681 1.00 87.94 295 SER A CA 1
ATOM 2364 C C . SER A 1 295 ? -14.150 14.400 7.157 1.00 87.94 295 SER A C 1
ATOM 2366 O O . SER A 1 295 ? -15.100 14.899 7.758 1.00 87.94 295 SER A O 1
ATOM 2368 N N . LYS A 1 296 ? -14.323 13.617 6.085 1.00 86.75 296 LYS A N 1
ATOM 2369 C CA . LYS A 1 296 ? -15.646 13.202 5.595 1.00 86.75 296 LYS A CA 1
ATOM 2370 C C . LYS A 1 296 ? -16.425 12.443 6.661 1.00 86.75 296 LYS A C 1
ATOM 2372 O O . LYS A 1 296 ? -17.569 12.815 6.920 1.00 86.75 296 LYS A O 1
ATOM 2377 N N . LEU A 1 297 ? -15.791 11.455 7.299 1.00 90.44 297 LEU A N 1
ATOM 2378 C CA . LEU A 1 297 ? -16.397 10.687 8.386 1.00 90.44 29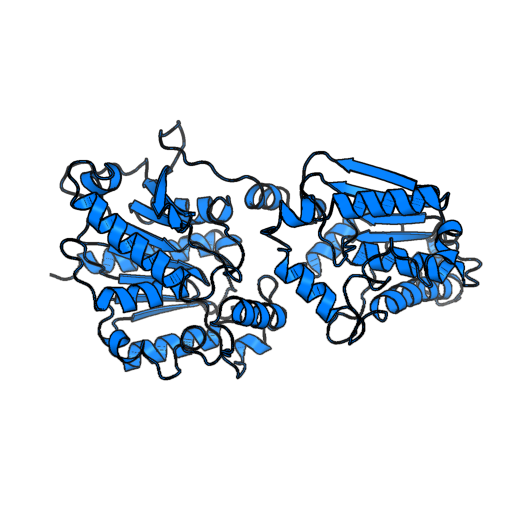7 LEU A CA 1
ATOM 2379 C C . LEU A 1 297 ? -16.875 11.622 9.501 1.00 90.44 297 LEU A C 1
ATOM 2381 O O . LEU A 1 297 ? -18.047 11.594 9.845 1.00 90.44 297 LEU A O 1
ATOM 2385 N N . VAL A 1 298 ? -16.013 12.520 9.980 1.00 90.62 298 VAL A N 1
ATOM 2386 C CA . VAL A 1 298 ? -16.323 13.489 11.049 1.00 90.62 298 VAL A CA 1
ATOM 2387 C C . VAL A 1 298 ? -17.471 14.443 10.684 1.00 90.62 298 VAL A C 1
ATOM 2389 O O . VAL A 1 298 ? -18.261 14.836 11.546 1.00 90.62 298 VAL A O 1
ATOM 2392 N N . CYS A 1 299 ? -17.557 14.875 9.424 1.00 83.81 299 CYS A N 1
ATOM 2393 C CA . CYS A 1 299 ? -18.580 15.824 8.984 1.00 83.81 299 CYS A CA 1
ATOM 2394 C C . CYS A 1 299 ? -19.952 15.175 8.774 1.00 83.81 299 CYS A C 1
ATOM 2396 O O . CYS A 1 299 ? -20.973 15.761 9.160 1.00 83.81 299 CYS A O 1
ATOM 2398 N N . GLN A 1 300 ? -19.973 14.017 8.113 1.00 85.44 300 GLN A N 1
ATOM 2399 C CA . GLN A 1 300 ? -21.208 13.324 7.745 1.00 85.44 300 GLN A CA 1
ATOM 2400 C C . GLN A 1 300 ? -21.766 12.559 8.938 1.00 85.44 300 GLN A C 1
ATOM 2402 O O . GLN A 1 300 ? -22.942 12.713 9.240 1.00 85.44 300 GLN A O 1
ATOM 2407 N N . VAL A 1 301 ? -20.897 11.897 9.703 1.00 87.12 301 VAL A N 1
ATOM 2408 C CA . VAL A 1 301 ? -21.211 11.267 10.985 1.00 87.12 301 VAL A CA 1
ATOM 2409 C C . VAL A 1 301 ? -20.699 12.187 12.095 1.00 87.12 301 VAL A C 1
ATOM 2411 O O . VAL A 1 301 ? -19.500 12.188 12.366 1.00 87.12 301 VAL A O 1
ATOM 2414 N N . PRO A 1 302 ? -21.547 13.001 12.754 1.00 86.31 302 PRO A N 1
ATOM 2415 C CA . PRO A 1 302 ? -21.087 13.962 13.755 1.00 86.31 302 PRO A CA 1
ATOM 2416 C C . PRO A 1 302 ? -20.495 13.235 14.962 1.00 86.31 302 PRO A C 1
ATOM 2418 O O . PRO A 1 302 ? -21.211 12.844 15.881 1.00 86.31 302 PRO A O 1
ATOM 2421 N N . ALA A 1 303 ? -19.185 13.037 14.934 1.00 91.50 303 ALA A N 1
ATOM 2422 C CA . ALA A 1 303 ? -18.445 12.192 15.853 1.00 91.50 303 ALA A CA 1
ATOM 2423 C C . ALA A 1 303 ? -17.101 12.836 16.202 1.00 91.50 303 ALA A C 1
ATOM 2425 O O . ALA A 1 303 ? -16.541 13.611 15.422 1.00 91.50 303 ALA A O 1
ATOM 2426 N N . ILE A 1 304 ? -16.559 12.477 17.364 1.00 94.75 304 ILE A N 1
ATOM 2427 C CA . ILE A 1 304 ? -15.133 12.669 17.637 1.00 94.75 304 ILE A CA 1
ATOM 2428 C C . ILE A 1 304 ? -14.412 11.454 17.073 1.00 94.75 304 ILE A C 1
ATOM 2430 O O . ILE A 1 304 ? -14.667 10.338 17.522 1.00 94.75 304 ILE A O 1
ATOM 2434 N N . VAL A 1 305 ? -13.501 11.660 16.125 1.00 97.19 305 VAL A N 1
ATOM 2435 C CA . VAL A 1 305 ? -12.696 10.563 15.573 1.00 97.19 305 VAL A CA 1
ATOM 2436 C C . VAL A 1 305 ? -11.294 10.601 16.166 1.00 97.19 305 VAL A C 1
ATOM 2438 O O . VAL A 1 305 ? -10.610 11.615 16.074 1.00 97.19 305 VAL A O 1
ATOM 2441 N N . VAL A 1 306 ? -10.848 9.498 16.759 1.00 98.06 306 VAL A N 1
ATOM 2442 C CA . VAL A 1 306 ? -9.485 9.296 17.268 1.00 98.06 306 VAL A CA 1
ATOM 2443 C C . VAL A 1 306 ? -8.755 8.377 16.288 1.00 98.06 306 VAL A C 1
ATOM 2445 O O . VAL A 1 306 ? -8.912 7.162 16.342 1.00 98.06 306 VAL A O 1
ATOM 2448 N N . SER A 1 307 ? -7.999 8.959 15.355 1.00 97.44 307 SER A N 1
ATOM 2449 C CA . SER A 1 307 ? -7.241 8.232 14.326 1.00 97.44 307 SER A CA 1
ATOM 2450 C C . SER A 1 307 ? -5.890 7.767 14.860 1.00 97.44 307 SER A C 1
ATOM 2452 O O . SER A 1 307 ? -5.093 8.597 15.305 1.00 97.44 307 SER A O 1
ATOM 2454 N N . VAL A 1 308 ? -5.607 6.469 14.783 1.00 97.31 308 VAL A N 1
ATOM 2455 C CA . VAL A 1 308 ? -4.425 5.839 15.395 1.00 97.31 308 VAL A CA 1
ATOM 2456 C C . VAL A 1 308 ? -3.255 5.739 14.409 1.00 97.31 308 VAL A C 1
ATOM 2458 O O . VAL A 1 308 ? -3.408 5.187 13.323 1.00 97.31 308 VAL A O 1
ATOM 2461 N N . ASP A 1 309 ? -2.081 6.236 14.804 1.00 95.31 309 ASP A N 1
ATOM 2462 C CA . ASP A 1 309 ? -0.792 6.012 14.130 1.00 95.31 309 ASP A CA 1
ATOM 2463 C C . ASP A 1 309 ? -0.138 4.765 14.736 1.00 95.31 309 ASP A C 1
ATOM 2465 O O . ASP A 1 309 ? 0.609 4.841 15.718 1.00 95.31 309 ASP A O 1
ATOM 2469 N N . TYR A 1 310 ? -0.527 3.599 14.220 1.00 94.81 310 TYR A N 1
ATOM 2470 C CA . TYR A 1 310 ? -0.043 2.296 14.674 1.00 94.81 310 TYR A CA 1
ATOM 2471 C C . TYR A 1 310 ? 1.278 1.918 13.994 1.00 94.81 310 TYR A C 1
ATOM 2473 O O . TYR A 1 310 ? 1.605 2.392 12.905 1.00 94.81 310 TYR A O 1
ATOM 2481 N N . ARG A 1 311 ? 2.055 1.030 14.624 1.00 94.44 311 ARG A N 1
ATOM 2482 C CA . ARG A 1 311 ? 3.341 0.578 14.071 1.00 94.44 311 ARG A CA 1
ATOM 2483 C C . ARG A 1 311 ? 3.155 -0.229 12.786 1.00 94.44 311 ARG A C 1
ATOM 2485 O O . ARG A 1 311 ? 2.193 -0.974 12.642 1.00 94.44 311 ARG A O 1
ATOM 2492 N N . VAL A 1 312 ? 4.122 -0.155 11.876 1.00 90.38 312 VAL A N 1
ATOM 2493 C CA . VAL A 1 312 ? 4.081 -0.869 10.590 1.00 90.38 312 VAL A CA 1
ATOM 2494 C C . VAL A 1 312 ? 4.955 -2.128 10.581 1.00 90.38 312 VAL A C 1
ATOM 2496 O O . VAL A 1 312 ? 5.883 -2.279 11.385 1.00 90.38 312 VAL A O 1
ATOM 2499 N N . ALA A 1 313 ? 4.616 -3.054 9.690 1.00 89.81 313 ALA A N 1
ATOM 2500 C CA . ALA A 1 313 ? 5.417 -4.221 9.342 1.00 89.81 313 ALA A CA 1
ATOM 2501 C C . ALA A 1 313 ? 6.481 -3.859 8.280 1.00 89.81 313 ALA A C 1
ATOM 2503 O O . ALA A 1 313 ? 6.269 -2.928 7.514 1.00 89.81 313 ALA A O 1
ATOM 2504 N N . PRO A 1 314 ? 7.586 -4.612 8.149 1.00 89.69 314 PRO A N 1
ATOM 2505 C CA . PRO A 1 314 ? 7.955 -5.817 8.893 1.00 89.69 314 PRO A CA 1
ATOM 2506 C C . PRO A 1 314 ? 8.659 -5.557 10.236 1.00 89.69 314 PRO A C 1
ATOM 2508 O O . PRO A 1 314 ? 8.932 -6.520 10.959 1.00 89.69 314 PRO A O 1
ATOM 2511 N N . GLU A 1 315 ? 8.966 -4.307 10.587 1.00 89.06 315 GLU A N 1
ATOM 2512 C CA . GLU A 1 315 ? 9.678 -3.940 11.821 1.00 89.06 315 GLU A CA 1
ATOM 2513 C C . GLU A 1 315 ? 8.891 -4.365 13.061 1.00 89.06 315 GLU A C 1
ATOM 2515 O O . GLU A 1 315 ? 9.463 -4.854 14.036 1.00 89.06 315 GLU A O 1
ATOM 2520 N N . ASN A 1 316 ? 7.566 -4.219 13.000 1.00 93.62 316 ASN A N 1
ATOM 2521 C CA . ASN A 1 316 ? 6.639 -4.629 14.041 1.00 93.62 316 ASN A CA 1
ATOM 2522 C C . ASN A 1 316 ? 5.580 -5.547 13.425 1.00 93.62 316 ASN A C 1
ATOM 2524 O O . ASN A 1 316 ? 4.553 -5.092 12.931 1.00 93.62 316 ASN A O 1
ATOM 2528 N N . ARG A 1 317 ? 5.846 -6.856 13.424 1.00 95.56 317 ARG A N 1
ATOM 2529 C CA . ARG A 1 317 ? 4.890 -7.879 12.970 1.00 95.56 317 ARG A CA 1
ATOM 2530 C C . ARG A 1 317 ? 3.660 -7.934 13.880 1.00 95.56 317 ARG A C 1
ATOM 2532 O O . ARG A 1 317 ? 3.735 -7.602 15.066 1.00 95.56 317 ARG A O 1
ATOM 2539 N N . LEU A 1 318 ? 2.552 -8.426 13.337 1.00 96.62 318 LEU A N 1
ATOM 2540 C CA . LEU A 1 318 ? 1.354 -8.783 14.088 1.00 96.62 318 LEU A CA 1
ATOM 2541 C C . LEU A 1 318 ? 1.745 -9.696 15.262 1.00 96.62 318 LEU A C 1
ATOM 2543 O O . LEU A 1 318 ? 2.562 -10.604 15.073 1.00 96.62 318 LEU A O 1
ATOM 2547 N N . PRO A 1 319 ? 1.203 -9.478 16.475 1.00 96.94 319 PRO A N 1
ATOM 2548 C CA . PRO A 1 319 ? 0.050 -8.628 16.815 1.00 96.94 319 PRO A CA 1
ATOM 2549 C C . PRO A 1 319 ? 0.353 -7.169 17.208 1.00 96.94 319 PRO A C 1
ATOM 2551 O O . PRO A 1 319 ? -0.482 -6.535 17.851 1.00 96.94 319 PRO A O 1
ATOM 2554 N N . ALA A 1 320 ? 1.520 -6.605 16.874 1.00 97.25 320 ALA A N 1
ATOM 2555 C CA . ALA A 1 320 ? 1.900 -5.261 17.328 1.00 97.25 320 ALA A CA 1
ATOM 2556 C C . ALA A 1 320 ? 0.831 -4.184 17.057 1.00 97.25 320 ALA A C 1
ATOM 2558 O O . ALA A 1 320 ? 0.524 -3.394 17.946 1.00 97.25 320 ALA A O 1
ATOM 2559 N N . GLN A 1 321 ? 0.232 -4.212 15.869 1.00 96.31 321 GLN A N 1
ATOM 2560 C CA . GLN A 1 321 ? -0.823 -3.308 15.416 1.00 96.31 321 GLN A CA 1
ATOM 2561 C C . GLN A 1 321 ? -2.113 -3.451 16.230 1.00 96.31 321 GLN A C 1
ATOM 2563 O O . GLN A 1 321 ? -2.762 -2.454 16.533 1.00 96.31 321 GLN A O 1
ATOM 2568 N N . TYR A 1 322 ? -2.479 -4.678 16.610 1.00 97.62 322 TYR A N 1
ATOM 2569 C CA . TYR A 1 322 ? -3.667 -4.938 17.430 1.00 97.62 322 TYR A CA 1
ATOM 2570 C C . TYR A 1 322 ? -3.471 -4.393 18.838 1.00 97.62 322 TYR A C 1
ATOM 2572 O O . TYR A 1 322 ? -4.346 -3.705 19.357 1.00 97.62 322 TYR A O 1
ATOM 2580 N N . HIS A 1 323 ? -2.278 -4.598 19.406 1.00 98.12 323 HIS A N 1
ATOM 2581 C CA . HIS A 1 323 ? -1.918 -4.013 20.693 1.00 98.12 323 HIS A CA 1
ATOM 2582 C C . HIS A 1 323 ? -1.927 -2.481 20.644 1.00 98.12 323 HIS A C 1
ATOM 2584 O O . HIS A 1 323 ? -2.383 -1.855 21.590 1.00 98.12 323 HIS A O 1
ATOM 2590 N N . ASP A 1 324 ? -1.458 -1.865 19.556 1.00 98.31 324 ASP A N 1
ATOM 2591 C CA . ASP A 1 324 ? -1.528 -0.407 19.388 1.00 98.31 324 ASP A CA 1
ATOM 2592 C C . ASP A 1 324 ? -2.987 0.067 19.272 1.00 98.31 324 ASP A C 1
ATOM 2594 O O . ASP A 1 324 ? -3.350 1.132 19.776 1.00 98.31 324 ASP A O 1
ATOM 2598 N N . GLY A 1 325 ? -3.853 -0.751 18.665 1.00 97.94 325 GLY A N 1
ATOM 2599 C CA . GLY A 1 325 ? -5.279 -0.473 18.609 1.00 97.94 325 GLY A CA 1
ATOM 2600 C C . GLY A 1 325 ? -5.985 -0.581 19.961 1.00 97.94 325 GLY A C 1
ATOM 2601 O O . GLY A 1 325 ? -6.850 0.246 20.257 1.00 97.94 325 GLY A O 1
ATOM 2602 N N . VAL A 1 326 ? -5.579 -1.533 20.801 1.00 98.50 326 VAL A N 1
ATOM 2603 C CA . VAL A 1 326 ? -6.023 -1.663 2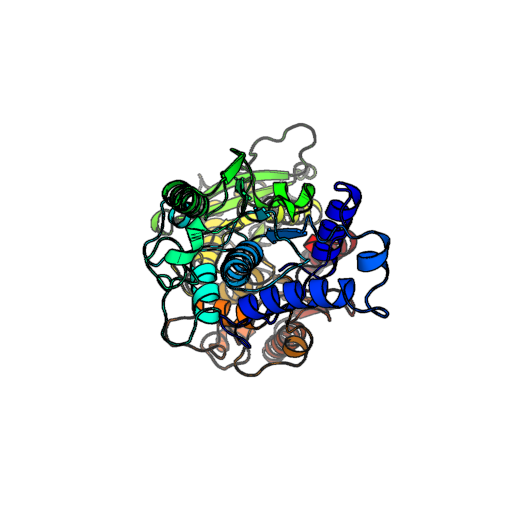2.198 1.00 98.50 326 VAL A CA 1
ATOM 2604 C C . VAL A 1 326 ? -5.476 -0.532 23.066 1.00 98.50 326 VAL A C 1
ATOM 2606 O O . VAL A 1 326 ? -6.226 0.029 23.867 1.00 98.50 326 VAL A O 1
ATOM 2609 N N . ASP A 1 327 ? -4.211 -0.143 22.889 1.00 98.62 327 ASP A N 1
ATOM 2610 C CA . ASP A 1 327 ? -3.626 1.011 23.578 1.00 98.62 327 ASP A CA 1
ATOM 2611 C C . ASP A 1 327 ? -4.484 2.260 23.338 1.00 98.62 327 ASP A C 1
ATOM 2613 O O . ASP A 1 327 ? -4.765 2.995 24.281 1.00 98.62 327 ASP A O 1
ATOM 2617 N N . ALA A 1 328 ? -4.972 2.478 22.109 1.00 98.56 328 ALA A N 1
ATOM 2618 C CA . ALA A 1 328 ? -5.858 3.599 21.795 1.00 98.56 328 ALA A CA 1
ATOM 2619 C C . ALA A 1 328 ? -7.206 3.528 22.541 1.00 98.56 328 ALA A C 1
ATOM 2621 O O . ALA A 1 328 ? -7.683 4.549 23.041 1.00 98.56 328 ALA A O 1
ATOM 2622 N N . ILE A 1 329 ? -7.799 2.335 22.678 1.00 98.62 329 ILE A N 1
ATOM 2623 C CA . ILE A 1 329 ? -9.027 2.116 23.468 1.00 98.62 329 ILE A CA 1
ATOM 2624 C C . ILE A 1 329 ? -8.795 2.504 24.932 1.00 98.62 329 ILE A C 1
ATOM 2626 O O . ILE A 1 329 ? -9.574 3.265 25.518 1.00 98.62 329 ILE A O 1
ATOM 2630 N N . LEU A 1 330 ? -7.705 2.011 25.522 1.00 98.25 330 LEU A N 1
ATOM 2631 C CA . LEU A 1 330 ? -7.339 2.299 26.908 1.00 98.25 330 LEU A CA 1
ATOM 2632 C C . LEU A 1 330 ? -6.996 3.777 27.110 1.00 98.25 330 LEU A C 1
ATOM 2634 O O . LEU A 1 330 ? -7.400 4.366 28.113 1.00 98.25 330 LEU A O 1
ATOM 2638 N N . TRP A 1 331 ? -6.325 4.393 26.140 1.00 98.19 331 TRP A N 1
ATOM 2639 C CA . TRP A 1 331 ? -5.971 5.805 26.165 1.00 98.19 331 TRP A CA 1
ATOM 2640 C C . TRP A 1 331 ? -7.213 6.697 26.155 1.00 98.19 331 TRP A C 1
ATOM 2642 O O . TRP A 1 331 ? -7.311 7.598 26.988 1.00 98.19 331 TRP A O 1
ATOM 2652 N N . VAL A 1 332 ? -8.207 6.423 25.298 1.00 98.12 332 VAL A N 1
ATOM 2653 C CA . VAL A 1 332 ? -9.482 7.169 25.290 1.00 98.12 332 VAL A CA 1
ATOM 2654 C C . VAL A 1 332 ? -10.181 7.053 26.644 1.00 98.12 332 VAL A C 1
ATOM 2656 O O . VAL A 1 332 ? -10.618 8.063 27.202 1.00 98.12 332 VAL A O 1
ATOM 2659 N N . ARG A 1 333 ? -10.240 5.846 27.219 1.00 97.19 333 ARG A N 1
ATOM 2660 C CA . ARG A 1 333 ? -10.777 5.637 28.571 1.00 97.19 333 ARG A CA 1
ATOM 2661 C C . ARG A 1 333 ? -10.023 6.481 29.601 1.00 97.19 333 ARG A C 1
ATOM 2663 O O . ARG A 1 333 ? -10.656 7.173 30.399 1.00 97.19 333 ARG A O 1
ATOM 2670 N N . GLU A 1 334 ? -8.695 6.470 29.581 1.00 96.44 334 GLU A N 1
ATOM 2671 C CA . GLU A 1 334 ? -7.870 7.245 30.511 1.00 96.44 334 GLU A CA 1
ATOM 2672 C C . GLU A 1 334 ? -8.112 8.754 30.383 1.00 96.44 334 GLU A C 1
ATOM 2674 O O . GLU A 1 334 ? -8.295 9.422 31.404 1.00 96.44 334 GLU A O 1
ATOM 2679 N N . GLN A 1 335 ? -8.204 9.289 29.159 1.00 95.50 335 GLN A N 1
ATOM 2680 C CA . GLN A 1 335 ? -8.493 10.712 28.942 1.00 95.50 335 GLN A CA 1
ATOM 2681 C C . GLN A 1 335 ? -9.804 11.135 29.606 1.00 95.50 335 GLN A C 1
ATOM 2683 O O . GLN A 1 335 ? -9.920 12.252 30.104 1.00 95.50 335 GLN A O 1
ATOM 2688 N N . THR A 1 336 ? -10.786 10.238 29.668 1.00 89.88 336 THR A N 1
ATOM 2689 C CA . THR A 1 336 ? -12.093 10.540 30.264 1.00 89.88 336 THR A CA 1
ATOM 2690 C C . THR A 1 336 ? -12.069 10.498 31.791 1.00 89.88 336 THR A C 1
ATOM 2692 O O . THR A 1 336 ? -12.772 11.273 32.442 1.00 89.88 336 THR A O 1
ATOM 2695 N N . LEU A 1 337 ? -11.236 9.627 32.368 1.00 91.56 337 LEU A N 1
ATOM 2696 C CA . LEU A 1 337 ? -11.090 9.446 33.813 1.00 91.56 337 LEU A CA 1
ATOM 2697 C C . LEU A 1 337 ? -10.135 10.465 34.443 1.00 91.56 337 LEU A C 1
ATOM 2699 O O . LEU A 1 337 ? -10.293 10.825 35.611 1.00 91.56 337 LEU A O 1
ATOM 2703 N N . ASN A 1 338 ? -9.147 10.940 33.687 1.00 93.44 338 ASN A N 1
ATOM 2704 C CA . ASN A 1 338 ? -8.146 11.874 34.176 1.00 93.44 338 ASN A CA 1
ATOM 2705 C C . ASN A 1 338 ? -8.732 13.301 34.312 1.00 93.44 338 ASN A C 1
ATOM 2707 O O . ASN A 1 338 ? -9.209 13.888 33.329 1.00 93.44 338 ASN A O 1
ATOM 2711 N N . PRO A 1 339 ? -8.652 13.942 35.499 1.00 90.56 339 PRO A N 1
ATOM 2712 C CA . PRO A 1 339 ? -9.064 15.337 35.682 1.00 90.56 339 PRO A CA 1
ATOM 2713 C C . PRO A 1 339 ? -8.388 16.321 34.719 1.00 90.56 339 PRO A C 1
ATOM 2715 O O . PRO A 1 339 ? -9.003 17.326 34.369 1.00 90.56 339 PRO A O 1
ATOM 2718 N N . ASN A 1 340 ? -7.196 15.987 34.224 1.00 93.06 340 ASN A N 1
ATOM 2719 C CA . ASN A 1 340 ? -6.422 16.759 33.250 1.00 93.06 340 ASN A CA 1
ATOM 2720 C C . ASN A 1 340 ? -6.356 16.094 31.859 1.00 93.06 340 ASN A C 1
ATOM 2722 O O . ASN A 1 340 ? -5.508 16.470 31.055 1.00 93.06 340 ASN A O 1
ATOM 2726 N N . GLY A 1 341 ? -7.194 15.086 31.589 1.00 92.38 341 GLY A N 1
ATOM 2727 C CA . GLY A 1 341 ? -7.252 14.418 30.286 1.00 92.38 341 GLY A CA 1
ATOM 2728 C C . GLY A 1 341 ? -7.763 15.323 29.162 1.00 92.38 341 GLY A C 1
ATOM 2729 O O . GLY A 1 341 ? -8.227 16.439 29.414 1.00 92.38 341 GLY A O 1
ATOM 2730 N N . GLU A 1 342 ? -7.670 14.841 27.923 1.00 94.38 342 GLU A N 1
ATOM 2731 C CA . GLU A 1 342 ? -7.952 15.644 26.728 1.00 94.38 342 GLU A CA 1
ATOM 2732 C C . GLU A 1 342 ? -9.374 16.237 26.718 1.00 94.38 342 GLU A C 1
ATOM 2734 O O . GLU A 1 342 ? -10.383 15.565 26.950 1.00 94.38 342 GLU A O 1
ATOM 2739 N N . GLN A 1 343 ? -9.439 17.547 26.474 1.00 91.88 343 GLN A N 1
ATOM 2740 C CA . GLN A 1 343 ? -10.630 18.346 26.721 1.00 91.88 343 GLN A CA 1
ATOM 2741 C C . GLN A 1 343 ? -11.751 18.087 25.707 1.00 91.88 343 GLN A C 1
ATOM 2743 O O . GLN A 1 343 ? -12.916 18.087 26.103 1.00 91.88 343 GLN A O 1
ATOM 2748 N N . TRP A 1 344 ? -11.444 17.853 24.425 1.00 92.38 344 TRP A N 1
ATOM 2749 C CA . TRP A 1 344 ? -12.476 17.563 23.424 1.00 92.38 344 TRP A CA 1
ATOM 2750 C C . TRP A 1 344 ? -13.210 16.262 23.739 1.00 92.38 344 TRP A C 1
ATOM 2752 O O . TRP A 1 344 ? -14.443 16.243 23.734 1.00 92.38 344 TRP A O 1
ATOM 2762 N N . ILE A 1 345 ? -12.475 15.210 24.100 1.00 93.19 345 ILE A N 1
ATOM 2763 C CA . ILE A 1 345 ? -13.063 13.929 24.512 1.00 93.19 345 ILE A CA 1
ATOM 2764 C C . ILE A 1 345 ? -13.949 14.109 25.755 1.00 93.19 345 ILE A C 1
ATOM 2766 O O . ILE A 1 345 ? -15.065 13.594 25.802 1.00 93.19 345 ILE A O 1
ATOM 2770 N N . LYS A 1 346 ? -13.497 14.868 26.758 1.00 91.44 346 LYS A N 1
ATOM 2771 C CA . LYS A 1 346 ? -14.236 15.041 28.022 1.00 91.44 346 LYS A CA 1
ATOM 2772 C C . LYS A 1 346 ? -15.486 15.903 27.901 1.00 91.44 346 LYS A C 1
ATOM 2774 O O . LYS A 1 346 ? -16.511 15.580 28.515 1.00 91.44 346 LYS A O 1
ATOM 2779 N N . ASP A 1 347 ? -15.392 17.002 27.161 1.00 88.44 347 ASP A N 1
ATOM 2780 C CA . ASP A 1 347 ? -16.471 17.982 27.053 1.00 88.44 347 ASP A CA 1
ATOM 2781 C C . ASP A 1 347 ? -17.527 17.560 26.041 1.00 88.44 347 ASP A C 1
ATOM 2783 O O . ASP A 1 347 ? -18.720 17.735 26.303 1.00 88.44 347 ASP A O 1
ATOM 2787 N N . TYR A 1 348 ? -17.093 16.985 24.918 1.00 89.56 348 TYR A N 1
ATOM 2788 C CA . TYR A 1 348 ? -17.961 16.718 23.777 1.00 89.56 348 TYR A CA 1
ATOM 2789 C C . TYR A 1 348 ? -18.156 15.228 23.491 1.00 89.56 348 TYR A C 1
ATOM 2791 O O . TYR A 1 348 ? -19.123 14.898 22.816 1.00 89.56 348 TYR A O 1
ATOM 2799 N N . GLY A 1 349 ? -17.309 14.328 23.999 1.00 92.12 349 GLY A N 1
ATOM 2800 C CA . GLY A 1 349 ? -17.393 12.890 23.726 1.00 92.12 349 GLY A CA 1
ATOM 2801 C C . GLY A 1 349 ? -18.377 12.133 24.622 1.00 92.12 349 GLY A C 1
ATOM 2802 O O . GLY A 1 349 ? -18.445 12.342 25.839 1.00 92.12 349 GLY A O 1
ATOM 2803 N N . ASP A 1 350 ? -19.135 11.221 24.021 1.00 92.69 350 ASP A N 1
ATOM 2804 C CA . ASP A 1 350 ? -20.003 10.258 24.692 1.00 92.69 350 ASP A CA 1
ATOM 2805 C C . ASP A 1 350 ? -19.287 8.911 24.838 1.00 92.69 350 ASP A C 1
ATOM 2807 O O . ASP A 1 350 ? -19.246 8.086 23.928 1.00 92.69 350 ASP A O 1
ATOM 2811 N N . ILE A 1 351 ? -18.738 8.672 26.026 1.00 93.50 351 ILE A N 1
ATOM 2812 C CA . ILE A 1 351 ? -18.018 7.436 26.353 1.00 93.50 351 ILE A CA 1
ATOM 2813 C C . ILE A 1 351 ? -18.915 6.197 26.395 1.00 93.50 351 ILE A C 1
ATOM 2815 O O . ILE A 1 351 ? -18.404 5.079 26.367 1.00 93.50 351 ILE A O 1
ATOM 2819 N N . SER A 1 352 ? -20.239 6.375 26.461 1.00 93.69 352 SER A N 1
ATOM 2820 C CA . SER A 1 352 ? -21.192 5.268 26.385 1.00 93.69 352 SER A CA 1
ATOM 2821 C C . SER A 1 352 ? -21.471 4.826 24.944 1.00 93.69 352 SER A C 1
ATOM 2823 O O . SER A 1 352 ? -22.084 3.780 24.743 1.00 93.69 352 SER A O 1
ATOM 2825 N N . ARG A 1 353 ? -20.996 5.601 23.957 1.00 93.69 353 ARG A N 1
ATOM 2826 C CA . ARG A 1 353 ? -21.162 5.385 22.515 1.00 93.69 353 ARG A CA 1
ATOM 2827 C C . ARG A 1 353 ? -19.807 5.415 21.805 1.00 93.69 353 ARG A C 1
ATOM 2829 O O . ARG A 1 353 ? -19.541 6.302 20.991 1.00 93.69 353 ARG A O 1
ATOM 2836 N N . CYS A 1 354 ? -18.944 4.455 22.131 1.00 97.06 354 CYS A N 1
ATOM 2837 C CA . CYS A 1 354 ? -17.673 4.270 21.438 1.00 97.06 354 CYS A CA 1
ATOM 2838 C C . CYS A 1 354 ? -17.806 3.232 20.314 1.00 97.06 354 CYS A C 1
ATOM 2840 O O . CYS A 1 354 ? -18.395 2.168 20.511 1.00 97.06 354 CYS A O 1
ATOM 2842 N N . TYR A 1 355 ? -17.230 3.518 19.153 1.00 98.12 355 TYR A N 1
ATOM 2843 C CA . TYR A 1 355 ? -17.183 2.622 18.003 1.00 98.12 355 TYR A CA 1
ATOM 2844 C C . TYR A 1 355 ? -15.740 2.424 17.565 1.00 98.12 355 TYR A C 1
ATOM 2846 O O . TYR A 1 355 ? -14.926 3.346 17.643 1.00 98.12 355 TYR A O 1
ATOM 2854 N N . LEU A 1 356 ? -15.434 1.233 17.067 1.00 98.56 356 LEU A N 1
ATOM 2855 C CA . LEU A 1 356 ? -14.194 0.984 16.341 1.00 98.56 356 LEU A CA 1
ATOM 2856 C C . LEU A 1 356 ? -14.485 1.065 14.843 1.00 98.56 356 LEU A C 1
ATOM 2858 O O . LEU A 1 356 ? -15.516 0.568 14.394 1.00 98.56 356 LEU A O 1
ATOM 2862 N N . TYR A 1 357 ? -13.604 1.705 14.081 1.00 98.06 357 TYR A N 1
ATOM 2863 C CA . TYR A 1 357 ? -13.711 1.815 12.628 1.00 98.06 357 TYR A CA 1
ATOM 2864 C C . TYR A 1 357 ? -12.376 1.486 11.972 1.00 98.06 357 TYR A C 1
ATOM 2866 O O . TYR A 1 357 ? -11.328 1.899 12.464 1.00 98.06 357 TYR A O 1
ATOM 2874 N N . GLY A 1 358 ? -12.404 0.821 10.823 1.00 95.94 358 GLY A N 1
ATOM 2875 C CA . GLY A 1 358 ? -11.227 0.746 9.972 1.00 95.94 358 GLY A CA 1
ATOM 2876 C C . GLY A 1 358 ? -11.528 0.360 8.531 1.00 95.94 358 GLY A C 1
ATOM 2877 O O . GLY A 1 358 ? -12.552 -0.262 8.240 1.00 95.94 358 GLY A O 1
ATOM 2878 N N . HIS A 1 359 ? -10.605 0.733 7.643 1.00 92.38 359 HIS A N 1
ATOM 2879 C CA . HIS A 1 359 ? -10.662 0.466 6.205 1.00 92.38 359 HIS A CA 1
ATOM 2880 C C . HIS A 1 359 ? -9.490 -0.432 5.774 1.00 92.38 359 HIS A C 1
ATOM 2882 O O . HIS A 1 359 ? -8.346 -0.177 6.163 1.00 92.38 359 HIS A O 1
ATOM 2888 N N . GLY A 1 360 ? -9.752 -1.493 5.005 1.00 93.12 360 GLY A N 1
ATOM 2889 C CA . GLY A 1 360 ? -8.707 -2.421 4.554 1.00 93.12 360 GLY A CA 1
ATOM 2890 C C . GLY A 1 360 ? -8.028 -3.143 5.725 1.00 93.12 360 GLY A C 1
ATOM 2891 O O . GLY A 1 360 ? -8.683 -3.817 6.528 1.00 93.12 360 GLY A O 1
ATOM 2892 N N . SER A 1 361 ? -6.707 -2.975 5.861 1.00 93.62 361 SER A N 1
ATOM 2893 C CA . SER A 1 361 ? -5.934 -3.457 7.024 1.00 93.62 361 SER A CA 1
ATOM 2894 C C . SER A 1 361 ? -6.460 -2.899 8.352 1.00 93.62 361 SER A C 1
ATOM 2896 O O . SER A 1 361 ? -6.538 -3.624 9.343 1.00 93.62 361 SER A O 1
ATOM 2898 N N . GLY A 1 362 ? -6.928 -1.648 8.363 1.00 95.62 362 GLY A N 1
ATOM 2899 C CA . GLY A 1 362 ? -7.556 -1.033 9.526 1.00 95.62 362 GLY A CA 1
ATOM 2900 C C . GLY A 1 362 ? -8.820 -1.770 9.965 1.00 95.62 362 GLY A C 1
ATOM 2901 O O . GLY A 1 362 ? -9.078 -1.877 11.160 1.00 95.62 362 GLY A O 1
ATOM 2902 N N . GLY A 1 363 ? -9.589 -2.337 9.028 1.00 96.62 363 GLY A N 1
ATOM 2903 C CA . GLY A 1 363 ? -10.761 -3.160 9.346 1.00 96.62 363 GLY A CA 1
ATOM 2904 C C . GLY A 1 363 ? -10.382 -4.476 10.036 1.00 96.62 363 GLY A C 1
ATOM 2905 O O . GLY A 1 363 ? -11.072 -4.922 10.952 1.00 96.62 363 GLY A O 1
ATOM 2906 N N . ASN A 1 364 ? -9.244 -5.065 9.657 1.00 97.69 364 ASN A N 1
ATOM 2907 C CA . ASN A 1 364 ? -8.674 -6.224 10.346 1.00 97.69 364 ASN A CA 1
ATOM 2908 C C . ASN A 1 364 ? -8.215 -5.852 11.772 1.00 97.69 364 ASN A C 1
ATOM 2910 O O . ASN A 1 364 ? -8.580 -6.535 12.731 1.00 97.69 364 ASN A O 1
ATOM 2914 N N . ILE A 1 365 ? -7.515 -4.722 11.933 1.00 98.19 365 ILE A N 1
ATOM 2915 C CA . ILE A 1 365 ? -7.124 -4.199 13.254 1.00 98.19 365 ILE A CA 1
ATOM 2916 C C . ILE A 1 365 ? -8.357 -3.948 14.127 1.00 98.19 365 ILE A C 1
ATOM 2918 O O . ILE A 1 365 ? -8.372 -4.370 15.282 1.00 98.19 365 ILE A O 1
ATOM 2922 N N . ALA A 1 366 ? -9.407 -3.332 13.574 1.00 98.25 366 ALA A N 1
ATOM 2923 C CA . ALA A 1 366 ? -10.657 -3.065 14.280 1.00 98.25 366 ALA A CA 1
ATOM 2924 C C . ALA A 1 366 ? -11.284 -4.352 14.835 1.00 98.25 366 ALA A C 1
ATOM 2926 O O . ALA A 1 366 ? -11.688 -4.396 15.996 1.00 98.25 366 ALA A O 1
ATOM 2927 N N . PHE A 1 367 ? -11.304 -5.423 14.036 1.00 98.25 367 PHE A N 1
ATOM 2928 C CA . PHE A 1 367 ? -11.794 -6.733 14.462 1.00 98.25 367 PHE A CA 1
ATOM 2929 C C . PHE A 1 367 ? -10.988 -7.321 15.629 1.00 98.25 367 PHE A C 1
ATOM 2931 O O . PHE A 1 367 ? -11.578 -7.691 16.647 1.00 98.25 367 PHE A O 1
ATOM 2938 N N . PHE A 1 368 ? -9.658 -7.390 15.527 1.00 98.38 368 PHE A N 1
ATOM 2939 C CA . PHE A 1 368 ? -8.838 -7.987 16.589 1.00 98.38 368 PHE A CA 1
ATOM 2940 C C . PHE A 1 368 ? -8.761 -7.125 17.851 1.00 98.38 368 PHE A C 1
ATOM 2942 O O . PHE A 1 368 ? -8.842 -7.669 18.953 1.00 98.38 368 PHE A O 1
ATOM 2949 N N . ALA A 1 369 ? -8.713 -5.797 17.719 1.00 98.25 369 ALA A N 1
ATOM 2950 C CA . ALA A 1 369 ? -8.794 -4.891 18.862 1.00 98.25 369 ALA A CA 1
ATOM 2951 C C . ALA A 1 369 ? -10.147 -5.018 19.587 1.00 98.25 369 ALA A C 1
ATOM 2953 O O . ALA A 1 369 ? -10.181 -5.049 20.819 1.00 98.25 369 ALA A O 1
ATOM 2954 N N . ALA A 1 370 ? -11.257 -5.173 18.847 1.00 98.06 370 ALA A N 1
ATOM 2955 C CA . ALA A 1 370 ? -12.572 -5.429 19.437 1.00 98.06 370 ALA A CA 1
ATOM 2956 C C . ALA A 1 370 ? -12.596 -6.741 20.231 1.00 98.06 370 ALA A C 1
ATOM 2958 O O . ALA A 1 370 ? -13.119 -6.777 21.343 1.00 98.06 370 ALA A O 1
ATOM 2959 N N . LEU A 1 371 ? -12.025 -7.815 19.674 1.00 97.75 371 LEU A N 1
ATOM 2960 C CA . LEU A 1 371 ? -11.961 -9.122 20.330 1.00 97.75 371 LEU A CA 1
ATOM 2961 C C . LEU A 1 371 ? -11.176 -9.063 21.641 1.00 97.75 371 LEU A C 1
ATOM 2963 O O . LEU A 1 371 ? -11.665 -9.561 22.657 1.00 97.75 371 LEU A O 1
ATOM 2967 N N . GLU A 1 372 ? -9.998 -8.437 21.638 1.00 97.00 372 GLU A N 1
ATOM 2968 C CA . GLU A 1 372 ? -9.190 -8.257 22.849 1.00 97.00 372 GLU A CA 1
ATOM 2969 C C . GLU A 1 372 ? -9.931 -7.421 23.901 1.00 97.00 372 GLU A C 1
ATOM 2971 O O . GLU A 1 372 ? -9.979 -7.800 25.075 1.00 97.00 372 GLU A O 1
ATOM 2976 N N . ALA A 1 373 ? -10.605 -6.350 23.476 1.00 96.56 373 ALA A N 1
ATOM 2977 C CA . ALA A 1 373 ? -11.403 -5.496 24.348 1.00 96.56 373 ALA A CA 1
ATOM 2978 C C . ALA A 1 373 ? -12.546 -6.240 25.069 1.00 96.56 373 ALA A C 1
ATOM 2980 O O . ALA A 1 373 ? -12.892 -5.869 26.191 1.00 96.56 373 ALA A O 1
ATOM 2981 N N . THR A 1 374 ? -13.096 -7.324 24.498 1.00 94.62 374 THR A N 1
ATOM 2982 C CA . THR A 1 374 ? -14.141 -8.135 25.169 1.00 94.62 374 THR A CA 1
ATOM 2983 C C . THR A 1 374 ? -13.668 -8.804 26.464 1.00 94.62 374 THR A C 1
ATOM 2985 O O . THR A 1 374 ? -14.490 -9.221 27.284 1.00 94.62 374 THR A O 1
ATOM 2988 N N . GLY A 1 375 ? -12.353 -8.948 26.647 1.00 92.88 375 GLY A N 1
ATOM 2989 C CA . GLY A 1 375 ? -11.739 -9.517 27.845 1.00 92.88 375 GLY A CA 1
ATOM 2990 C C . GLY A 1 375 ? -11.334 -8.483 28.898 1.00 92.88 375 GLY A C 1
ATOM 2991 O O . GLY A 1 375 ? -10.744 -8.873 29.904 1.00 92.88 375 GLY A O 1
ATOM 2992 N N . MET A 1 376 ? -11.600 -7.192 28.674 1.00 95.06 376 MET A N 1
ATOM 2993 C CA . MET A 1 376 ? -11.062 -6.088 29.477 1.00 95.06 376 MET A CA 1
ATOM 2994 C C . MET A 1 376 ? -12.135 -5.355 30.287 1.00 95.06 376 MET A C 1
ATOM 2996 O O . MET A 1 376 ? -13.298 -5.264 29.900 1.00 95.06 376 MET A O 1
ATOM 3000 N N . GLU A 1 377 ? -11.720 -4.754 31.405 1.00 94.00 377 GLU A N 1
ATOM 3001 C CA . GLU A 1 377 ? -12.560 -3.846 32.190 1.00 94.00 377 GLU A CA 1
ATOM 3002 C C . GLU A 1 377 ? -12.463 -2.414 31.643 1.00 94.00 377 GLU A C 1
ATOM 3004 O O . GLU A 1 377 ? -11.571 -1.642 32.008 1.00 94.00 377 GLU A O 1
ATOM 3009 N N . LEU A 1 378 ? -13.388 -2.056 30.748 1.00 95.56 378 LEU A N 1
ATOM 3010 C CA . LEU A 1 378 ? -13.380 -0.754 30.069 1.00 95.56 378 LEU A CA 1
ATOM 3011 C C . LEU A 1 378 ? -14.222 0.332 30.745 1.00 95.56 378 LEU A C 1
ATOM 3013 O O . LEU A 1 378 ? -14.048 1.506 30.421 1.00 95.56 378 LEU A O 1
ATOM 3017 N N . GLU A 1 379 ? -15.076 -0.011 31.712 1.00 94.06 379 GLU A N 1
ATOM 3018 C CA . GLU A 1 379 ? -15.955 0.965 32.368 1.00 94.06 379 GLU A CA 1
ATOM 3019 C C . GLU A 1 379 ? -15.159 2.197 32.861 1.00 94.06 379 GLU A C 1
ATOM 3021 O O . GLU A 1 379 ? -14.070 2.049 33.447 1.00 94.06 379 GLU A O 1
ATOM 3026 N N . PRO A 1 380 ? -15.656 3.425 32.599 1.00 94.00 380 PRO A N 1
ATOM 3027 C CA . PRO A 1 380 ? -16.982 3.763 32.057 1.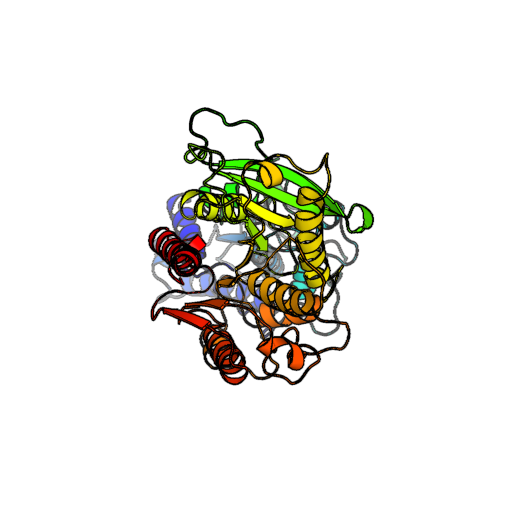00 94.00 380 PRO A CA 1
ATOM 3028 C C . PRO A 1 380 ? -17.101 3.792 30.513 1.00 94.00 380 PRO A C 1
ATOM 3030 O O . PRO A 1 380 ? -18.156 4.156 29.995 1.00 94.00 380 PRO A O 1
ATOM 3033 N N . LEU A 1 381 ? -16.039 3.456 29.770 1.00 96.50 381 LEU A N 1
ATOM 3034 C CA . LEU A 1 381 ? -16.052 3.416 28.303 1.00 96.50 381 LEU A CA 1
ATOM 3035 C C . LEU A 1 381 ? -16.802 2.169 27.805 1.00 96.50 381 LEU A C 1
ATOM 3037 O O . LEU A 1 381 ? -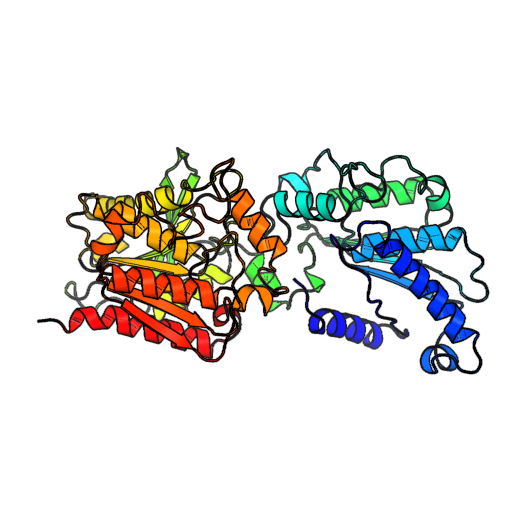16.511 1.055 28.243 1.00 96.50 381 LEU A O 1
ATOM 3041 N N . LYS A 1 382 ? -17.722 2.345 26.850 1.00 95.75 382 LYS A N 1
ATOM 3042 C CA . LYS A 1 382 ? -18.481 1.253 26.222 1.00 95.75 382 LYS A CA 1
ATOM 3043 C C . LYS A 1 382 ? -18.287 1.240 24.716 1.00 95.75 382 LYS A C 1
ATOM 3045 O O . LYS A 1 382 ? -18.662 2.192 24.035 1.00 95.75 382 LYS A O 1
ATOM 3050 N N . ILE A 1 383 ? -17.744 0.135 24.208 1.00 96.38 383 ILE A N 1
ATOM 3051 C CA . ILE A 1 383 ? -17.681 -0.145 22.772 1.00 96.38 383 ILE A CA 1
ATOM 3052 C C . ILE A 1 383 ? -19.016 -0.766 22.362 1.00 96.38 383 ILE A C 1
ATOM 3054 O O . ILE A 1 383 ? -19.333 -1.881 22.774 1.00 96.38 383 ILE A O 1
ATOM 3058 N N . VAL A 1 384 ? -19.813 -0.031 21.591 1.00 94.88 384 VAL A N 1
ATOM 3059 C CA . VAL A 1 384 ? -21.176 -0.429 21.201 1.00 94.88 384 VAL A CA 1
ATOM 3060 C C . VAL A 1 384 ? -21.237 -1.046 19.804 1.00 94.88 384 VAL A C 1
ATOM 3062 O O . VAL A 1 384 ? -22.123 -1.859 19.531 1.00 94.88 384 VAL A O 1
ATOM 3065 N N . GLY A 1 385 ? -20.254 -0.748 18.949 1.00 96.25 385 GLY A N 1
ATOM 3066 C CA . GLY A 1 385 ? -20.176 -1.331 17.617 1.00 96.25 385 GLY A CA 1
ATOM 3067 C C . GLY A 1 385 ? -18.778 -1.332 17.002 1.00 96.25 385 GLY A C 1
ATOM 3068 O O . GLY A 1 385 ? -17.893 -0.580 17.410 1.00 96.25 385 GLY A O 1
ATOM 3069 N N . ASN A 1 386 ? -18.601 -2.191 16.003 1.00 97.88 386 ASN A N 1
ATOM 3070 C CA . ASN A 1 386 ? -17.387 -2.318 15.204 1.00 97.88 386 ASN A CA 1
ATOM 3071 C C . ASN A 1 386 ? -17.724 -2.190 13.711 1.00 97.88 386 ASN A C 1
ATOM 3073 O O . ASN A 1 386 ? -18.584 -2.909 13.204 1.00 97.88 386 ASN A O 1
ATOM 3077 N N . ILE A 1 387 ? -17.065 -1.277 13.010 1.00 98.38 387 ILE A N 1
ATOM 3078 C CA . ILE A 1 387 ? -17.361 -0.910 11.625 1.00 98.38 387 ILE A CA 1
ATOM 3079 C C . ILE A 1 387 ? -16.146 -1.252 10.764 1.00 98.38 387 ILE A C 1
ATOM 3081 O O . ILE A 1 387 ? -15.067 -0.683 10.918 1.00 98.38 387 ILE A O 1
ATOM 3085 N N . MET A 1 388 ? -16.324 -2.191 9.846 1.00 98.00 388 MET A N 1
ATOM 3086 C CA . MET A 1 388 ? -15.264 -2.756 9.018 1.00 98.00 388 MET A CA 1
ATOM 3087 C C . MET A 1 388 ? -15.570 -2.477 7.547 1.00 98.00 388 MET A C 1
ATOM 3089 O O . MET A 1 388 ? -16.402 -3.150 6.935 1.00 98.00 388 MET A O 1
ATOM 3093 N N . ASN A 1 389 ? -14.896 -1.480 6.979 1.00 96.44 389 ASN A N 1
ATOM 3094 C CA . ASN A 1 389 ? -14.987 -1.152 5.561 1.00 96.44 389 ASN A CA 1
ATOM 3095 C C . ASN A 1 389 ? -13.933 -1.961 4.787 1.00 96.44 389 ASN A C 1
ATOM 3097 O O . ASN A 1 389 ? -12.734 -1.753 4.971 1.00 96.44 389 ASN A O 1
ATOM 3101 N N . GLN A 1 390 ? -14.372 -2.918 3.971 1.00 95.88 390 GLN A N 1
ATOM 3102 C CA . GLN A 1 390 ? -13.513 -3.791 3.163 1.00 95.88 390 GLN A CA 1
ATOM 3103 C C . GLN A 1 390 ? -12.373 -4.455 3.966 1.00 95.88 390 GLN A C 1
ATOM 3105 O O . GLN A 1 390 ? -11.204 -4.312 3.603 1.00 95.88 390 GLN A O 1
ATOM 3110 N N . PRO A 1 391 ? -12.658 -5.157 5.084 1.00 96.56 391 PRO A N 1
ATOM 3111 C CA . PRO A 1 391 ? -11.610 -5.682 5.958 1.00 96.56 391 PRO A CA 1
ATOM 3112 C C . PRO A 1 391 ? -10.678 -6.659 5.225 1.00 96.56 391 PRO A C 1
ATOM 3114 O O . PRO A 1 391 ? -11.130 -7.559 4.508 1.00 96.56 391 PRO A O 1
ATOM 3117 N N . LEU A 1 392 ? -9.368 -6.494 5.435 1.00 94.69 392 LEU A N 1
ATOM 3118 C CA . LEU A 1 392 ? -8.337 -7.293 4.774 1.00 94.69 392 LEU A CA 1
ATOM 3119 C C . LEU A 1 392 ? -8.046 -8.605 5.530 1.00 94.69 392 LEU A C 1
ATOM 3121 O O . LEU A 1 392 ? -7.473 -8.610 6.615 1.00 94.69 392 LEU A O 1
ATOM 3125 N N . PHE A 1 393 ? -8.391 -9.725 4.912 1.00 96.50 393 PHE A N 1
ATOM 3126 C CA . PHE A 1 393 ? -8.059 -11.105 5.270 1.00 96.50 393 PHE A CA 1
ATOM 3127 C C . PHE A 1 393 ? -7.208 -11.816 4.192 1.00 96.50 393 PHE A C 1
ATOM 3129 O O . PHE A 1 393 ? -6.767 -11.226 3.209 1.00 96.50 393 PHE A O 1
ATOM 3136 N N . GLY A 1 394 ? -6.943 -13.100 4.367 1.00 95.75 394 GLY A N 1
ATOM 3137 C CA . GLY A 1 394 ? -6.181 -13.916 3.433 1.00 95.75 394 GLY A CA 1
ATOM 3138 C C . GLY A 1 394 ? -6.353 -15.398 3.745 1.00 95.75 394 GLY A C 1
ATOM 3139 O O . GLY A 1 394 ? -7.252 -15.789 4.488 1.00 95.75 394 GLY A O 1
ATOM 3140 N N . GLY A 1 395 ? -5.535 -16.229 3.109 1.00 96.69 395 GLY A N 1
ATOM 3141 C CA . GLY A 1 395 ? -5.571 -17.684 3.237 1.00 96.69 395 GLY A CA 1
ATOM 3142 C C . GLY A 1 395 ? -4.652 -18.338 2.216 1.00 96.69 395 GLY A C 1
ATOM 3143 O O . GLY A 1 395 ? -4.369 -17.753 1.167 1.00 96.69 395 GLY A O 1
ATOM 3144 N N . ILE A 1 396 ? -4.166 -19.546 2.501 1.00 96.00 396 ILE A N 1
ATOM 3145 C CA . ILE A 1 396 ? -3.272 -20.258 1.572 1.00 96.00 396 ILE A CA 1
ATOM 3146 C C . ILE A 1 396 ? -3.999 -20.540 0.255 1.00 96.00 396 ILE A C 1
ATOM 3148 O O . ILE A 1 396 ? -3.472 -20.263 -0.827 1.00 96.00 396 ILE A O 1
ATOM 3152 N N . VAL A 1 397 ? -5.213 -21.084 0.359 1.00 96.38 397 VAL A N 1
ATOM 3153 C CA . VAL A 1 397 ? -6.064 -21.391 -0.790 1.00 96.38 397 VAL A CA 1
ATOM 3154 C C . VAL A 1 397 ? -6.664 -20.096 -1.328 1.00 96.38 397 VAL A C 1
ATOM 3156 O O . VAL A 1 397 ? -7.217 -19.293 -0.571 1.00 96.38 397 VAL A O 1
ATOM 3159 N N . ARG A 1 398 ? -6.540 -19.899 -2.645 1.00 95.56 398 ARG A N 1
ATOM 3160 C CA . ARG A 1 398 ? -7.134 -18.755 -3.338 1.00 95.56 398 ARG A CA 1
ATOM 3161 C C . ARG A 1 398 ? -8.630 -18.939 -3.509 1.00 95.56 398 ARG A C 1
ATOM 3163 O O . ARG A 1 398 ? -9.096 -20.014 -3.883 1.00 95.56 398 ARG A O 1
ATOM 3170 N N . THR A 1 399 ? -9.342 -17.858 -3.273 1.00 97.12 399 THR A N 1
ATOM 3171 C CA . THR A 1 399 ? -10.758 -17.682 -3.566 1.00 97.12 399 THR A CA 1
ATOM 3172 C C . THR A 1 399 ? -10.971 -17.319 -5.038 1.00 97.12 399 THR A C 1
ATOM 3174 O O . THR A 1 399 ? -10.013 -17.110 -5.791 1.00 97.12 399 THR A O 1
ATOM 3177 N N . THR A 1 400 ? -12.229 -17.263 -5.477 1.00 96.75 400 THR A N 1
ATOM 3178 C CA . THR A 1 400 ? -12.549 -16.912 -6.867 1.00 96.75 400 THR A CA 1
ATOM 3179 C C . THR A 1 400 ? -12.266 -15.434 -7.115 1.00 96.75 400 THR A C 1
ATOM 3181 O O . THR A 1 400 ? -11.641 -15.108 -8.124 1.00 96.75 400 THR A O 1
ATOM 3184 N N . SER A 1 401 ? -12.652 -14.558 -6.180 1.00 93.38 401 SER A N 1
ATOM 3185 C CA . SER A 1 401 ? -12.423 -13.110 -6.286 1.00 93.38 401 SER A CA 1
ATOM 3186 C C . SER A 1 401 ? -10.937 -12.751 -6.363 1.00 93.38 401 SER A C 1
ATOM 3188 O O . SER A 1 401 ? -10.560 -11.890 -7.154 1.00 93.38 401 SER A O 1
ATOM 3190 N N . GLU A 1 402 ? -10.081 -13.452 -5.615 1.00 92.00 402 GLU A N 1
ATOM 3191 C CA . GLU A 1 402 ? -8.624 -13.279 -5.672 1.00 92.00 402 GLU A CA 1
ATOM 3192 C C . GLU A 1 402 ? -8.048 -13.624 -7.049 1.00 92.00 402 GLU A C 1
ATOM 3194 O O . GLU A 1 402 ? -7.206 -12.895 -7.565 1.00 92.00 402 GLU A O 1
ATOM 3199 N N . LEU A 1 403 ? -8.492 -14.728 -7.657 1.00 88.69 403 LEU A N 1
ATOM 3200 C CA . LEU A 1 403 ? -8.010 -15.153 -8.975 1.00 88.69 403 LEU A CA 1
ATOM 3201 C C . LEU A 1 403 ? -8.556 -14.276 -10.105 1.00 88.69 403 LEU A C 1
ATOM 3203 O O . LEU A 1 403 ? -7.843 -14.020 -11.070 1.00 88.69 403 LEU A O 1
ATOM 3207 N N . GLN A 1 404 ? -9.807 -13.824 -9.999 1.00 86.44 404 GLN A N 1
ATOM 3208 C CA . GLN A 1 404 ? -10.420 -12.934 -10.989 1.00 86.44 404 GLN A CA 1
ATOM 3209 C C . GLN A 1 404 ? -9.786 -11.542 -10.979 1.00 86.44 404 GLN A C 1
ATOM 3211 O O . GLN A 1 404 ? -9.602 -10.953 -12.040 1.00 86.44 404 GLN A O 1
ATOM 3216 N N . ASN A 1 405 ? -9.402 -11.054 -9.799 1.00 80.50 405 ASN A N 1
ATOM 3217 C CA . ASN A 1 405 ? -8.756 -9.757 -9.615 1.00 80.50 405 ASN A CA 1
ATOM 3218 C C . ASN A 1 405 ? -7.259 -9.926 -9.310 1.00 80.50 405 ASN A C 1
ATOM 3220 O O . ASN A 1 405 ? -6.690 -9.226 -8.473 1.00 80.50 405 ASN A O 1
ATOM 3224 N N . SER A 1 406 ? -6.596 -10.872 -9.988 1.00 77.12 406 SER A N 1
ATOM 3225 C CA . SER A 1 406 ? -5.209 -11.233 -9.672 1.00 77.12 406 SER A CA 1
ATOM 3226 C C . SER A 1 406 ? -4.203 -10.102 -9.887 1.00 77.12 406 SER A C 1
ATOM 3228 O O . SER A 1 406 ? -3.137 -10.073 -9.268 1.00 77.12 406 SER A O 1
ATOM 3230 N N . THR A 1 407 ? -4.551 -9.185 -10.786 1.00 71.19 407 THR A N 1
ATOM 3231 C CA . THR A 1 407 ? -3.775 -8.011 -11.184 1.00 71.19 407 THR A CA 1
ATOM 3232 C C . THR A 1 407 ? -4.408 -6.719 -10.665 1.00 71.19 407 THR A C 1
ATOM 3234 O O . THR A 1 407 ? -4.344 -5.704 -11.356 1.00 71.19 407 THR A O 1
ATOM 3237 N N . ASP A 1 408 ? -5.065 -6.766 -9.498 1.00 76.94 408 ASP A N 1
ATOM 3238 C CA . ASP A 1 408 ? -5.654 -5.585 -8.858 1.00 76.94 408 ASP A CA 1
ATOM 3239 C C . ASP A 1 408 ? -4.656 -4.401 -8.851 1.00 76.94 408 ASP A C 1
ATOM 3241 O O . ASP A 1 408 ? -3.477 -4.602 -8.529 1.00 76.94 408 ASP A O 1
ATOM 3245 N N . PRO A 1 409 ? -5.074 -3.180 -9.243 1.00 62.75 409 PRO A N 1
ATOM 3246 C CA . PRO A 1 409 ? -4.159 -2.046 -9.364 1.00 62.75 409 PRO A CA 1
ATOM 3247 C C . PRO A 1 409 ? -3.525 -1.597 -8.042 1.00 62.75 409 PRO A C 1
ATOM 3249 O O . PRO A 1 409 ? -2.393 -1.099 -8.069 1.00 62.75 409 PRO A O 1
ATOM 3252 N N . LEU A 1 410 ? -4.234 -1.774 -6.918 1.00 70.50 410 LEU A N 1
ATOM 3253 C CA . LEU A 1 410 ? -3.795 -1.374 -5.580 1.00 70.50 410 LEU A CA 1
ATOM 3254 C C . LEU A 1 410 ? -2.979 -2.480 -4.910 1.00 70.50 410 LEU A C 1
ATOM 3256 O O . LEU A 1 410 ? -1.898 -2.207 -4.386 1.00 70.50 410 LEU A O 1
ATOM 3260 N N . LEU A 1 411 ? -3.471 -3.722 -4.930 1.00 76.75 411 LEU A N 1
ATOM 3261 C CA . LEU A 1 411 ? -2.826 -4.842 -4.244 1.00 76.75 411 LEU A CA 1
ATOM 3262 C C . LEU A 1 411 ? -2.938 -6.155 -5.047 1.00 76.75 411 LEU A C 1
ATOM 3264 O O . LEU A 1 411 ? -3.756 -7.018 -4.719 1.00 76.75 411 LEU A O 1
ATOM 3268 N N . PRO A 1 412 ? -2.100 -6.359 -6.085 1.00 79.19 412 PRO A N 1
ATOM 3269 C CA . PRO A 1 412 ? -2.111 -7.589 -6.882 1.00 79.19 412 PRO A CA 1
ATOM 3270 C C . PRO A 1 412 ? -1.709 -8.811 -6.039 1.00 79.19 412 PRO A C 1
ATOM 3272 O O . PRO A 1 412 ? -1.066 -8.671 -4.998 1.00 79.19 412 PRO A O 1
ATOM 3275 N N . LEU A 1 413 ? -2.030 -10.032 -6.488 1.00 81.06 413 LEU A N 1
ATOM 3276 C CA . LEU A 1 413 ? -1.875 -11.244 -5.657 1.00 81.06 413 LEU A CA 1
ATOM 3277 C C . LEU A 1 413 ? -0.467 -11.466 -5.101 1.00 81.06 413 LEU A C 1
ATOM 3279 O O . LEU A 1 413 ? -0.324 -11.893 -3.957 1.00 81.06 413 LEU A O 1
ATOM 3283 N N . CYS A 1 414 ? 0.572 -11.186 -5.888 1.00 78.19 414 CYS A N 1
ATOM 3284 C CA . CYS A 1 414 ? 1.953 -11.315 -5.425 1.00 78.19 414 CYS A CA 1
ATOM 3285 C C . CYS A 1 414 ? 2.277 -10.317 -4.301 1.00 78.19 414 CYS A C 1
ATOM 3287 O O . CYS A 1 414 ? 2.973 -10.667 -3.350 1.00 78.19 414 CYS A O 1
ATOM 3289 N N . ALA A 1 415 ? 1.726 -9.102 -4.370 1.00 81.00 415 ALA A N 1
ATOM 3290 C CA . ALA A 1 415 ? 1.858 -8.112 -3.312 1.00 81.00 415 ALA A CA 1
ATOM 3291 C C . ALA A 1 415 ? 1.066 -8.533 -2.070 1.00 81.00 415 ALA A C 1
ATOM 3293 O O . ALA A 1 415 ? 1.583 -8.414 -0.966 1.00 81.00 415 ALA A O 1
ATOM 3294 N N . GLN A 1 416 ? -0.137 -9.096 -2.226 1.00 86.62 416 GLN A N 1
ATOM 3295 C CA . GLN A 1 416 ? -0.910 -9.634 -1.097 1.00 86.62 416 GLN A CA 1
ATOM 3296 C C . GLN A 1 416 ? -0.121 -10.699 -0.325 1.00 86.62 416 GLN A C 1
ATOM 3298 O O . GLN A 1 416 ? -0.088 -10.673 0.904 1.00 86.62 416 GLN A O 1
ATOM 3303 N N . ASP A 1 417 ? 0.532 -11.624 -1.033 1.00 88.31 417 ASP A N 1
ATOM 3304 C CA . ASP A 1 417 ? 1.351 -12.663 -0.402 1.00 88.31 417 ASP A CA 1
ATOM 3305 C C . ASP A 1 417 ? 2.487 -12.074 0.415 1.00 88.31 417 ASP A C 1
ATOM 3307 O O . ASP A 1 417 ? 2.677 -12.461 1.569 1.00 88.31 417 ASP A O 1
ATOM 3311 N N . LEU A 1 418 ? 3.193 -11.106 -0.169 1.00 85.50 418 LEU A N 1
ATOM 3312 C CA . LEU A 1 418 ? 4.289 -10.422 0.495 1.00 85.50 418 LEU A CA 1
ATOM 3313 C C . LEU A 1 418 ? 3.814 -9.651 1.724 1.00 85.50 418 LEU A C 1
ATOM 3315 O O . LEU A 1 418 ? 4.449 -9.710 2.772 1.00 85.50 418 LEU A O 1
ATOM 3319 N N . VAL A 1 419 ? 2.698 -8.931 1.611 1.00 88.31 419 VAL A N 1
ATOM 3320 C CA . VAL A 1 419 ? 2.114 -8.183 2.728 1.00 88.31 419 VAL A CA 1
ATOM 3321 C C . VAL A 1 419 ? 1.861 -9.111 3.902 1.00 88.31 419 VAL A C 1
ATOM 3323 O O . VAL A 1 419 ? 2.293 -8.814 5.018 1.00 88.31 419 VAL A O 1
ATOM 3326 N N . TRP A 1 420 ? 1.236 -10.261 3.646 1.00 93.62 420 TRP A N 1
ATOM 3327 C CA . TRP A 1 420 ? 1.003 -11.256 4.683 1.00 93.62 420 TRP A CA 1
ATOM 3328 C C . TRP A 1 420 ? 2.302 -11.863 5.215 1.00 93.62 420 TRP A C 1
ATOM 3330 O O . TRP A 1 420 ? 2.434 -12.037 6.425 1.00 93.62 420 TRP A O 1
ATOM 3340 N N . GLU A 1 421 ? 3.289 -12.132 4.362 1.00 91.31 421 GLU A N 1
ATOM 3341 C CA . GLU A 1 421 ? 4.611 -12.594 4.793 1.00 91.31 421 GLU A CA 1
ATOM 3342 C C . GLU A 1 421 ? 5.326 -11.570 5.685 1.00 91.31 421 GLU A C 1
ATOM 3344 O O . GLU A 1 421 ? 6.001 -11.946 6.647 1.00 91.31 421 GLU A O 1
ATOM 3349 N N . PHE A 1 422 ? 5.187 -10.275 5.408 1.00 89.31 422 PHE A N 1
ATOM 3350 C CA . PHE A 1 422 ? 5.796 -9.208 6.194 1.00 89.31 422 PHE A CA 1
ATOM 3351 C C . PHE A 1 422 ? 5.080 -8.961 7.508 1.00 89.31 422 PHE A C 1
ATOM 3353 O O . PHE A 1 422 ? 5.763 -8.696 8.498 1.00 89.31 422 PHE A O 1
ATOM 3360 N N . CYS A 1 423 ? 3.750 -9.044 7.543 1.00 93.06 423 CYS A N 1
ATOM 3361 C CA . CYS A 1 423 ? 2.986 -8.698 8.734 1.00 93.06 423 CYS A CA 1
ATOM 3362 C C . CYS A 1 423 ? 2.768 -9.883 9.679 1.00 93.06 423 CYS A C 1
ATOM 3364 O O . CYS A 1 423 ? 2.731 -9.667 10.887 1.00 93.06 423 CYS A O 1
ATOM 3366 N N . LEU A 1 424 ? 2.670 -11.124 9.198 1.00 96.94 424 LEU A N 1
ATOM 3367 C CA . LEU A 1 424 ? 2.432 -12.278 10.070 1.00 96.94 424 LEU A CA 1
ATOM 3368 C C . LEU A 1 424 ? 3.613 -12.559 11.015 1.00 96.94 424 LEU A C 1
ATOM 3370 O O . LEU A 1 424 ? 4.755 -12.180 10.724 1.00 96.94 424 LEU A O 1
ATOM 3374 N N . PRO A 1 425 ? 3.381 -13.247 12.152 1.00 96.62 425 PRO A N 1
ATOM 3375 C CA . PRO A 1 425 ? 4.470 -13.746 12.983 1.00 96.62 425 PRO A CA 1
ATOM 3376 C C . PRO A 1 425 ? 5.461 -14.589 12.165 1.00 96.62 425 PRO A C 1
ATOM 3378 O O . PRO A 1 425 ? 5.094 -15.272 11.210 1.00 96.62 425 PRO A O 1
ATOM 3381 N N . LYS A 1 426 ? 6.751 -14.536 12.517 1.00 94.38 426 LYS A N 1
ATOM 3382 C CA . LYS A 1 426 ? 7.790 -15.254 11.760 1.00 94.38 426 LYS A CA 1
ATOM 3383 C C . LYS A 1 426 ? 7.519 -16.761 11.754 1.00 94.38 426 LYS A C 1
ATOM 3385 O O . LYS A 1 426 ? 7.381 -17.357 12.816 1.00 94.38 426 LYS A O 1
ATOM 3390 N N . GLY A 1 427 ? 7.548 -17.363 10.567 1.00 93.31 427 GLY A N 1
ATOM 3391 C CA . GLY A 1 427 ? 7.334 -18.800 10.370 1.00 93.31 427 GLY A CA 1
ATOM 3392 C C . GLY A 1 427 ? 5.869 -19.203 10.192 1.00 93.31 427 GLY A C 1
ATOM 3393 O O . GLY A 1 427 ? 5.610 -20.359 9.868 1.00 93.31 427 GLY A O 1
ATOM 3394 N N . GLU A 1 428 ? 4.934 -18.268 10.355 1.00 96.69 428 GLU A N 1
ATOM 3395 C CA . GLU A 1 428 ? 3.519 -18.496 10.081 1.00 96.69 428 GLU A CA 1
ATOM 3396 C C . GLU A 1 428 ? 3.198 -18.352 8.592 1.00 96.69 428 GLU A C 1
ATOM 3398 O O . GLU A 1 428 ? 3.936 -17.737 7.821 1.00 96.69 428 GLU A O 1
ATOM 3403 N N . ASN A 1 429 ? 2.068 -18.927 8.189 1.00 96.56 429 ASN A N 1
ATOM 3404 C CA . ASN A 1 429 ? 1.556 -18.850 6.825 1.00 96.56 429 ASN A CA 1
ATOM 3405 C C . ASN A 1 429 ? 0.195 -18.139 6.789 1.00 96.56 429 ASN A C 1
ATOM 3407 O O . ASN A 1 429 ? -0.362 -17.760 7.816 1.00 96.56 429 ASN A O 1
ATOM 3411 N N . ARG A 1 430 ? -0.365 -17.976 5.588 1.00 96.75 430 ARG A N 1
ATOM 3412 C CA . ARG A 1 430 ? -1.617 -17.235 5.375 1.00 96.75 430 ARG A CA 1
ATOM 3413 C C . ARG A 1 430 ? -2.861 -17.887 5.992 1.00 96.75 430 ARG A C 1
ATOM 3415 O O . ARG A 1 430 ? -3.876 -17.216 6.077 1.00 96.75 430 ARG A O 1
ATOM 3422 N N . ASP A 1 431 ? -2.795 -19.126 6.484 1.00 97.75 431 ASP A N 1
ATOM 3423 C CA . ASP A 1 431 ? -3.873 -19.732 7.283 1.00 97.75 431 ASP A CA 1
ATOM 3424 C C . ASP A 1 431 ? -3.732 -19.454 8.790 1.00 97.75 431 ASP A C 1
ATOM 3426 O O . ASP A 1 431 ? -4.552 -19.899 9.593 1.00 97.75 431 ASP A O 1
ATOM 3430 N N . HIS A 1 432 ? -2.735 -18.669 9.201 1.00 98.12 432 HIS A N 1
ATOM 3431 C CA . HIS A 1 432 ? -2.713 -18.103 10.541 1.00 98.12 432 HIS A CA 1
ATOM 3432 C C . HIS A 1 432 ? -3.961 -17.238 10.759 1.00 98.12 432 HIS A C 1
ATOM 3434 O O . HIS A 1 432 ? -4.319 -16.420 9.913 1.00 98.12 432 HIS A O 1
ATOM 3440 N N . TRP A 1 433 ? -4.602 -17.369 11.918 1.00 97.31 433 TRP A N 1
ATOM 3441 C CA . TRP A 1 433 ? -5.914 -16.785 12.215 1.00 97.31 433 TRP A CA 1
ATOM 3442 C C . TRP A 1 433 ? -5.985 -15.249 12.124 1.00 97.31 433 TRP A C 1
ATOM 3444 O O . TRP A 1 433 ? -7.059 -14.710 11.885 1.00 97.31 433 TRP A O 1
ATOM 3454 N N . TYR A 1 434 ? -4.855 -14.540 12.240 1.00 97.31 434 TYR A N 1
ATOM 3455 C CA . TYR A 1 434 ? -4.760 -13.100 11.929 1.00 97.31 434 TYR A CA 1
ATOM 3456 C C . TYR A 1 434 ? -5.046 -12.757 10.463 1.00 97.31 434 TYR A C 1
ATOM 3458 O O . TYR A 1 434 ? -5.585 -11.694 10.160 1.00 97.31 434 TYR A O 1
ATOM 3466 N N . CYS A 1 435 ? -4.643 -13.646 9.561 1.00 97.44 435 CYS A N 1
ATOM 3467 C CA . CYS A 1 435 ? -4.855 -13.524 8.129 1.00 97.44 435 CYS A CA 1
ATOM 3468 C C . CYS A 1 435 ? -6.182 -14.182 7.743 1.00 97.44 435 CYS A C 1
ATOM 3470 O O . CYS A 1 435 ? -7.016 -13.556 7.095 1.00 97.44 435 CYS A O 1
ATOM 3472 N N . ASN A 1 436 ? -6.406 -15.411 8.204 1.00 98.00 436 ASN A N 1
ATOM 3473 C CA . ASN A 1 436 ? -7.551 -16.228 7.842 1.00 98.00 436 ASN A CA 1
ATOM 3474 C C . ASN A 1 436 ? -8.466 -16.485 9.059 1.00 98.00 436 ASN A C 1
ATOM 3476 O O . ASN A 1 436 ? -8.302 -17.493 9.753 1.00 98.00 436 ASN A O 1
ATOM 3480 N N . PRO A 1 437 ? -9.445 -15.605 9.352 1.00 96.44 437 PRO A N 1
ATOM 3481 C CA . PRO A 1 437 ? -10.220 -15.670 10.592 1.00 96.44 437 PRO A CA 1
ATOM 3482 C C . PRO A 1 437 ? -11.176 -16.869 10.659 1.00 96.44 437 PRO A C 1
ATOM 3484 O O . PRO A 1 437 ? -11.676 -17.165 11.743 1.00 96.44 437 PRO A O 1
ATOM 3487 N N . ILE A 1 438 ? -11.440 -17.561 9.539 1.00 96.69 438 ILE A N 1
ATOM 3488 C CA . ILE A 1 438 ? -12.254 -18.789 9.537 1.00 96.69 438 ILE A CA 1
ATOM 3489 C C . ILE A 1 438 ? -11.504 -20.001 10.098 1.00 96.69 438 ILE A C 1
ATOM 3491 O O . ILE A 1 438 ? -12.138 -21.010 10.407 1.00 96.69 438 ILE A O 1
ATOM 3495 N N . MET A 1 439 ? -10.178 -19.915 10.221 1.00 96.56 439 MET A N 1
ATOM 3496 C CA . MET A 1 439 ? -9.377 -20.943 10.874 1.00 96.56 439 MET A CA 1
ATOM 3497 C C . MET A 1 439 ? -9.613 -20.899 12.381 1.00 96.56 439 MET A C 1
ATOM 3499 O O . MET A 1 439 ? -9.763 -19.827 12.961 1.00 96.56 439 MET A O 1
ATOM 3503 N N . GLU A 1 440 ? -9.633 -22.065 13.024 1.00 93.25 440 GLU A N 1
ATOM 3504 C CA . GLU A 1 440 ? -9.733 -22.154 14.482 1.00 93.25 440 GLU A CA 1
ATOM 3505 C C . GLU A 1 440 ? -8.518 -21.498 15.147 1.00 93.25 440 GLU A C 1
ATOM 3507 O O . GLU A 1 440 ? -7.374 -21.679 14.724 1.00 93.25 440 GLU A O 1
ATOM 3512 N N . GLY A 1 441 ? -8.761 -20.746 16.217 1.00 92.88 441 GLY A N 1
ATOM 3513 C CA . GLY A 1 441 ? -7.709 -20.026 16.924 1.00 92.88 441 GLY A CA 1
ATOM 3514 C C . GLY A 1 441 ? -8.195 -19.365 18.214 1.00 92.88 441 GLY A C 1
ATOM 3515 O O . GLY A 1 441 ? -9.382 -19.437 18.548 1.00 92.88 441 GLY A O 1
ATOM 3516 N N . PRO A 1 442 ? -7.295 -18.697 18.959 1.00 92.38 442 PRO A N 1
ATOM 3517 C CA . PRO A 1 442 ? -7.630 -18.042 20.226 1.00 92.38 442 PRO A CA 1
ATOM 3518 C C . PRO A 1 442 ? -8.795 -17.044 20.123 1.00 92.38 442 PRO A C 1
ATOM 3520 O O . PRO A 1 442 ? -9.596 -16.926 21.054 1.00 92.38 442 PRO A O 1
ATOM 3523 N N . HIS A 1 443 ? -8.932 -16.372 18.975 1.00 94.62 443 HIS A N 1
ATOM 3524 C CA . HIS A 1 443 ? -9.996 -15.405 18.691 1.00 94.62 443 HIS A CA 1
ATOM 3525 C C . HIS A 1 443 ? -11.398 -16.016 18.706 1.00 94.62 443 HIS A C 1
ATOM 3527 O O . HIS A 1 443 ? -12.343 -15.338 19.101 1.00 94.62 443 HIS A O 1
ATOM 3533 N N . THR A 1 444 ? -11.542 -17.289 18.321 1.00 94.06 444 THR A N 1
ATOM 3534 C CA . THR A 1 444 ? -12.843 -17.935 18.049 1.00 94.06 444 THR A CA 1
ATOM 3535 C C . THR A 1 444 ? -13.776 -17.861 19.263 1.00 94.06 444 THR A C 1
ATOM 3537 O O . THR A 1 444 ? -14.944 -17.488 19.151 1.00 94.06 444 THR A O 1
ATOM 3540 N N . SER A 1 445 ? -13.239 -18.106 20.464 1.00 92.88 445 SER A N 1
ATOM 3541 C CA . SER A 1 445 ? -14.006 -18.067 21.719 1.00 92.88 445 SER A CA 1
ATOM 3542 C C . SER A 1 445 ? -14.543 -16.675 22.091 1.00 92.88 445 SER A C 1
ATOM 3544 O O . SER A 1 445 ? -15.530 -16.566 22.824 1.00 92.88 445 SER A O 1
ATOM 3546 N N . ALA A 1 446 ? -13.913 -15.611 21.588 1.00 95.00 446 ALA A N 1
ATOM 3547 C CA . ALA A 1 446 ? -14.276 -14.228 21.877 1.00 95.00 446 ALA A CA 1
ATOM 3548 C C . ALA A 1 446 ? -15.259 -13.635 20.852 1.00 95.00 446 ALA A C 1
ATOM 3550 O O . ALA A 1 446 ? -15.930 -12.660 21.178 1.00 95.00 446 ALA A O 1
ATOM 3551 N N . ILE A 1 447 ? -15.424 -14.241 19.666 1.00 96.81 447 ILE A N 1
ATOM 3552 C CA . ILE A 1 447 ? -16.297 -13.710 18.599 1.00 96.81 447 ILE A CA 1
ATOM 3553 C C . ILE A 1 447 ? -17.733 -13.515 19.097 1.00 96.81 447 ILE A C 1
ATOM 3555 O O . ILE A 1 447 ? -18.321 -12.463 18.879 1.00 96.81 447 ILE A O 1
ATOM 3559 N N . SER A 1 448 ? -18.275 -14.490 19.832 1.00 95.50 448 SER A N 1
ATOM 3560 C CA . SER A 1 448 ? -19.643 -14.423 20.380 1.00 95.50 448 SER A CA 1
ATOM 3561 C C . SER A 1 448 ? -19.872 -13.293 21.396 1.00 95.50 448 SER A C 1
ATOM 3563 O O . SER A 1 448 ? -21.016 -13.002 21.739 1.00 95.50 448 SER A O 1
ATOM 3565 N N . LYS A 1 449 ? -18.798 -12.663 21.890 1.00 95.19 449 LYS A N 1
ATOM 3566 C CA . LYS A 1 449 ? -18.847 -11.542 22.840 1.00 95.19 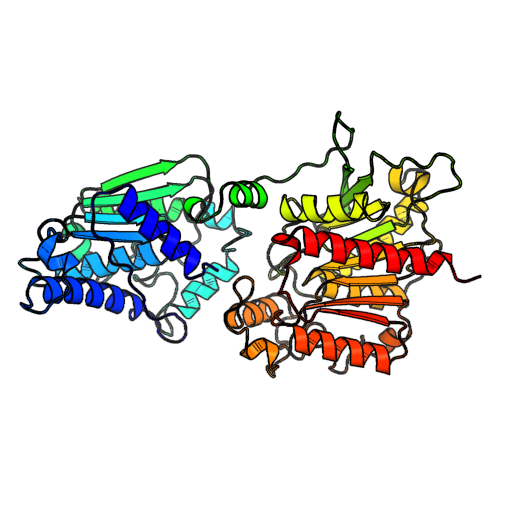449 LYS A CA 1
ATOM 3567 C C . LYS A 1 449 ? -18.798 -10.178 22.152 1.00 95.19 449 LYS A C 1
ATOM 3569 O O . LYS A 1 449 ? -18.900 -9.163 22.838 1.00 95.19 449 LYS A O 1
ATOM 3574 N N . LEU A 1 450 ? -18.595 -10.137 20.833 1.00 95.44 450 LEU A N 1
ATOM 3575 C CA . LEU A 1 450 ? -18.579 -8.888 20.082 1.00 95.44 450 LEU A CA 1
ATOM 3576 C C . LEU A 1 450 ? -19.957 -8.220 20.095 1.00 95.44 450 LEU A C 1
ATOM 3578 O O . LEU A 1 450 ? -20.997 -8.881 20.071 1.00 95.44 450 LEU A O 1
ATOM 3582 N N . GLY A 1 451 ? -19.940 -6.887 20.109 1.00 90.56 451 GLY A N 1
ATOM 3583 C CA . GLY A 1 451 ? -21.130 -6.066 19.913 1.00 90.56 451 GLY A CA 1
ATOM 3584 C C . GLY A 1 451 ? -21.625 -6.083 18.464 1.00 90.56 451 GLY A C 1
ATOM 3585 O O . GLY A 1 451 ? -21.289 -6.964 17.667 1.00 90.56 451 GLY A O 1
ATOM 3586 N N . ARG A 1 452 ? -22.429 -5.079 18.104 1.00 95.81 452 ARG A N 1
ATOM 3587 C CA . ARG A 1 452 ? -22.928 -4.929 16.731 1.00 95.81 452 ARG A CA 1
ATOM 3588 C C . ARG A 1 452 ? -21.766 -4.743 15.758 1.00 95.81 452 ARG A C 1
ATOM 3590 O O . ARG A 1 452 ? -20.820 -4.019 16.056 1.00 95.81 452 ARG A O 1
ATOM 3597 N N . CYS A 1 453 ? -21.855 -5.352 14.585 1.00 98.19 453 CYS A N 1
ATOM 3598 C CA . CYS A 1 453 ? -20.854 -5.214 13.536 1.00 98.19 453 CYS A CA 1
ATOM 3599 C C . CYS A 1 453 ? -21.488 -4.693 12.243 1.00 98.19 453 CYS A C 1
ATOM 3601 O O . CYS A 1 453 ? -22.528 -5.200 11.831 1.00 98.19 453 CYS A O 1
ATOM 3603 N N . LEU A 1 454 ? -20.835 -3.737 11.586 1.00 98.44 454 LEU A N 1
ATOM 3604 C CA . LEU A 1 454 ? -21.115 -3.341 10.205 1.00 98.44 454 LEU A CA 1
ATOM 3605 C C . LEU A 1 454 ? -19.954 -3.816 9.327 1.00 98.44 454 LEU A C 1
ATOM 3607 O O . LEU A 1 454 ? -18.802 -3.505 9.628 1.00 98.44 454 LEU A O 1
ATOM 3611 N N . VAL A 1 455 ? -20.243 -4.561 8.260 1.00 98.38 455 VAL A N 1
ATOM 3612 C CA . VAL A 1 455 ? -19.254 -4.958 7.246 1.00 98.38 455 VAL A CA 1
ATOM 3613 C C . VAL A 1 455 ? -19.700 -4.439 5.887 1.00 98.38 455 VAL A C 1
ATOM 3615 O O . VAL A 1 455 ? -20.801 -4.762 5.442 1.00 98.38 455 VAL A O 1
ATOM 3618 N N . ILE A 1 456 ? -18.842 -3.658 5.232 1.00 97.88 456 ILE A N 1
ATOM 3619 C CA . ILE A 1 456 ? -19.093 -3.092 3.901 1.00 97.88 456 ILE A CA 1
ATOM 3620 C C . ILE A 1 456 ? -18.125 -3.729 2.899 1.00 97.88 456 ILE A C 1
ATOM 3622 O O . ILE A 1 456 ? -16.933 -3.839 3.192 1.00 97.88 456 ILE A O 1
ATOM 3626 N N . GLY A 1 457 ? -18.624 -4.153 1.738 1.00 96.56 457 GLY A N 1
ATOM 3627 C CA . GLY A 1 457 ? -17.835 -4.808 0.693 1.00 96.56 457 GLY A CA 1
ATOM 3628 C C . GLY A 1 457 ? -18.385 -4.574 -0.717 1.00 96.56 457 GLY A C 1
ATOM 3629 O O . GLY A 1 457 ? -19.525 -4.145 -0.902 1.00 96.56 457 GLY A O 1
ATOM 3630 N N . PHE A 1 458 ? -17.565 -4.869 -1.727 1.00 94.81 458 PHE A N 1
ATOM 3631 C CA . PHE A 1 458 ? -17.855 -4.580 -3.136 1.00 94.81 458 PHE A CA 1
ATOM 3632 C C . PHE A 1 458 ? -17.452 -5.758 -4.025 1.00 94.81 458 PHE A C 1
ATOM 3634 O O . PHE A 1 458 ? -16.399 -6.352 -3.814 1.00 94.81 458 PHE A O 1
ATOM 3641 N N . CYS A 1 459 ? -18.262 -6.104 -5.027 1.00 92.56 459 CYS A N 1
ATOM 3642 C CA . CYS A 1 459 ? -18.058 -7.319 -5.827 1.00 92.56 459 CYS A CA 1
ATOM 3643 C C . CYS A 1 459 ? -16.739 -7.374 -6.620 1.00 92.56 459 CYS A C 1
ATOM 3645 O O . CYS A 1 459 ? -16.247 -8.465 -6.893 1.00 92.56 459 CYS A O 1
ATOM 3647 N N . GLY A 1 460 ? -16.185 -6.226 -7.020 1.00 87.00 460 GLY A N 1
ATOM 3648 C CA . GLY A 1 460 ? -14.909 -6.129 -7.735 1.00 87.00 460 GLY A CA 1
ATOM 3649 C C . GLY A 1 460 ? -13.699 -6.036 -6.807 1.00 87.00 460 GLY A C 1
ATOM 3650 O O . GLY A 1 460 ? -12.585 -5.859 -7.281 1.00 87.00 460 GLY A O 1
ATOM 3651 N N . ASP A 1 461 ? -13.898 -6.123 -5.492 1.00 91.69 461 ASP A N 1
ATOM 3652 C CA . ASP A 1 461 ? -12.807 -6.240 -4.532 1.00 91.69 461 ASP A CA 1
ATOM 3653 C C . ASP A 1 461 ? -12.190 -7.648 -4.623 1.00 91.69 461 ASP A C 1
ATOM 3655 O O . ASP A 1 461 ? -12.899 -8.658 -4.559 1.00 91.69 461 ASP A O 1
ATOM 3659 N N . PHE A 1 462 ? -10.860 -7.741 -4.719 1.00 90.00 462 PHE A N 1
ATOM 3660 C CA . PHE A 1 462 ? -10.147 -9.024 -4.683 1.00 90.00 462 PHE A CA 1
ATOM 3661 C C . PHE A 1 462 ? -10.456 -9.827 -3.405 1.00 90.00 462 PHE A C 1
ATOM 3663 O O . PHE A 1 462 ? -10.389 -11.059 -3.409 1.00 90.00 462 PHE A O 1
ATOM 3670 N N . MET A 1 463 ? -10.883 -9.146 -2.342 1.00 91.50 463 MET A N 1
ATOM 3671 C CA . MET A 1 463 ? -11.241 -9.698 -1.038 1.00 91.50 463 MET A CA 1
ATOM 3672 C C . MET A 1 463 ? -12.687 -10.138 -0.872 1.00 91.50 463 MET A C 1
ATOM 3674 O O . MET A 1 463 ? -13.033 -10.650 0.197 1.00 91.50 463 MET A O 1
ATOM 3678 N N . PHE A 1 464 ? -13.528 -9.945 -1.884 1.00 95.25 464 PHE A N 1
ATOM 3679 C CA . PHE A 1 464 ? -14.971 -10.131 -1.767 1.00 95.25 464 PHE A CA 1
ATOM 3680 C C . PHE A 1 464 ? -15.357 -11.487 -1.159 1.00 95.25 464 PHE A C 1
ATOM 3682 O O . PHE A 1 464 ? -16.094 -11.534 -0.173 1.00 95.25 464 PHE A O 1
ATOM 3689 N N . ASP A 1 465 ? -14.805 -12.594 -1.664 1.00 97.56 465 ASP A N 1
ATOM 3690 C CA . ASP A 1 465 ? -15.127 -13.932 -1.152 1.00 97.56 465 ASP A CA 1
ATOM 3691 C C . ASP A 1 465 ? -14.714 -14.101 0.321 1.00 97.56 465 ASP A C 1
ATOM 3693 O O . ASP A 1 465 ? -15.478 -14.638 1.128 1.00 97.56 465 ASP A O 1
ATOM 3697 N N . ARG A 1 466 ? -13.540 -13.583 0.704 1.00 97.75 466 ARG A N 1
ATOM 3698 C CA . ARG A 1 466 ? -13.029 -13.656 2.084 1.00 97.75 466 ARG A CA 1
ATOM 3699 C C . ARG A 1 466 ? -13.881 -12.833 3.049 1.00 97.75 466 ARG A C 1
ATOM 3701 O O . ARG A 1 466 ? -14.157 -13.277 4.163 1.00 97.75 466 ARG A O 1
ATOM 3708 N N . GLN A 1 467 ? -14.345 -11.660 2.622 1.00 98.12 467 GLN A N 1
ATOM 3709 C CA . GLN A 1 467 ? -15.262 -10.819 3.399 1.00 98.12 467 GLN A CA 1
ATOM 3710 C C . GLN A 1 467 ? -16.616 -11.528 3.607 1.00 98.12 467 GLN A C 1
ATOM 3712 O O . GLN A 1 467 ? -17.163 -11.525 4.712 1.00 98.12 467 GLN A O 1
ATOM 3717 N N . GLN A 1 468 ? -17.119 -12.223 2.584 1.00 97.75 468 GLN A N 1
ATOM 3718 C CA . GLN A 1 468 ? -18.355 -13.008 2.667 1.00 97.75 468 GLN A CA 1
ATOM 3719 C C . GLN A 1 468 ? -18.214 -14.233 3.587 1.00 97.75 468 GLN A C 1
ATOM 3721 O O . GLN A 1 468 ? -19.138 -14.581 4.331 1.00 97.75 468 GLN A O 1
ATOM 3726 N N . GLU A 1 469 ? -17.065 -14.908 3.566 1.00 97.88 469 GLU A N 1
ATOM 3727 C CA . GLU A 1 469 ? -16.738 -15.987 4.506 1.00 97.88 469 GLU A CA 1
ATOM 3728 C C . GLU A 1 469 ? -16.648 -15.486 5.950 1.00 97.88 469 GLU A C 1
ATOM 3730 O O . GLU A 1 469 ? -17.204 -16.112 6.859 1.00 97.88 469 GLU A O 1
ATOM 3735 N N . PHE A 1 470 ? -16.030 -14.325 6.152 1.00 98.19 470 PHE A N 1
ATOM 3736 C CA . PHE A 1 470 ? -15.943 -13.665 7.449 1.00 98.19 470 PHE A CA 1
ATOM 3737 C C . PHE A 1 470 ? -17.326 -13.320 8.026 1.00 98.19 470 PHE A C 1
ATOM 3739 O O . PHE A 1 470 ? -17.591 -13.562 9.203 1.00 98.19 470 PHE A O 1
ATOM 3746 N N . ILE A 1 471 ? -18.273 -12.862 7.207 1.00 97.62 471 ILE A N 1
ATOM 3747 C CA . ILE A 1 471 ? -19.648 -12.610 7.674 1.00 97.62 471 ILE A CA 1
ATOM 3748 C C . ILE A 1 471 ? -20.328 -13.894 8.122 1.00 97.62 471 ILE A C 1
ATOM 3750 O O . ILE A 1 471 ? -20.945 -13.932 9.188 1.00 97.62 471 ILE A O 1
ATOM 3754 N N . LYS A 1 472 ? -20.172 -14.980 7.358 1.00 97.56 472 LYS A N 1
ATOM 3755 C CA . LYS A 1 472 ? -20.701 -16.293 7.753 1.00 97.56 472 LYS A CA 1
ATOM 3756 C C . LYS A 1 472 ? -20.100 -16.749 9.085 1.00 97.56 472 LYS A C 1
ATOM 3758 O O . LYS A 1 472 ? -20.822 -17.336 9.891 1.00 97.56 472 LYS A O 1
ATOM 3763 N N . LEU A 1 473 ? -18.817 -16.479 9.337 1.00 97.38 473 LEU A N 1
ATOM 3764 C CA . LEU A 1 473 ? -18.166 -16.751 10.622 1.00 97.38 473 LEU A CA 1
ATOM 3765 C C . LEU A 1 473 ? -18.825 -15.973 11.768 1.00 97.38 473 LEU A C 1
ATOM 3767 O O . LEU A 1 473 ? -19.184 -16.586 12.777 1.00 97.38 473 LEU A O 1
ATOM 3771 N N . LEU A 1 474 ? -19.017 -14.661 11.612 1.00 97.62 474 LEU A N 1
ATOM 3772 C CA . LEU A 1 474 ? -19.662 -13.826 12.628 1.00 97.62 474 LEU A CA 1
ATOM 3773 C C . LEU A 1 474 ? -21.109 -14.289 12.895 1.00 97.62 474 LEU A C 1
ATOM 3775 O O . LEU A 1 474 ? -21.511 -14.437 14.051 1.00 97.62 474 LEU A O 1
ATOM 3779 N N . MET A 1 475 ? -21.875 -14.604 11.840 1.00 96.50 475 MET A N 1
ATOM 3780 C CA . MET A 1 475 ? -23.259 -15.089 11.955 1.00 96.50 475 MET A CA 1
ATOM 3781 C C . MET A 1 475 ? -23.340 -16.414 12.720 1.00 96.50 475 MET A C 1
ATOM 3783 O O . MET A 1 475 ? -24.216 -16.589 13.566 1.00 96.50 475 MET A O 1
ATOM 3787 N N . ARG A 1 476 ? -22.416 -17.350 12.458 1.00 96.69 476 ARG A N 1
ATOM 3788 C CA . ARG A 1 476 ? -22.342 -18.643 13.168 1.00 96.69 476 ARG A CA 1
ATOM 3789 C C . ARG A 1 476 ? -22.093 -18.480 14.667 1.00 96.69 476 ARG A C 1
ATOM 3791 O O . ARG A 1 476 ? -22.549 -19.316 15.439 1.00 96.69 476 ARG A O 1
ATOM 3798 N N . HIS A 1 477 ? -21.405 -17.413 15.066 1.00 97.00 477 HIS A N 1
ATOM 3799 C CA . HIS A 1 477 ? -21.126 -17.089 16.465 1.00 97.00 477 HIS A CA 1
ATOM 3800 C C . HIS A 1 477 ? -22.187 -16.184 17.110 1.00 97.00 477 HIS A C 1
ATOM 3802 O O . HIS A 1 477 ? -22.022 -15.786 18.260 1.00 97.00 477 HIS A O 1
ATOM 3808 N N . GLY A 1 478 ? -23.283 -15.879 16.404 1.00 96.31 478 GLY A N 1
ATOM 3809 C CA . GLY A 1 478 ? -24.411 -15.120 16.948 1.00 96.31 478 GLY A CA 1
ATOM 3810 C C . GLY A 1 478 ? -24.184 -13.610 17.059 1.00 96.31 478 GLY A C 1
ATOM 3811 O O . GLY A 1 478 ? -24.933 -12.946 17.771 1.00 96.31 478 GLY A O 1
ATOM 3812 N N . VAL A 1 479 ? -23.181 -13.059 16.368 1.00 96.75 479 VAL A N 1
ATOM 3813 C CA . VAL A 1 479 ? -22.921 -11.611 16.348 1.00 96.75 479 VAL A CA 1
ATOM 3814 C C . VAL A 1 479 ? -24.047 -10.894 15.592 1.00 96.75 479 VAL A C 1
ATOM 3816 O O . VAL A 1 479 ? -24.477 -11.349 14.530 1.00 96.75 479 VAL A O 1
ATOM 3819 N N . GLN A 1 480 ? -24.531 -9.761 16.114 1.00 95.75 480 GLN A N 1
ATOM 3820 C CA . GLN A 1 480 ? -25.488 -8.914 15.393 1.00 95.75 480 GLN A CA 1
ATOM 3821 C C . GLN A 1 480 ? -24.747 -8.178 14.267 1.00 95.75 480 GLN A C 1
ATOM 3823 O O . GLN A 1 480 ? -23.938 -7.298 14.550 1.00 95.75 480 GLN A O 1
ATOM 3828 N N . ILE A 1 481 ? -25.022 -8.527 13.008 1.00 96.12 481 ILE A N 1
ATOM 3829 C CA . ILE A 1 481 ? -24.280 -8.008 11.848 1.00 96.12 481 ILE A CA 1
ATOM 3830 C C . ILE A 1 481 ? -25.219 -7.308 10.874 1.00 96.12 481 ILE A C 1
ATOM 3832 O O . ILE A 1 481 ? -26.271 -7.841 10.520 1.00 96.12 481 ILE A O 1
ATOM 3836 N N . GLU A 1 482 ? -24.781 -6.154 10.392 1.00 97.44 482 GLU A N 1
ATOM 3837 C CA . GLU A 1 482 ? -25.281 -5.490 9.195 1.00 97.44 482 GLU A CA 1
ATOM 3838 C C . GLU A 1 482 ? -24.215 -5.650 8.105 1.00 97.44 482 GLU A C 1
ATOM 3840 O O . GLU A 1 482 ? -23.074 -5.226 8.268 1.00 97.44 482 GLU A O 1
ATOM 3845 N N . ALA A 1 483 ? -24.558 -6.350 7.024 1.00 96.69 483 ALA A N 1
ATOM 3846 C CA . ALA A 1 483 ? -23.651 -6.626 5.914 1.00 96.69 483 ALA A CA 1
ATOM 3847 C C . ALA A 1 483 ? -24.150 -5.902 4.661 1.00 96.69 483 ALA A C 1
ATOM 3849 O O . ALA A 1 483 ? -25.245 -6.196 4.178 1.00 96.69 483 ALA A O 1
ATOM 3850 N N . LEU A 1 484 ? -23.349 -4.973 4.141 1.00 95.88 484 LEU A N 1
ATOM 3851 C CA . LEU A 1 484 ? -23.658 -4.169 2.961 1.00 95.88 484 LEU A CA 1
ATOM 3852 C C . LEU A 1 484 ? -22.684 -4.526 1.841 1.00 95.88 484 LEU A C 1
ATOM 3854 O O . LEU A 1 484 ? -21.539 -4.083 1.832 1.00 95.88 484 LEU A O 1
ATOM 3858 N N . PHE A 1 485 ? -23.141 -5.374 0.920 1.00 95.00 485 PHE A N 1
ATOM 3859 C CA . PHE A 1 485 ? -22.351 -5.828 -0.222 1.00 95.00 485 PHE A CA 1
ATOM 3860 C C . PHE A 1 485 ? -22.964 -5.280 -1.495 1.00 95.00 485 PHE A C 1
ATOM 3862 O O . PHE A 1 485 ? -24.118 -5.575 -1.808 1.00 95.00 485 PHE A O 1
ATOM 3869 N N . HIS A 1 486 ? -22.192 -4.465 -2.202 1.00 92.12 486 HIS A N 1
ATOM 3870 C CA . HIS A 1 486 ? -22.630 -3.828 -3.432 1.00 92.12 486 HIS A CA 1
ATOM 3871 C C . HIS A 1 486 ? -22.230 -4.656 -4.657 1.00 92.12 486 HIS A C 1
ATOM 3873 O O . HIS A 1 486 ? -21.100 -5.138 -4.760 1.00 92.12 486 HIS A O 1
ATOM 3879 N N . ASP A 1 487 ? -23.154 -4.760 -5.616 1.00 90.94 487 ASP A N 1
ATOM 3880 C CA . ASP A 1 487 ? -22.975 -5.472 -6.894 1.00 90.94 487 ASP A CA 1
ATOM 3881 C C . ASP A 1 487 ? -22.077 -4.723 -7.897 1.00 90.94 487 ASP A C 1
ATOM 3883 O O . ASP A 1 487 ? -21.884 -5.173 -9.025 1.00 90.94 487 ASP A O 1
ATOM 3887 N N . PHE A 1 488 ? -21.556 -3.558 -7.507 1.00 86.81 488 PHE A N 1
ATOM 3888 C CA . PHE A 1 488 ? -20.643 -2.735 -8.292 1.00 86.81 488 PHE A CA 1
ATOM 3889 C C . PHE A 1 488 ? -19.632 -2.088 -7.359 1.00 86.81 488 PHE A C 1
ATOM 3891 O O . PHE A 1 488 ? -20.002 -1.691 -6.261 1.00 86.81 488 PHE A O 1
ATOM 3898 N N . GLY A 1 489 ? -18.398 -1.924 -7.827 1.00 87.81 489 GLY A N 1
ATOM 3899 C CA . GLY A 1 489 ? -17.309 -1.269 -7.106 1.00 87.81 489 GLY A CA 1
ATOM 3900 C C . GLY A 1 489 ? -16.102 -2.181 -6.919 1.00 87.81 489 GLY A C 1
ATOM 3901 O O . GLY A 1 489 ? -16.156 -3.356 -7.274 1.00 87.81 489 GLY A O 1
ATOM 3902 N N . PHE A 1 490 ? -15.011 -1.636 -6.391 1.00 87.56 490 PHE A N 1
ATOM 3903 C CA . PHE A 1 490 ? -13.727 -2.323 -6.211 1.00 87.56 490 PHE A CA 1
ATOM 3904 C C . PHE A 1 490 ? -13.069 -1.912 -4.886 1.00 87.56 490 PHE A C 1
ATOM 3906 O O . PHE A 1 490 ? -13.652 -1.152 -4.104 1.00 87.56 490 PHE A O 1
ATOM 3913 N N . HIS A 1 491 ? -11.880 -2.448 -4.597 1.00 87.94 491 HIS A N 1
ATOM 3914 C CA . HIS A 1 491 ? -11.153 -2.114 -3.374 1.00 87.94 491 HIS A CA 1
ATOM 3915 C C . HIS A 1 491 ? -10.882 -0.605 -3.271 1.00 87.94 491 HIS A C 1
ATOM 3917 O O . HIS A 1 491 ? -10.358 -0.012 -4.210 1.00 87.94 491 HIS A O 1
ATOM 3923 N N . SER A 1 492 ? -11.258 0.024 -2.155 1.00 86.38 492 SER A N 1
ATOM 3924 C CA . SER A 1 492 ? -11.041 1.459 -1.919 1.00 86.38 492 SER A CA 1
ATOM 3925 C C . SER A 1 492 ? -11.686 2.391 -2.959 1.00 86.38 492 SER A C 1
ATOM 3927 O O . SER A 1 492 ? -11.156 3.458 -3.278 1.00 86.38 492 SER A O 1
ATOM 3929 N N . ILE A 1 493 ? -12.853 2.014 -3.498 1.00 85.25 493 ILE A N 1
ATOM 3930 C CA . ILE A 1 493 ? -13.610 2.845 -4.453 1.00 85.25 493 ILE A CA 1
ATOM 3931 C C . ILE A 1 493 ? -13.959 4.237 -3.896 1.00 85.25 493 ILE A C 1
ATOM 3933 O O . ILE A 1 493 ? -14.045 5.206 -4.649 1.00 85.25 493 ILE A O 1
ATOM 3937 N N . ASP A 1 494 ? -14.094 4.368 -2.578 1.00 84.31 494 ASP A N 1
ATOM 3938 C CA . ASP A 1 494 ? -14.344 5.623 -1.865 1.00 84.31 494 ASP A CA 1
ATOM 3939 C C . ASP A 1 494 ? -13.182 6.622 -1.914 1.00 84.31 494 ASP A C 1
ATOM 3941 O O . ASP A 1 494 ? -13.374 7.802 -1.610 1.00 84.31 494 ASP A O 1
ATOM 3945 N N . LEU A 1 495 ? -11.998 6.186 -2.350 1.00 77.12 495 LEU A N 1
ATOM 3946 C CA . LEU A 1 495 ? -10.891 7.088 -2.655 1.00 77.12 495 LEU A CA 1
ATOM 3947 C C . LEU A 1 495 ? -11.148 7.876 -3.940 1.00 77.12 495 LEU A C 1
ATOM 3949 O O . LEU A 1 495 ? -10.815 9.057 -4.018 1.00 77.12 495 LEU A O 1
ATOM 3953 N N . VAL A 1 496 ? -11.730 7.234 -4.951 1.00 74.31 496 VAL A N 1
ATOM 3954 C CA . VAL A 1 496 ? -11.781 7.776 -6.318 1.00 74.31 496 VAL A CA 1
ATOM 3955 C C . VAL A 1 496 ? -13.184 8.187 -6.762 1.00 74.31 496 VAL A C 1
ATOM 3957 O O . VAL A 1 496 ? -13.311 9.001 -7.676 1.00 74.31 496 VAL A O 1
ATOM 3960 N N . ASP A 1 497 ? -14.233 7.699 -6.096 1.00 79.06 497 ASP A N 1
ATOM 3961 C CA . ASP A 1 497 ? -15.624 8.049 -6.378 1.00 79.06 497 ASP A CA 1
ATOM 3962 C C . ASP A 1 497 ? -16.307 8.693 -5.161 1.00 79.06 497 ASP A C 1
ATOM 3964 O O . ASP A 1 497 ? -16.563 8.075 -4.126 1.00 79.06 497 ASP A O 1
ATOM 3968 N N . MET A 1 498 ? -16.647 9.976 -5.304 1.00 77.38 498 MET A N 1
ATOM 3969 C CA . MET A 1 498 ? -17.269 10.768 -4.239 1.00 77.38 498 MET A CA 1
ATOM 3970 C C . MET A 1 498 ? -18.714 10.362 -3.935 1.00 77.38 498 MET A C 1
ATOM 3972 O O . MET A 1 498 ? -19.181 10.615 -2.823 1.00 77.38 498 MET A O 1
ATOM 3976 N N . GLY A 1 499 ? -19.426 9.774 -4.899 1.00 85.38 499 GLY A N 1
ATOM 3977 C CA . GLY A 1 499 ? -20.770 9.242 -4.699 1.00 85.38 499 GLY A CA 1
ATOM 3978 C C . GLY A 1 499 ? -20.728 8.015 -3.797 1.00 85.38 499 GLY A C 1
ATOM 3979 O O . GLY A 1 499 ? -21.435 7.976 -2.790 1.00 85.38 499 GLY A O 1
ATOM 3980 N N . TRP A 1 500 ? -19.826 7.077 -4.092 1.00 88.56 500 TRP A N 1
ATOM 3981 C CA . TRP A 1 500 ? -19.586 5.912 -3.238 1.00 88.56 500 TRP A CA 1
ATOM 3982 C C . TRP A 1 500 ? -19.048 6.294 -1.863 1.00 88.56 500 TRP A C 1
ATOM 3984 O O . TRP A 1 500 ? -19.543 5.781 -0.861 1.00 88.56 500 TRP A O 1
ATOM 3994 N N . ALA A 1 501 ? -18.121 7.252 -1.788 1.00 85.94 501 ALA A N 1
ATOM 3995 C CA . ALA A 1 501 ? -17.635 7.759 -0.509 1.00 85.94 501 ALA A CA 1
ATOM 3996 C C . ALA A 1 501 ? -18.775 8.290 0.378 1.00 85.94 501 ALA A C 1
ATOM 3998 O O . ALA A 1 501 ? -18.789 8.028 1.576 1.00 85.94 501 ALA A O 1
ATOM 3999 N N . ASN A 1 502 ? -19.743 9.017 -0.191 1.00 87.62 502 ASN A N 1
ATOM 4000 C CA . ASN A 1 502 ? -20.898 9.507 0.566 1.00 87.62 502 ASN A CA 1
ATOM 4001 C C . ASN A 1 502 ? -21.848 8.364 0.963 1.00 87.62 502 ASN A C 1
ATOM 4003 O O . ASN A 1 502 ? -22.281 8.320 2.107 1.00 87.62 502 ASN A O 1
ATOM 4007 N N . ALA A 1 503 ? -22.122 7.411 0.067 1.00 91.44 503 ALA A N 1
ATOM 4008 C CA . ALA A 1 503 ? -23.003 6.275 0.358 1.00 91.44 503 ALA A CA 1
ATOM 4009 C C . ALA A 1 503 ? -22.466 5.374 1.490 1.00 91.44 503 ALA A C 1
ATOM 4011 O O . ALA A 1 503 ? -23.229 4.897 2.336 1.00 91.44 503 ALA A O 1
ATOM 4012 N N . ILE A 1 504 ? -21.144 5.168 1.542 1.00 92.88 504 ILE A N 1
ATOM 4013 C CA . ILE A 1 504 ? -20.487 4.456 2.647 1.00 92.88 504 ILE A CA 1
ATOM 4014 C C . ILE A 1 504 ? -20.706 5.201 3.965 1.00 92.88 504 ILE A C 1
ATOM 4016 O O . ILE A 1 504 ? -21.080 4.595 4.965 1.00 92.88 504 ILE A O 1
ATOM 4020 N N . MET A 1 505 ? -20.497 6.515 3.976 1.00 92.50 505 MET A N 1
ATOM 4021 C CA . MET A 1 505 ? -20.649 7.326 5.184 1.00 92.50 505 MET A CA 1
ATOM 4022 C C . MET A 1 505 ? -22.105 7.418 5.655 1.00 92.50 505 MET A C 1
ATOM 4024 O O . MET A 1 505 ? -22.336 7.339 6.857 1.00 92.50 505 MET A O 1
ATOM 4028 N N . GLU A 1 506 ? -23.079 7.502 4.743 1.00 92.75 506 GLU A N 1
ATOM 4029 C CA . GLU A 1 506 ? -24.515 7.403 5.063 1.00 92.75 506 GLU A CA 1
ATOM 4030 C C . GLU A 1 506 ? -24.836 6.062 5.738 1.00 92.75 506 GLU A C 1
ATOM 4032 O O . GLU A 1 506 ? -25.505 6.019 6.768 1.00 92.75 506 GLU A O 1
ATOM 4037 N N . SER A 1 507 ? -24.272 4.965 5.229 1.00 94.62 507 SER A N 1
ATOM 4038 C CA . SER A 1 507 ? -24.436 3.637 5.833 1.00 94.62 507 SER A CA 1
ATOM 4039 C C . SER A 1 507 ? -23.843 3.555 7.246 1.00 94.62 507 SER A C 1
ATOM 4041 O O . SER A 1 507 ? -24.401 2.906 8.134 1.00 94.62 507 SER A O 1
ATOM 4043 N N . ILE A 1 508 ? -22.708 4.223 7.475 1.00 95.25 508 ILE A N 1
ATOM 4044 C CA . ILE A 1 508 ? -22.085 4.326 8.800 1.00 95.25 508 ILE A CA 1
ATOM 4045 C C . ILE A 1 508 ? -22.944 5.189 9.737 1.00 95.25 508 ILE A C 1
ATOM 4047 O O . ILE A 1 508 ? -23.130 4.824 10.902 1.00 95.25 508 ILE A O 1
ATOM 4051 N N . GLU A 1 509 ? -23.483 6.308 9.245 1.00 93.38 509 GLU A N 1
ATOM 4052 C CA . GLU A 1 509 ? -24.396 7.177 9.995 1.00 93.38 509 GLU A CA 1
ATOM 4053 C C . GLU A 1 509 ? -25.635 6.397 10.451 1.00 93.38 509 GLU A C 1
ATOM 4055 O O . GLU A 1 509 ? -25.964 6.413 11.640 1.00 93.38 509 GLU A O 1
ATOM 4060 N N . ASP A 1 510 ? -26.261 5.642 9.547 1.00 93.88 510 ASP A N 1
ATOM 4061 C CA . ASP A 1 510 ? -27.433 4.812 9.834 1.00 93.88 510 ASP A CA 1
ATOM 4062 C C . ASP A 1 510 ? -27.139 3.733 10.885 1.00 93.88 510 ASP A C 1
ATOM 4064 O O . ASP A 1 510 ? -27.929 3.533 11.816 1.00 93.88 510 ASP A O 1
ATOM 4068 N N . PHE A 1 511 ? -25.982 3.070 10.798 1.00 95.06 511 PHE A N 1
ATOM 4069 C CA . PHE A 1 511 ? -25.568 2.059 11.774 1.00 95.06 511 PHE A CA 1
ATOM 4070 C C . PHE A 1 511 ? -25.426 2.640 13.189 1.00 95.06 511 PHE A C 1
ATOM 4072 O O . PHE A 1 511 ? -25.920 2.042 14.158 1.00 95.06 511 PHE A O 1
ATOM 4079 N N . ILE A 1 512 ? -24.800 3.818 13.296 1.00 92.38 512 ILE A N 1
ATOM 4080 C CA . ILE A 1 512 ? -24.587 4.556 14.552 1.00 92.38 512 ILE A CA 1
ATOM 4081 C C . ILE A 1 512 ? -25.908 5.124 15.092 1.00 92.38 512 ILE A C 1
ATOM 4083 O O . ILE A 1 512 ? -26.142 5.106 16.303 1.00 92.38 512 ILE A O 1
ATOM 4087 N N . ALA A 1 513 ? -26.797 5.605 14.221 1.00 87.31 513 ALA A N 1
ATOM 4088 C CA . ALA A 1 513 ? -28.122 6.097 14.599 1.00 87.31 513 ALA A CA 1
ATOM 4089 C C . ALA A 1 513 ? -29.069 4.960 15.023 1.00 87.31 513 ALA A C 1
ATOM 4091 O O . ALA A 1 513 ? -29.960 5.162 15.852 1.00 87.31 513 ALA A O 1
ATOM 4092 N N . GLY A 1 514 ? -28.876 3.747 14.497 1.00 79.94 514 GLY A N 1
ATOM 4093 C CA . GLY A 1 514 ? -29.633 2.550 14.867 1.00 79.94 514 GLY A CA 1
ATOM 4094 C C . GLY A 1 514 ? -29.566 2.196 16.360 1.00 79.94 514 GLY A C 1
ATOM 4095 O O . GLY A 1 514 ? -30.509 1.592 16.877 1.00 79.94 514 GLY A O 1
ATOM 4096 N N . ASP A 1 515 ? -28.518 2.626 17.074 1.00 61.69 515 ASP A N 1
ATOM 4097 C CA . ASP A 1 515 ? -28.412 2.467 18.533 1.00 61.69 515 ASP A CA 1
ATOM 4098 C C . ASP A 1 515 ? -29.339 3.412 19.315 1.00 61.69 515 ASP A C 1
ATOM 4100 O O . ASP A 1 515 ? -29.734 3.094 20.434 1.00 61.69 515 ASP A O 1
ATOM 4104 N N . GLU A 1 516 ? -29.765 4.537 18.731 1.00 57.53 516 GLU A N 1
ATOM 4105 C CA . GLU A 1 516 ? -30.627 5.520 19.406 1.00 57.53 516 GLU A CA 1
ATOM 4106 C C . GLU A 1 516 ? -32.098 5.069 19.506 1.00 57.53 516 GLU A C 1
ATOM 4108 O O . GLU A 1 516 ? -32.880 5.657 20.252 1.00 57.53 516 GLU A O 1
ATOM 4113 N N . LYS A 1 517 ? -32.501 4.028 18.759 1.00 41.97 517 LYS A N 1
ATOM 4114 C CA . LYS A 1 517 ? -33.907 3.595 18.616 1.00 41.97 517 LYS A CA 1
ATOM 4115 C C . LYS A 1 517 ? -34.298 2.359 19.437 1.00 41.97 517 LYS A C 1
ATOM 4117 O O . LYS A 1 517 ? -35.438 1.906 19.310 1.00 41.97 517 LYS A O 1
ATOM 4122 N N . LYS A 1 518 ? -33.411 1.796 20.266 1.00 36.81 518 LYS A N 1
ATOM 4123 C CA . LYS A 1 518 ? -33.770 0.688 21.172 1.00 36.81 518 LYS A CA 1
ATOM 4124 C C . LYS A 1 518 ? -34.186 1.251 22.549 1.00 36.81 518 LYS A C 1
ATOM 4126 O O . LYS A 1 518 ? -33.359 1.915 23.169 1.00 36.81 518 LYS A O 1
ATOM 4131 N N . PRO A 1 519 ? -35.449 1.053 22.984 1.00 31.77 519 PRO A N 1
ATOM 4132 C CA . PRO A 1 519 ? -35.982 1.600 24.235 1.00 31.77 519 PRO A CA 1
ATOM 4133 C C . PRO A 1 519 ? -35.389 0.971 25.498 1.00 31.77 519 PRO A C 1
ATOM 4135 O O . PRO A 1 519 ? -34.945 -0.201 25.430 1.00 31.77 519 PRO A O 1
#

pLDDT: mean 88.99, std 11.92, range [31.77, 98.62]

InterPro domains:
  IPR013094 Alpha/beta hydrolase fold-3 [PF07859] (4-209)
  IPR013094 Alpha/beta hydrolase fold-3 [PF07859] (294-492)
  IPR029058 Alpha/Beta hydrolase fold [G3DSA:3.40.50.1820] (1-224)
  IPR029058 Alpha/Beta hydrolase fold [G3DSA:3.40.50.1820] (225-516)
  IPR029058 Alpha/Beta hydrolase fold [SSF53474] (11-220)
  IPR029058 Alpha/Beta hydrolase fold [SSF53474] (237-503)
  IPR050466 Diverse Carboxylesterases and Gibberellin Receptors [PTHR23024] (235-491)